Protein 4JZ6 (pdb70)

Nearest PDB structures (foldseek):
  4jz6-assembly1_A-2  TM=1.002E+00  e=0.000E+00  Pseudomonas putida
  5exf-assembly1_C  TM=9.783E-01  e=4.395E-54  Pyrobaculum ferrireducens
  2opx-assembly1_A  TM=9.625E-01  e=2.205E-48  Escherichia coli BL21(DE3)
  2hg2-assembly1_A  TM=9.593E-01  e=1.844E-48  Escherichia coli
  2w8o-assembly1_A  TM=9.678E-01  e=1.080E-43  Homo sapiens

Foldseek 3Di:
DAEEAWFAFLDGDAAPVNDWDFQAFQPPRHTLYIYRAHALVNLLSLLVLQQVVLVCLQVDALVVLLLLLLQLLVLLVVCLVVQQQSLLRQFLAASVLSNVLSVLLSQLSNQLSVCLVVLAKAFDDDPAPPKTWIKGWGFFAEEEEEAEPQSPRNSQSLSQSNLSSRSGAYEYEHYPSRRVNNSVSVVSSVVSPDGTSSYTYHYHDPVRVVVSLLSLLPDPRHAAYEDEEALVVQVVSVVSNVVVVHYYHFQYADQAEEEAEPFFPLVLSLVLLLCLQQASFQQDRLRHAEYEYAPNCVVVSVVVNQVVQQPAADDRNSVDHRHSFTFGNHQCLLVVVVVLVVQQVVVPKDWPDWDGAGGRDTGQTEIECGDPVRPSLADDRRGSYHYYHYDHDLVVSLVSQQVHQWAFFYEYGHPPVVSSVVSQVSHFHPYYHYSHHRDDDDQQGWGFGDGSSGDATTHHPRNSVVGIDIDIDMDHDPDDDDPD

Solvent-accessible surface area: 19567 Å² total; per-residue (Å²): 120,49,170,16,92,0,5,14,81,65,42,76,62,74,3,60,50,140,96,72,18,80,11,110,10,15,79,56,75,114,46,21,0,41,0,4,8,0,24,53,77,9,0,50,118,0,0,79,8,0,70,100,12,31,125,102,3,82,105,35,33,59,92,70,29,72,121,5,0,65,91,0,0,82,19,0,69,82,46,35,100,96,0,46,84,5,0,9,45,1,1,6,0,12,64,113,9,0,13,90,0,0,119,17,0,0,72,5,0,68,41,0,0,59,16,6,60,100,31,110,29,92,116,75,127,62,160,93,74,146,17,104,9,29,15,61,62,61,35,4,1,1,0,0,0,21,4,20,33,6,4,0,0,15,24,0,0,7,1,0,0,2,0,0,1,6,1,0,0,0,0,0,11,3,5,40,47,0,0,8,0,0,11,16,0,0,59,0,2,59,76,1,46,7,58,46,1,0,7,0,0,0,0,0,15,78,110,36,28,80,91,1,10,47,20,0,0,60,10,189,34,0,116,32,3,1,13,10,14,36,28,138,47,0,55,91,13,21,111,72,1,64,120,77,163,37,98,11,5,7,7,9,0,0,1,0,0,0,0,1,6,53,39,4,47,15,85,28,0,5,131,12,0,24,91,0,1,0,19,2,1,1,1,9,21,18,2,2,3,0,0,0,0,5,64,150,30,0,102,76,0,9,61,98,0,20,76,85,1,116,160,36,55,87,23,19,21,40,138,76,56,132,5,62,1,6,10,2,12,19,85,89,18,0,125,155,4,33,33,12,8,127,28,0,58,99,92,57,11,109,55,32,9,42,21,86,9,146,21,2,79,5,58,10,0,0,0,2,62,0,114,86,89,7,108,0,19,28,71,42,7,51,1,1,3,2,1,0,5,26,5,151,26,44,73,44,0,32,147,14,0,38,75,4,66,25,0,2,0,0,0,0,6,1,154,63,88,111,43,0,66,115,0,6,142,60,11,78,20,30,15,49,38,53,57,16,12,0,13,58,51,99,8,108,44,72,15,2,3,50,80,58,0,8,114,22,55,0,2,4,208,48,1,15,52,13,4,2,49,95,93,182,59,50,97,70,31,216,144,44,163,155,130,231

Organism: Pseudomonas putida (NCBI:txid303)

CATH classification: 3.40.605.10 (+1 more: 3.40.309.10)

InterPro domains:
  IPR015590 Aldehyde dehydrogenase domain [PF00171] (11-471)
  IPR016161 Aldehyde/histidinol dehydrogenase [SSF53720] (3-478)
  IPR016162 Aldehyde dehydrogenase, N-terminal [G3DSA:3.40.605.10] (1-252)
  IPR016163 Aldehyde dehydrogenase, C-terminal [G3DSA:3.40.309.10] (253-482)
  IPR029510 Aldehyde dehydrogenase, glutamic acid active site [PS00687] (249-256)

Structure (mmCIF, N/CA/C/O backbone):
data_4JZ6
#
_entry.id   4JZ6
#
_cell.length_a   169.470
_cell.length_b   169.470
_cell.length_c   157.940
_cell.angle_alpha   90.00
_cell.angle_beta   90.00
_cell.angle_gamma   120.00
#
_symmetry.space_group_name_H-M   'P 64 2 2'
#
loop_
_entity.id
_entity.type
_entity.pdbx_description
1 polymer 'Salicylaldehyde dehydrogenase NahF'
2 non-polymer SALICYLALDEHYDE
3 non-polymer 'SULFATE ION'
4 non-polymer 1,2-ETHANEDIOL
5 water water
#
loop_
_atom_site.group_PDB
_atom_site.id
_atom_site.type_symbol
_atom_site.label_atom_id
_atom_site.label_alt_id
_atom_site.label_comp_id
_atom_site.label_asym_id
_atom_site.label_entity_id
_atom_site.label_seq_id
_atom_site.pdbx_PDB_ins_code
_atom_site.Cartn_x
_atom_site.Cartn_y
_atom_site.Cartn_z
_atom_site.occupancy
_atom_site.B_iso_or_equiv
_atom_site.auth_seq_id
_atom_site.auth_comp_id
_atom_site.auth_asym_id
_atom_site.auth_atom_id
_atom_site.pdbx_PDB_model_num
ATOM 1 N N . HIS A 1 17 ? 53.984 -8.983 40.868 1.00 40.20 0 HIS A N 1
ATOM 2 C CA . HIS A 1 17 ? 54.376 -8.919 39.455 1.00 52.08 0 HIS A CA 1
ATOM 3 C C . HIS A 1 17 ? 55.082 -7.612 39.067 1.00 45.26 0 HIS A C 1
ATOM 4 O O . HIS A 1 17 ? 54.961 -6.596 39.753 1.00 41.43 0 HIS A O 1
ATOM 11 N N . MET A 1 18 ? 55.807 -7.647 37.953 1.00 42.83 1 MET A N 1
ATOM 12 C CA . MET A 1 18 ? 56.561 -6.488 37.480 1.00 35.45 1 MET A CA 1
ATOM 13 C C . MET A 1 18 ? 55.666 -5.361 36.955 1.00 39.63 1 MET A C 1
ATOM 14 O O . MET A 1 18 ? 54.658 -5.612 36.295 1.00 38.44 1 MET A O 1
ATOM 19 N N . LYS A 1 19 ? 56.045 -4.120 37.246 1.00 38.99 2 LYS A N 1
ATOM 20 C CA . LYS A 1 19 ? 55.297 -2.954 36.783 1.00 35.73 2 LYS A CA 1
ATOM 21 C C . LYS A 1 19 ? 56.147 -2.074 35.855 1.00 40.53 2 LYS A C 1
ATOM 22 O O . LYS A 1 19 ? 57.259 -1.667 36.208 1.00 36.19 2 LYS A O 1
ATOM 28 N N . THR A 1 20 ? 55.599 -1.778 34.675 1.00 38.59 3 THR A N 1
ATOM 29 C CA . THR A 1 20 ? 56.340 -1.158 33.576 1.00 32.62 3 THR A CA 1
ATOM 30 C C . THR A 1 20 ? 55.631 0.076 32.999 1.00 36.42 3 THR A C 1
ATOM 31 O O . THR A 1 20 ? 54.417 0.062 32.789 1.00 35.81 3 THR A O 1
ATOM 35 N N . LYS A 1 21 ? 56.388 1.144 32.744 1.00 38.65 4 LYS A N 1
ATOM 36 C CA . LYS A 1 21 ? 55.810 2.382 32.218 1.00 32.35 4 LYS A CA 1
ATOM 37 C C . LYS A 1 21 ? 56.236 2.675 30.778 1.00 43.73 4 LYS A C 1
ATOM 38 O O . LYS A 1 21 ? 56.951 1.888 30.153 1.00 42.16 4 LYS A O 1
ATOM 44 N N . LEU A 1 22 ? 55.774 3.808 30.253 1.00 44.42 5 LEU A N 1
ATOM 45 C CA . LEU A 1 22 ? 56.246 4.331 28.969 1.00 39.06 5 LEU A CA 1
ATOM 46 C C . LEU A 1 22 ? 57.510 5.157 29.201 1.00 41.10 5 LEU A C 1
ATOM 47 O O . LEU A 1 22 ? 57.786 5.571 30.330 1.00 50.75 5 LEU A O 1
ATOM 52 N N . PHE A 1 23 ? 58.275 5.409 28.143 1.00 29.57 6 PHE A N 1
ATOM 53 C CA . PHE A 1 23 ? 59.484 6.219 28.273 1.00 28.16 6 PHE A CA 1
ATOM 54 C C . PHE A 1 23 ? 59.592 7.302 27.199 1.00 31.03 6 PHE A C 1
ATOM 55 O O . PHE A 1 23 ? 59.782 7.003 26.019 1.00 40.73 6 PHE A O 1
ATOM 63 N N . ILE A 1 24 ? 59.461 8.560 27.617 1.00 28.27 7 ILE A N 1
ATOM 64 C CA . ILE A 1 24 ? 59.586 9.704 26.716 1.00 31.63 7 ILE A CA 1
ATOM 65 C C . ILE A 1 24 ? 60.398 10.826 27.367 1.00 35.24 7 ILE A C 1
ATOM 66 O O . ILE A 1 24 ? 60.117 11.220 28.499 1.00 36.67 7 ILE A O 1
ATOM 71 N N . ASN A 1 25 ? 61.401 11.330 26.648 1.00 33.40 8 ASN A N 1
ATOM 72 C CA . ASN A 1 25 ? 62.248 12.426 27.131 1.00 42.61 8 ASN A CA 1
ATOM 73 C C . ASN A 1 25 ? 62.932 12.170 28.474 1.00 42.68 8 ASN A C 1
ATOM 74 O O . ASN A 1 25 ? 62.848 12.998 29.381 1.00 42.33 8 ASN A O 1
ATOM 79 N N . ASN A 1 26 ? 63.612 11.033 28.590 1.00 40.44 9 ASN A N 1
ATOM 80 C CA . ASN A 1 26 ? 64.296 10.661 29.825 1.00 41.55 9 ASN A CA 1
ATOM 81 C C . ASN A 1 26 ? 63.352 10.612 31.021 1.00 47.87 9 ASN A C 1
ATOM 82 O O . ASN A 1 26 ? 63.768 10.817 32.165 1.00 55.58 9 ASN A O 1
ATOM 87 N N . ALA A 1 27 ? 62.078 10.341 30.749 1.00 43.06 10 ALA A N 1
ATOM 88 C CA . ALA A 1 27 ? 61.076 10.261 31.807 1.00 41.80 10 ALA A CA 1
ATOM 89 C C . ALA A 1 27 ? 60.210 9.016 31.668 1.00 40.27 10 ALA A C 1
ATOM 90 O O . ALA A 1 27 ? 59.653 8.750 30.602 1.00 30.15 10 ALA A O 1
ATOM 92 N N . TRP A 1 28 ? 60.102 8.250 32.750 1.00 39.57 11 TRP A N 1
ATOM 93 C CA . TRP A 1 28 ? 59.189 7.118 32.782 1.00 31.59 11 TRP A CA 1
ATOM 94 C C . TRP A 1 28 ? 57.814 7.588 33.243 1.00 32.85 11 TRP A C 1
ATOM 95 O O . TRP A 1 28 ? 57.680 8.188 34.310 1.00 43.40 11 TRP A O 1
ATOM 106 N N . ILE A 1 29 ? 56.798 7.325 32.425 1.00 33.33 12 ILE A N 1
ATOM 107 C CA . ILE A 1 29 ? 55.474 7.912 32.620 1.00 36.45 12 ILE A CA 1
ATOM 108 C C . ILE A 1 29 ? 54.341 6.937 32.321 1.00 34.28 12 ILE A C 1
ATOM 109 O O . ILE A 1 29 ? 54.529 5.943 31.619 1.00 34.40 12 ILE A O 1
ATOM 114 N N . ASP A 1 30 ? 53.159 7.239 32.849 1.00 40.50 13 ASP A N 1
ATOM 115 C CA . ASP A 1 30 ? 51.954 6.486 32.525 1.00 36.11 13 ASP A CA 1
ATOM 116 C C . ASP A 1 30 ? 51.449 6.936 31.159 1.00 44.07 13 ASP A C 1
ATOM 117 O O . ASP A 1 30 ? 51.913 7.944 30.626 1.00 42.07 13 ASP A O 1
ATOM 122 N N . SER A 1 31 ? 50.503 6.193 30.592 1.00 42.47 14 SER A N 1
ATOM 123 C CA . SER A 1 31 ? 49.915 6.580 29.314 1.00 38.89 14 SER A CA 1
ATOM 124 C C . SER A 1 31 ? 48.933 7.721 29.530 1.00 37.68 14 SER A C 1
ATOM 125 O O . SER A 1 31 ? 48.501 7.969 30.654 1.00 41.75 14 SER A O 1
ATOM 128 N N . SER A 1 32 ? 48.568 8.404 28.450 1.00 36.64 15 SER A N 1
ATOM 129 C CA . SER A 1 32 ? 47.722 9.592 28.541 1.00 41.50 15 SER A CA 1
ATOM 130 C C . SER A 1 32 ? 46.340 9.321 29.144 1.00 51.81 15 SER A C 1
ATOM 131 O O . SER A 1 32 ? 45.598 10.258 29.456 1.00 54.47 15 SER A O 1
ATOM 134 N N . ASP A 1 33 ? 46.000 8.047 29.312 1.00 46.82 16 ASP A N 1
ATOM 135 C CA . ASP A 1 33 ? 44.709 7.678 29.874 1.00 46.61 16 ASP A CA 1
ATOM 136 C C . ASP A 1 33 ? 44.861 6.824 31.129 1.00 46.90 16 ASP A C 1
ATOM 137 O O . ASP A 1 33 ? 43.901 6.190 31.574 1.00 49.16 16 ASP A O 1
ATOM 142 N N . GLN A 1 34 ? 46.071 6.814 31.688 1.00 45.44 17 GLN A N 1
ATOM 143 C CA . GLN A 1 34 ? 46.404 6.027 32.883 1.00 50.86 17 GLN A CA 1
ATOM 144 C C . GLN A 1 34 ? 45.936 4.572 32.808 1.00 46.74 17 GLN A C 1
ATOM 145 O O . GLN A 1 34 ? 45.673 3.942 33.835 1.00 45.07 17 GLN A O 1
ATOM 151 N N . GLN A 1 35 ? 45.829 4.048 31.593 1.00 46.70 18 GLN A N 1
ATOM 152 C CA . GLN A 1 35 ? 45.364 2.684 31.386 1.00 45.44 18 GLN A CA 1
ATOM 153 C C . GLN A 1 35 ? 46.545 1.724 31.279 1.00 44.39 18 GLN A C 1
ATOM 154 O O . GLN A 1 35 ? 47.628 2.101 30.822 1.00 37.69 18 GLN A O 1
ATOM 160 N N . THR A 1 36 ? 46.331 0.483 31.702 1.00 46.97 19 THR A N 1
ATOM 161 C CA . THR A 1 36 ? 47.374 -0.528 31.619 1.00 47.20 19 THR A CA 1
ATOM 162 C C . THR A 1 36 ? 46.933 -1.740 30.809 1.00 43.82 19 THR A C 1
ATOM 163 O O . THR A 1 36 ? 45.776 -1.841 30.393 1.00 39.53 19 THR A O 1
ATOM 167 N N . PHE A 1 37 ? 47.878 -2.644 30.574 1.00 40.82 20 PHE A N 1
ATOM 168 C CA . PHE A 1 37 ? 47.594 -3.941 29.975 1.00 36.57 20 PHE A CA 1
ATOM 169 C C . PHE A 1 37 ? 48.559 -4.944 30.582 1.00 36.11 20 PHE A C 1
ATOM 170 O O . PHE A 1 37 ? 49.627 -4.564 31.065 1.00 37.35 20 PHE A O 1
ATOM 178 N N . GLU A 1 38 ? 48.195 -6.221 30.555 1.00 36.28 21 GLU A N 1
ATOM 179 C CA . GLU A 1 38 ? 49.003 -7.235 31.222 1.00 36.04 21 GLU A CA 1
ATOM 180 C C . GLU A 1 38 ? 49.606 -8.258 30.271 1.00 35.40 21 GLU A C 1
ATOM 181 O O . GLU A 1 38 ? 49.081 -8.510 29.188 1.00 34.71 21 GLU A O 1
ATOM 187 N N . ARG A 1 39 ? 50.733 -8.824 30.688 1.00 34.33 22 ARG A N 1
ATOM 188 C CA . ARG A 1 39 ? 51.309 -9.985 30.035 1.00 33.53 22 ARG A CA 1
ATOM 189 C C . ARG A 1 39 ? 51.143 -11.145 31.005 1.00 40.04 22 ARG A C 1
ATOM 190 O O . ARG A 1 39 ? 51.905 -11.275 31.965 1.00 43.35 22 ARG A O 1
ATOM 198 N N . LYS A 1 40 ? 50.119 -11.964 30.782 1.00 37.75 23 LYS A N 1
ATOM 199 C CA . LYS A 1 40 ? 49.909 -13.137 31.616 1.00 35.94 23 LYS A CA 1
ATOM 200 C C . LYS A 1 40 ? 50.713 -14.297 31.043 1.00 37.59 23 LYS A C 1
ATOM 201 O O . LYS A 1 40 ? 50.937 -14.368 29.834 1.00 35.61 23 LYS A O 1
ATOM 207 N N . HIS A 1 41 ? 51.155 -15.195 31.916 1.00 36.62 24 HIS A N 1
ATOM 208 C CA . HIS A 1 41 ? 51.832 -16.410 31.490 1.00 36.11 24 HIS A CA 1
ATOM 209 C C . HIS A 1 41 ? 50.875 -17.232 30.633 1.00 35.57 24 HIS A C 1
ATOM 210 O O . HIS A 1 41 ? 49.715 -17.428 31.004 1.00 36.34 24 HIS A O 1
ATOM 217 N N . PRO A 1 42 ? 51.355 -17.708 29.475 1.00 35.68 25 PRO A N 1
ATOM 218 C CA . PRO A 1 42 ? 50.493 -18.399 28.510 1.00 35.13 25 PRO A CA 1
ATOM 219 C C . PRO A 1 42 ? 49.908 -19.735 28.995 1.00 39.38 25 PRO A C 1
ATOM 220 O O . PRO A 1 42 ? 48.927 -20.190 28.410 1.00 40.68 25 PRO A O 1
ATOM 224 N N . VAL A 1 43 ? 50.464 -20.353 30.035 1.00 39.44 26 VAL A N 1
ATOM 225 C CA . VAL A 1 43 ? 49.857 -21.588 30.534 1.00 36.90 26 VAL A CA 1
ATOM 226 C C . VAL A 1 43 ? 49.234 -21.467 31.933 1.00 43.01 26 VAL A C 1
ATOM 227 O O . VAL A 1 43 ? 48.209 -22.096 32.205 1.00 47.43 26 VAL A O 1
ATOM 231 N N . SER A 1 44 ? 49.825 -20.646 32.802 1.00 38.62 27 SER A N 1
ATOM 232 C CA . SER A 1 44 ? 49.350 -20.530 34.188 1.00 44.49 27 SER A CA 1
ATOM 233 C C . SER A 1 44 ? 48.332 -19.405 34.362 1.00 48.96 27 SER A C 1
ATOM 234 O O . SER A 1 44 ? 47.579 -19.383 35.346 1.00 41.57 27 SER A O 1
ATOM 237 N N . SER A 1 45 ? 48.333 -18.480 33.401 1.00 45.32 28 SER A N 1
ATOM 238 C CA . SER A 1 45 ? 47.495 -17.276 33.410 1.00 43.71 28 SER A CA 1
ATOM 239 C C . SER A 1 45 ? 47.918 -16.255 34.467 1.00 45.25 28 SER A C 1
ATOM 240 O O . SER A 1 45 ? 47.284 -15.210 34.613 1.00 44.20 28 SER A O 1
ATOM 243 N N . GLU A 1 46 ? 48.990 -16.557 35.196 1.00 49.66 29 GLU A N 1
ATOM 244 C CA . GLU A 1 46 ? 49.492 -15.652 36.224 1.00 40.03 29 GLU A CA 1
ATOM 245 C C . GLU A 1 46 ? 50.074 -14.389 35.589 1.00 47.06 29 GLU A C 1
ATOM 246 O O . GLU A 1 46 ? 50.756 -14.453 34.564 1.00 40.02 29 GLU A O 1
ATOM 252 N N . VAL A 1 47 ? 49.802 -13.240 36.199 1.00 49.73 30 VAL A N 1
ATOM 253 C CA . VAL A 1 47 ? 50.296 -11.967 35.677 1.00 49.29 30 VAL A CA 1
ATOM 254 C C . VAL A 1 47 ? 51.813 -11.856 35.816 1.00 50.80 30 VAL A C 1
ATOM 255 O O . VAL A 1 47 ? 52.340 -11.865 36.925 1.00 53.80 30 VAL A O 1
ATOM 259 N N . MET A 1 48 ? 52.512 -11.748 34.692 1.00 36.08 31 MET A N 1
ATOM 260 C CA . MET A 1 48 ? 53.959 -11.590 34.725 1.00 35.10 31 MET A CA 1
ATOM 261 C C . MET A 1 48 ? 54.359 -10.112 34.760 1.00 42.85 31 MET A C 1
ATOM 262 O O . MET A 1 48 ? 55.230 -9.714 35.542 1.00 40.13 31 MET A O 1
ATOM 267 N N . THR A 1 49 ? 53.718 -9.305 33.914 1.00 40.42 32 THR A N 1
ATOM 268 C CA . THR A 1 49 ? 54.029 -7.878 33.823 1.00 35.93 32 THR A CA 1
ATOM 269 C C . THR A 1 49 ? 52.778 -7.031 33.581 1.00 39.59 32 THR A C 1
ATOM 270 O O . THR A 1 49 ? 51.913 -7.397 32.782 1.00 34.84 32 THR A O 1
ATOM 274 N N . GLU A 1 50 ? 52.683 -5.907 34.287 1.00 35.40 33 GLU A N 1
ATOM 275 C CA . GLU A 1 50 ? 51.645 -4.917 34.025 1.00 35.99 33 GLU A CA 1
ATOM 276 C C . GLU A 1 50 ? 52.317 -3.687 33.419 1.00 35.07 33 GLU A C 1
ATOM 277 O O . GLU A 1 50 ? 53.220 -3.109 34.022 1.00 39.60 33 GLU A O 1
ATOM 283 N N . SER A 1 51 ? 51.895 -3.303 32.219 1.00 34.53 34 SER A N 1
ATOM 284 C CA . SER A 1 51 ? 52.541 -2.206 31.503 1.00 33.61 34 SER A CA 1
ATOM 285 C C . SER A 1 51 ? 51.581 -1.051 31.219 1.00 34.24 34 SER A C 1
ATOM 286 O O . SER A 1 51 ? 50.375 -1.255 31.081 1.00 35.07 34 SER A O 1
ATOM 289 N N . ALA A 1 52 ? 52.123 0.162 31.153 1.00 33.90 35 ALA A N 1
ATOM 290 C CA . ALA A 1 52 ? 51.351 1.318 30.715 1.00 34.35 35 ALA A CA 1
ATOM 291 C C . ALA A 1 52 ? 50.866 1.066 29.292 1.00 34.64 35 ALA A C 1
ATOM 292 O O . ALA A 1 52 ? 51.615 0.567 28.455 1.00 32.58 35 ALA A O 1
ATOM 294 N N . ASN A 1 53 ? 49.604 1.388 29.027 1.00 38.60 36 ASN A N 1
ATOM 295 C CA . ASN A 1 53 ? 49.012 1.125 27.722 1.00 35.84 36 ASN A CA 1
ATOM 296 C C . ASN A 1 53 ? 48.946 2.393 26.890 1.00 36.67 36 ASN A C 1
ATOM 297 O O . ASN A 1 53 ? 47.984 3.146 26.984 1.00 41.14 36 ASN A O 1
ATOM 302 N N . ALA A 1 54 ? 49.974 2.617 26.076 1.00 37.75 37 ALA A N 1
ATOM 303 C CA . ALA A 1 54 ? 50.108 3.848 25.302 1.00 35.91 37 ALA A CA 1
ATOM 304 C C . ALA A 1 54 ? 48.890 4.147 24.444 1.00 33.12 37 ALA A C 1
ATOM 305 O O . ALA A 1 54 ? 48.215 3.240 23.965 1.00 33.32 37 ALA A O 1
ATOM 307 N N . THR A 1 55 ? 48.608 5.430 24.271 1.00 37.61 38 THR A N 1
ATOM 308 C CA . THR A 1 55 ? 47.569 5.863 23.352 1.00 38.79 38 THR A CA 1
ATOM 309 C C . THR A 1 55 ? 48.230 6.464 22.125 1.00 39.19 38 THR A C 1
ATOM 310 O O . THR A 1 55 ? 49.452 6.625 22.087 1.00 33.75 38 THR A O 1
ATOM 314 N N . VAL A 1 56 ? 47.416 6.793 21.127 1.00 40.97 39 VAL A N 1
ATOM 315 C CA . VAL A 1 56 ? 47.905 7.483 19.943 1.00 35.33 39 VAL A CA 1
ATOM 316 C C . VAL A 1 56 ? 48.533 8.806 20.360 1.00 36.55 39 VAL A C 1
ATOM 317 O O . VAL A 1 56 ? 49.586 9.195 19.844 1.00 34.54 39 VAL A O 1
ATOM 321 N N . THR A 1 57 ? 47.893 9.477 21.316 1.00 33.79 40 THR A N 1
ATOM 322 C CA . THR A 1 57 ? 48.415 10.722 21.859 1.00 34.94 40 THR A CA 1
ATOM 323 C C . THR A 1 57 ? 49.837 10.544 22.377 1.00 35.65 40 THR A C 1
ATOM 324 O O . THR A 1 57 ? 50.706 11.370 22.102 1.00 34.95 40 THR A O 1
ATOM 328 N N . ASP A 1 58 ? 50.070 9.462 23.120 1.00 39.98 41 ASP A N 1
ATOM 329 C CA . ASP A 1 58 ? 51.406 9.161 23.640 1.00 37.36 41 ASP A CA 1
ATOM 330 C C . ASP A 1 58 ? 52.394 8.960 22.499 1.00 37.40 41 ASP A C 1
ATOM 331 O O . ASP A 1 58 ? 53.545 9.392 22.573 1.00 38.10 41 ASP A O 1
ATOM 336 N N . ALA A 1 59 ? 51.933 8.311 21.437 1.00 30.08 42 ALA A N 1
ATOM 337 C CA . ALA A 1 59 ? 52.790 8.020 20.299 1.00 31.00 42 ALA A CA 1
ATOM 338 C C . ALA A 1 59 ? 53.238 9.298 19.592 1.00 29.63 42 ALA A C 1
ATOM 339 O O . ALA A 1 59 ? 54.388 9.414 19.169 1.00 27.60 42 ALA A O 1
ATOM 341 N N . ILE A 1 60 ? 52.330 10.256 19.463 1.00 29.48 43 ILE A N 1
ATOM 342 C CA . ILE A 1 60 ? 52.672 11.510 18.811 1.00 33.20 43 ILE A CA 1
ATOM 343 C C . ILE A 1 60 ? 53.647 12.304 19.682 1.00 37.21 43 ILE A C 1
ATOM 344 O O . ILE A 1 60 ? 54.576 12.940 19.170 1.00 34.07 43 ILE A O 1
ATOM 349 N N . LYS A 1 61 ? 53.436 12.248 20.996 1.00 38.79 44 LYS A N 1
ATOM 350 C CA . LYS A 1 61 ? 54.335 12.888 21.952 1.00 39.28 44 LYS A CA 1
ATOM 351 C C . LYS A 1 61 ? 55.732 12.299 21.820 1.00 39.86 44 LYS A C 1
ATOM 352 O O . LYS A 1 61 ? 56.733 13.011 21.934 1.00 40.33 44 LYS A O 1
ATOM 358 N N . ALA A 1 62 ? 55.785 10.993 21.572 1.00 34.38 45 ALA A N 1
ATOM 359 C CA . ALA A 1 62 ? 57.047 10.284 21.402 1.00 30.61 45 ALA A CA 1
ATOM 360 C C . ALA A 1 62 ? 57.770 10.742 20.137 1.00 28.22 45 ALA A C 1
ATOM 361 O O . ALA A 1 62 ? 58.989 10.935 20.137 1.00 27.11 45 ALA A O 1
ATOM 363 N N . ALA A 1 63 ? 57.017 10.915 19.059 1.00 26.18 46 ALA A N 1
ATOM 364 C CA . ALA A 1 63 ? 57.604 11.339 17.798 1.00 28.06 46 ALA A CA 1
ATOM 365 C C . ALA A 1 63 ? 58.125 12.766 17.902 1.00 27.28 46 ALA A C 1
ATOM 366 O O . ALA A 1 63 ? 59.228 13.076 17.436 1.00 24.89 46 ALA A O 1
ATOM 368 N N . GLN A 1 64 ? 57.323 13.630 18.516 1.00 28.38 47 GLN A N 1
ATOM 369 C CA . GLN A 1 64 ? 57.700 15.026 18.695 1.00 33.09 47 GLN A CA 1
ATOM 370 C C . GLN A 1 64 ? 58.981 15.138 19.517 1.00 31.38 47 GLN A C 1
ATOM 371 O O . GLN A 1 64 ? 59.897 15.884 19.158 1.00 30.56 47 GLN A O 1
ATOM 377 N N . ALA A 1 65 ? 59.048 14.373 20.603 1.00 27.07 48 ALA A N 1
ATOM 378 C CA . ALA A 1 65 ? 60.265 14.289 21.403 1.00 26.20 48 ALA A CA 1
ATOM 379 C C . ALA A 1 65 ? 61.458 13.861 20.542 1.00 27.81 48 ALA A C 1
ATOM 380 O O . ALA A 1 65 ? 62.516 14.486 20.585 1.00 24.76 48 ALA A O 1
ATOM 382 N N . ALA A 1 66 ? 61.276 12.804 19.756 1.00 24.52 49 ALA A N 1
ATOM 383 C CA . ALA A 1 66 ? 62.344 12.307 18.895 1.00 23.53 49 ALA A CA 1
ATOM 384 C C . ALA A 1 66 ? 62.785 13.362 17.884 1.00 23.28 49 ALA A C 1
ATOM 385 O O . ALA A 1 66 ? 63.983 13.557 17.661 1.00 22.73 49 ALA A O 1
ATOM 387 N N . GLU A 1 67 ? 61.812 14.039 17.278 1.00 26.96 50 GLU A N 1
ATOM 388 C CA . GLU A 1 67 ? 62.098 15.095 16.309 1.00 32.14 50 GLU A CA 1
ATOM 389 C C . GLU A 1 67 ? 62.903 16.214 16.959 1.00 34.34 50 GLU A C 1
ATOM 390 O O . GLU A 1 67 ? 63.928 16.647 16.429 1.00 36.16 50 GLU A O 1
ATOM 396 N N . GLU A 1 68 ? 62.436 16.661 18.121 1.00 31.50 51 GLU A N 1
ATOM 397 C CA . GLU A 1 68 ? 63.072 17.752 18.847 1.00 31.29 51 GLU A CA 1
ATOM 398 C C . GLU A 1 68 ? 64.511 17.423 19.232 1.00 24.33 51 GLU A C 1
ATOM 399 O O . GLU A 1 68 ? 65.408 18.246 19.074 1.00 40.90 51 GLU A O 1
ATOM 405 N N . ALA A 1 69 ? 64.725 16.213 19.734 1.00 24.01 52 ALA A N 1
ATOM 406 C CA . ALA A 1 69 ? 66.053 15.794 20.155 1.00 26.37 52 ALA A CA 1
ATOM 407 C C . ALA A 1 69 ? 66.989 15.672 18.963 1.00 29.54 52 ALA A C 1
ATOM 408 O O . ALA A 1 69 ? 68.189 15.932 19.078 1.00 31.58 52 ALA A O 1
ATOM 410 N N . PHE A 1 70 ? 66.434 15.274 17.821 1.00 32.40 53 PHE A N 1
ATOM 411 C CA . PHE A 1 70 ? 67.214 15.121 16.603 1.00 21.64 53 PHE A CA 1
ATOM 412 C C . PHE A 1 70 ? 67.985 16.394 16.264 1.00 25.73 53 PHE A C 1
ATOM 413 O O . PHE A 1 70 ? 69.074 16.323 15.695 1.00 21.19 53 PHE A O 1
ATOM 421 N N . LYS A 1 71 ? 67.425 17.546 16.639 1.00 29.65 54 LYS A N 1
ATOM 422 C CA . LYS A 1 71 ? 68.012 18.857 16.332 1.00 30.16 54 LYS A CA 1
ATOM 423 C C . LYS A 1 71 ? 69.454 19.016 16.820 1.00 35.36 54 LYS A C 1
ATOM 424 O O . LYS A 1 71 ? 70.266 19.693 16.179 1.00 36.37 54 LYS A O 1
ATOM 430 N N . THR A 1 72 ? 69.761 18.406 17.960 1.00 22.43 55 THR A N 1
ATOM 431 C CA . THR A 1 72 ? 71.112 18.445 18.505 1.00 32.68 55 THR A CA 1
ATOM 432 C C . THR A 1 72 ? 71.816 17.108 18.310 1.00 21.64 55 THR A C 1
ATOM 433 O O . THR A 1 72 ? 73.032 17.062 18.098 1.00 24.49 55 THR A O 1
ATOM 437 N N . TRP A 1 73 ? 71.052 16.021 18.380 1.00 26.49 56 TRP A N 1
ATOM 438 C CA . TRP A 1 73 ? 71.634 14.686 18.310 1.00 21.74 56 TRP A CA 1
ATOM 439 C C . TRP A 1 73 ? 72.311 14.418 16.959 1.00 20.82 56 TRP A C 1
ATOM 440 O O . TRP A 1 73 ? 73.300 13.682 16.887 1.00 19.91 56 TRP A O 1
ATOM 451 N N . LYS A 1 74 ? 71.794 15.026 15.894 1.00 20.23 57 LYS A N 1
ATOM 452 C CA . LYS A 1 74 ? 72.339 14.785 14.558 1.00 19.71 57 LYS A CA 1
ATOM 453 C C . LYS A 1 74 ? 73.755 15.334 14.431 1.00 23.82 57 LYS A C 1
ATOM 454 O O . LYS A 1 74 ? 74.531 14.889 13.582 1.00 23.78 57 LYS A O 1
ATOM 460 N N . ASP A 1 75 ? 74.093 16.291 15.290 1.00 22.77 58 ASP A N 1
ATOM 461 C CA . ASP A 1 75 ? 75.394 16.949 15.223 1.00 20.87 58 ASP A CA 1
ATOM 462 C C . ASP A 1 75 ? 76.417 16.426 16.233 1.00 20.21 58 ASP A C 1
ATOM 463 O O . ASP A 1 75 ? 77.560 16.875 16.241 1.00 24.12 58 ASP A O 1
ATOM 468 N N . VAL A 1 76 ? 76.015 15.476 17.073 1.00 21.57 59 VAL A N 1
ATOM 469 C CA . VAL A 1 76 ? 76.949 14.829 17.998 1.00 20.77 59 VAL A CA 1
ATOM 470 C C . VAL A 1 76 ? 78.030 14.078 17.220 1.00 23.06 59 VAL A C 1
ATOM 471 O O . VAL A 1 76 ? 77.728 13.359 16.266 1.00 27.35 59 VAL A O 1
ATOM 475 N N . GLY A 1 77 ? 79.286 14.251 17.626 1.00 20.52 60 GLY A N 1
ATOM 476 C CA . GLY A 1 77 ? 80.416 13.684 16.907 1.00 22.61 60 GLY A CA 1
ATOM 477 C C . GLY A 1 77 ? 80.547 12.180 17.050 1.00 24.80 60 GLY A C 1
ATOM 478 O O . GLY A 1 77 ? 79.867 11.571 17.879 1.00 30.83 60 GLY A O 1
ATOM 479 N N . PRO A 1 78 ? 81.415 11.564 16.230 1.00 20.86 61 PRO A N 1
ATOM 480 C CA . PRO A 1 78 ? 81.623 10.111 16.253 1.00 20.70 61 PRO A CA 1
ATOM 481 C C . PRO A 1 78 ? 82.218 9.603 17.559 1.00 19.82 61 PRO A C 1
ATOM 482 O O . PRO A 1 78 ? 81.879 8.496 17.986 1.00 19.29 61 PRO A O 1
ATOM 486 N N . SER A 1 79 ? 83.099 10.383 18.176 1.00 19.86 62 SER A N 1
ATOM 487 C CA . SER A 1 79 ? 83.749 9.944 19.405 1.00 34.19 62 SER A CA 1
ATOM 488 C C . SER A 1 79 ? 82.733 9.745 20.524 1.00 25.20 62 SER A C 1
ATOM 489 O O . SER A 1 79 ? 82.740 8.727 21.213 1.00 26.85 62 SER A O 1
ATOM 492 N N . GLU A 1 80 ? 81.849 10.720 20.685 1.00 21.03 63 GLU A N 1
ATOM 493 C CA . GLU A 1 80 ? 80.835 10.667 21.726 1.00 22.88 63 GLU A CA 1
ATOM 494 C C . GLU A 1 80 ? 79.802 9.571 21.467 1.00 23.85 63 GLU A C 1
ATOM 495 O O . GLU A 1 80 ? 79.378 8.883 22.395 1.00 25.59 63 GLU A O 1
ATOM 501 N N . ARG A 1 81 ? 79.404 9.405 20.208 1.00 22.49 64 ARG A N 1
ATOM 502 C CA . ARG A 1 81 ? 78.468 8.344 19.844 1.00 19.58 64 ARG A CA 1
ATOM 503 C C . ARG A 1 81 ? 79.040 6.967 20.178 1.00 35.63 64 ARG A C 1
ATOM 504 O O . ARG A 1 81 ? 78.363 6.127 20.774 1.00 19.64 64 ARG A O 1
ATOM 512 N N . ARG A 1 82 ? 80.296 6.749 19.808 1.00 19.49 65 ARG A N 1
ATOM 513 C CA . ARG A 1 82 ? 80.961 5.489 20.098 1.00 19.55 65 ARG A CA 1
ATOM 514 C C . ARG A 1 82 ? 81.043 5.235 21.608 1.00 27.73 65 ARG A C 1
ATOM 515 O O . ARG A 1 82 ? 80.761 4.127 22.075 1.00 24.49 65 ARG A O 1
ATOM 523 N N . ARG A 1 83 ? 81.421 6.263 22.363 1.00 26.56 66 ARG A N 1
ATOM 524 C CA . ARG A 1 83 ? 81.573 6.134 23.810 1.00 31.96 66 ARG A CA 1
ATOM 525 C C . ARG A 1 83 ? 80.247 5.727 24.445 1.00 34.29 66 ARG A C 1
ATOM 526 O O . ARG A 1 83 ? 80.183 4.803 25.258 1.00 21.74 66 ARG A O 1
ATOM 534 N N . LEU A 1 84 ? 79.190 6.429 24.050 1.00 29.17 67 LEU A N 1
ATOM 535 C CA . LEU A 1 84 ? 77.851 6.196 24.569 1.00 22.89 67 LEU A CA 1
ATOM 536 C C . LEU A 1 84 ? 77.349 4.789 24.270 1.00 25.83 67 LEU A C 1
ATOM 537 O O . LEU A 1 84 ? 76.848 4.102 25.160 1.00 31.69 67 LEU A O 1
ATOM 542 N N . LEU A 1 85 ? 77.488 4.359 23.021 1.00 20.39 68 LEU A N 1
ATOM 543 C CA . LEU A 1 85 ? 77.021 3.037 22.623 1.00 21.96 68 LEU A CA 1
ATOM 544 C C . LEU A 1 85 ? 77.806 1.931 23.320 1.00 21.77 68 LEU A C 1
ATOM 545 O O . LEU A 1 85 ? 77.234 0.938 23.767 1.00 23.09 68 LEU A O 1
ATOM 550 N N . LEU A 1 86 ? 79.118 2.109 23.399 1.00 20.51 69 LEU A N 1
ATOM 551 C CA . LEU A 1 86 ? 79.975 1.178 24.114 1.00 20.90 69 LEU A CA 1
ATOM 552 C C . LEU A 1 86 ? 79.466 1.001 25.546 1.00 30.05 69 LEU A C 1
ATOM 553 O O . LEU A 1 86 ? 79.396 -0.118 26.062 1.00 21.82 69 LEU A O 1
ATOM 558 N N . LYS A 1 87 ? 79.089 2.114 26.168 1.00 21.92 70 LYS A N 1
ATOM 559 C CA . LYS A 1 87 ? 78.561 2.093 27.522 1.00 22.65 70 LYS A CA 1
ATOM 560 C C . LYS A 1 87 ? 77.255 1.302 27.636 1.00 27.17 70 LYS A C 1
ATOM 561 O O . LYS A 1 87 ? 77.058 0.573 28.618 1.00 23.17 70 LYS A O 1
ATOM 567 N N . VAL A 1 88 ? 76.371 1.449 26.647 1.00 22.40 71 VAL A N 1
ATOM 568 C CA . VAL A 1 88 ? 75.124 0.681 26.628 1.00 22.00 71 VAL A CA 1
ATOM 569 C C . VAL A 1 88 ? 75.433 -0.801 26.760 1.00 22.03 71 VAL A C 1
ATOM 570 O O . VAL A 1 88 ? 74.844 -1.494 27.590 1.00 24.92 71 VAL A O 1
ATOM 574 N N . ALA A 1 89 ? 76.376 -1.272 25.948 1.00 21.57 72 ALA A N 1
ATOM 575 C CA . ALA A 1 89 ? 76.794 -2.670 25.985 1.00 21.62 72 ALA A CA 1
ATOM 576 C C . ALA A 1 89 ? 77.272 -3.066 27.373 1.00 24.98 72 ALA A C 1
ATOM 577 O O . ALA A 1 89 ? 76.862 -4.100 27.897 1.00 32.65 72 ALA A O 1
ATOM 579 N N . ASP A 1 90 ? 78.130 -2.244 27.971 1.00 22.80 73 ASP A N 1
ATOM 580 C CA . ASP A 1 90 ? 78.615 -2.512 29.324 1.00 25.60 73 ASP A CA 1
ATOM 581 C C . ASP A 1 90 ? 77.454 -2.621 30.305 1.00 24.23 73 ASP A C 1
ATOM 582 O O . ASP A 1 90 ? 77.414 -3.527 31.145 1.00 24.82 73 ASP A O 1
ATOM 587 N N . VAL A 1 91 ? 76.508 -1.691 30.181 1.00 24.11 74 VAL A N 1
ATOM 588 C CA . VAL A 1 91 ? 75.358 -1.627 31.080 1.00 27.34 74 VAL A CA 1
ATOM 589 C C . VAL A 1 91 ? 74.424 -2.825 30.908 1.00 28.36 74 VAL A C 1
ATOM 590 O O . VAL A 1 91 ? 73.910 -3.366 31.890 1.00 28.67 74 VAL A O 1
ATOM 594 N N . MET A 1 92 ? 74.211 -3.245 29.665 1.00 23.83 75 MET A N 1
ATOM 595 C CA . MET A 1 92 ? 73.388 -4.422 29.415 1.00 23.75 75 MET A CA 1
ATOM 596 C C . MET A 1 92 ? 74.009 -5.681 30.028 1.00 24.37 75 MET A C 1
ATOM 597 O O . MET A 1 92 ? 73.308 -6.515 30.603 1.00 29.43 75 MET A O 1
ATOM 602 N N . GLU A 1 93 ? 75.325 -5.822 29.905 1.00 24.07 76 GLU A N 1
ATOM 603 C CA . GLU A 1 93 ? 76.001 -6.991 30.455 1.00 26.21 76 GLU A CA 1
ATOM 604 C C . GLU A 1 93 ? 75.951 -6.972 31.981 1.00 28.38 76 GLU A C 1
ATOM 605 O O . GLU A 1 93 ? 75.929 -8.020 32.626 1.00 26.68 76 GLU A O 1
ATOM 611 N N . SER A 1 94 ? 75.909 -5.774 32.555 1.00 31.23 77 SER A N 1
ATOM 612 C CA . SER A 1 94 ? 75.853 -5.643 34.007 1.00 30.16 77 SER A CA 1
ATOM 613 C C . SER A 1 94 ? 74.487 -6.054 34.544 1.00 31.12 77 SER A C 1
ATOM 614 O O . SER A 1 94 ? 74.329 -6.279 35.740 1.00 39.50 77 SER A O 1
ATOM 617 N N . LYS A 1 95 ? 73.505 -6.158 33.657 1.00 29.41 78 LYS A N 1
ATOM 618 C CA . LYS A 1 95 ? 72.150 -6.508 34.060 1.00 27.21 78 LYS A CA 1
ATOM 619 C C . LYS A 1 95 ? 71.745 -7.904 33.579 1.00 36.81 78 LYS A C 1
ATOM 620 O O . LYS A 1 95 ? 70.558 -8.236 33.543 1.00 33.52 78 LYS A O 1
ATOM 626 N N . THR A 1 96 ? 72.739 -8.718 33.230 1.00 38.10 79 THR A N 1
ATOM 627 C CA . THR A 1 96 ? 72.504 -10.050 32.661 1.00 26.49 79 THR A CA 1
ATOM 628 C C . THR A 1 96 ? 71.535 -10.959 33.451 1.00 31.63 79 THR A C 1
ATOM 629 O O . THR A 1 96 ? 70.608 -11.520 32.865 1.00 30.06 79 THR A O 1
ATOM 633 N N . PRO A 1 97 ? 71.730 -11.101 34.774 1.00 29.93 80 PRO A N 1
ATOM 634 C CA . PRO A 1 97 ? 70.807 -11.959 35.527 1.00 31.91 80 PRO A CA 1
ATOM 635 C C . PRO A 1 97 ? 69.345 -11.519 35.450 1.00 33.23 80 PRO A C 1
ATOM 636 O O . PRO A 1 97 ? 68.464 -12.379 35.443 1.00 39.25 80 PRO A O 1
ATOM 640 N N . LYS A 1 98 ? 69.095 -10.213 35.401 1.00 29.04 81 LYS A N 1
ATOM 641 C CA . LYS A 1 98 ? 67.725 -9.702 35.315 1.00 31.86 81 LYS A CA 1
ATOM 642 C C . LYS A 1 98 ? 67.091 -10.043 33.965 1.00 33.19 81 LYS A C 1
ATOM 643 O O . LYS A 1 98 ? 65.921 -10.428 33.894 1.00 38.22 81 LYS A O 1
ATOM 649 N N . PHE A 1 99 ? 67.870 -9.907 32.899 1.00 27.36 82 PHE A N 1
ATOM 650 C CA . PHE A 1 99 ? 67.393 -10.263 31.571 1.00 29.48 82 PHE A CA 1
ATOM 651 C C . PHE A 1 99 ? 66.996 -11.728 31.517 1.00 33.20 82 PHE A C 1
ATOM 652 O O . PHE A 1 99 ? 65.925 -12.068 31.002 1.00 31.39 82 PHE A O 1
ATOM 660 N N . ILE A 1 100 ? 67.861 -12.587 32.054 1.00 38.44 83 ILE A N 1
ATOM 661 C CA . ILE A 1 100 ? 67.594 -14.019 32.097 1.00 27.48 83 ILE A CA 1
ATOM 662 C C . ILE A 1 100 ? 66.265 -14.261 32.800 1.00 39.57 83 ILE A C 1
ATOM 663 O O . ILE A 1 100 ? 65.400 -14.982 32.290 1.00 33.84 83 ILE A O 1
ATOM 668 N N . GLU A 1 101 ? 66.105 -13.625 33.958 1.00 38.33 84 GLU A N 1
ATOM 669 C CA . GLU A 1 101 ? 64.929 -13.808 34.798 1.00 36.30 84 GLU A CA 1
ATOM 670 C C . GLU A 1 101 ? 63.653 -13.306 34.129 1.00 33.71 84 GLU A C 1
ATOM 671 O O . GLU A 1 101 ? 62.623 -13.987 34.142 1.00 31.54 84 GLU A O 1
ATOM 677 N N . VAL A 1 102 ? 63.724 -12.116 33.545 1.00 29.32 85 VAL A N 1
ATOM 678 C CA . VAL A 1 102 ? 62.547 -11.499 32.958 1.00 29.25 85 VAL A CA 1
ATOM 679 C C . VAL A 1 102 ? 62.116 -12.216 31.684 1.00 33.56 85 VAL A C 1
ATOM 680 O O . VAL A 1 102 ? 60.929 -12.488 31.486 1.00 29.02 85 VAL A O 1
ATOM 684 N N . MET A 1 103 ? 63.087 -12.532 30.832 1.00 32.48 86 MET A N 1
ATOM 685 C CA . MET A 1 103 ? 62.811 -13.243 29.587 1.00 33.18 86 MET A CA 1
ATOM 686 C C . MET A 1 103 ? 62.226 -14.631 29.853 1.00 35.77 86 MET A C 1
ATOM 687 O O . MET A 1 103 ? 61.389 -15.119 29.086 1.00 27.72 86 MET A O 1
ATOM 692 N N . ALA A 1 104 ? 62.655 -15.258 30.945 1.00 28.42 87 ALA A N 1
ATOM 693 C CA . ALA A 1 104 ? 62.102 -16.548 31.327 1.00 29.15 87 ALA A CA 1
ATOM 694 C C . ALA A 1 104 ? 60.630 -16.400 31.703 1.00 33.95 87 ALA A C 1
ATOM 695 O O . ALA A 1 104 ? 59.805 -17.252 31.372 1.00 40.65 87 ALA A O 1
ATOM 697 N N . MET A 1 105 ? 60.299 -15.307 32.383 1.00 30.38 88 MET A N 1
ATOM 698 C CA . MET A 1 105 ? 58.931 -15.091 32.841 1.00 33.83 88 MET A CA 1
ATOM 699 C C . MET A 1 105 ? 58.012 -14.685 31.695 1.00 35.70 88 MET A C 1
ATOM 700 O O . MET A 1 105 ? 56.893 -15.188 31.573 1.00 31.69 88 MET A O 1
ATOM 705 N N . GLU A 1 106 ? 58.491 -13.777 30.852 1.00 29.95 89 GLU A N 1
ATOM 706 C CA . GLU A 1 106 ? 57.638 -13.179 29.832 1.00 29.65 89 GLU A CA 1
ATOM 707 C C . GLU A 1 106 ? 57.457 -14.029 28.585 1.00 29.12 89 GLU A C 1
ATOM 708 O O . GLU A 1 106 ? 56.345 -14.150 28.077 1.00 35.63 89 GLU A O 1
ATOM 714 N N . VAL A 1 107 ? 58.547 -14.598 28.079 1.00 33.96 90 VAL A N 1
ATOM 715 C CA . VAL A 1 107 ? 58.507 -15.257 26.779 1.00 32.51 90 VAL A CA 1
ATOM 716 C C . VAL A 1 107 ? 59.021 -16.693 26.814 1.00 32.22 90 VAL A C 1
ATOM 717 O O . VAL A 1 107 ? 59.376 -17.257 25.777 1.00 37.70 90 VAL A O 1
ATOM 721 N N . GLY A 1 108 ? 59.045 -17.280 28.008 1.00 28.60 91 GLY A N 1
ATOM 722 C CA . GLY A 1 108 ? 59.434 -18.671 28.185 1.00 29.33 91 GLY A CA 1
ATOM 723 C C . GLY A 1 108 ? 60.805 -19.019 27.628 1.00 29.87 91 GLY A C 1
ATOM 724 O O . GLY A 1 108 ? 61.014 -20.116 27.105 1.00 29.09 91 GLY A O 1
ATOM 725 N N . ALA A 1 109 ? 61.739 -18.081 27.734 1.00 27.45 92 ALA A N 1
ATOM 726 C CA . ALA A 1 109 ? 63.087 -18.291 27.236 1.00 26.73 92 ALA A CA 1
ATOM 727 C C . ALA A 1 109 ? 63.935 -19.014 28.265 1.00 27.21 92 ALA A C 1
ATOM 728 O O . ALA A 1 109 ? 63.957 -18.633 29.430 1.00 27.79 92 ALA A O 1
ATOM 730 N N . SER A 1 110 ? 64.632 -20.056 27.827 1.00 27.04 93 SER A N 1
ATOM 731 C CA . SER A 1 110 ? 65.605 -20.736 28.671 1.00 27.45 93 SER A CA 1
ATOM 732 C C . SER A 1 110 ? 66.797 -19.824 28.912 1.00 30.42 93 SER A C 1
ATOM 733 O O . SER A 1 110 ? 66.998 -18.847 28.189 1.00 29.79 93 SER A O 1
ATOM 736 N N . ALA A 1 111 ? 67.590 -20.144 29.929 1.00 31.94 94 ALA A N 1
ATOM 737 C CA . ALA A 1 111 ? 68.783 -19.359 30.230 1.00 27.73 94 ALA A CA 1
ATOM 738 C C . ALA A 1 111 ? 69.730 -19.310 29.026 1.00 26.52 94 ALA A C 1
ATOM 739 O O . ALA A 1 111 ? 70.429 -18.322 28.811 1.00 25.89 94 ALA A O 1
ATOM 741 N N . LEU A 1 112 ? 69.751 -20.387 28.249 1.00 30.15 95 LEU A N 1
ATOM 742 C CA . LEU A 1 112 ? 70.567 -20.437 27.047 1.00 28.13 95 LEU A CA 1
ATOM 743 C C . LEU A 1 112 ? 70.203 -19.288 26.105 1.00 29.25 95 LEU A C 1
ATOM 744 O O . LEU A 1 112 ? 71.061 -18.487 25.737 1.00 27.15 95 LEU A O 1
ATOM 749 N N . TRP A 1 113 ? 68.924 -19.205 25.743 1.00 29.76 96 TRP A N 1
ATOM 750 C CA . TRP A 1 113 ? 68.432 -18.224 24.774 1.00 26.65 96 TRP A CA 1
ATOM 751 C C . TRP A 1 113 ? 68.467 -16.808 25.336 1.00 28.58 96 TRP A C 1
ATOM 752 O O . TRP A 1 113 ? 68.766 -15.848 24.618 1.00 26.39 96 TRP A O 1
ATOM 763 N N . ALA A 1 114 ? 68.161 -16.682 26.622 1.00 24.59 97 ALA A N 1
ATOM 764 C CA . ALA A 1 114 ? 68.197 -15.382 27.279 1.00 24.64 97 ALA A CA 1
ATOM 765 C C . ALA A 1 114 ? 69.625 -14.865 27.319 1.00 24.29 97 ALA A C 1
ATOM 766 O O . ALA A 1 114 ? 69.903 -13.738 26.907 1.00 23.78 97 ALA A O 1
ATOM 768 N N . GLY A 1 115 ? 70.526 -15.705 27.817 1.00 24.63 98 GLY A N 1
ATOM 769 C CA . GLY A 1 115 ? 71.928 -15.357 27.921 1.00 30.49 98 GLY A CA 1
ATOM 770 C C . GLY A 1 115 ? 72.506 -14.975 26.576 1.00 25.62 98 GLY A C 1
ATOM 771 O O . GLY A 1 115 ? 73.258 -14.006 26.472 1.00 28.39 98 GLY A O 1
ATOM 772 N N . PHE A 1 116 ? 72.148 -15.730 25.543 1.00 25.12 99 PHE A N 1
ATOM 773 C CA . PHE A 1 116 ? 72.584 -15.401 24.193 1.00 33.60 99 PHE A CA 1
ATOM 774 C C . PHE A 1 116 ? 72.054 -14.039 23.749 1.00 34.61 99 PHE A C 1
ATOM 775 O O . PHE A 1 116 ? 72.781 -13.256 23.130 1.00 27.74 99 PHE A O 1
ATOM 783 N N . ASN A 1 117 ? 70.785 -13.772 24.055 1.00 33.20 100 ASN A N 1
ATOM 784 C CA . ASN A 1 117 ? 70.154 -12.511 23.677 1.00 29.96 100 ASN A CA 1
ATOM 785 C C . ASN A 1 117 ? 70.911 -11.325 24.236 1.00 21.85 100 ASN A C 1
ATOM 786 O O . ASN A 1 117 ? 71.079 -10.307 23.569 1.00 26.16 100 ASN A O 1
ATOM 791 N N . VAL A 1 118 ? 71.380 -11.468 25.467 1.00 24.74 101 VAL A N 1
ATOM 792 C CA . VAL A 1 118 ? 72.142 -10.403 26.094 1.00 25.08 101 VAL A CA 1
ATOM 793 C C . VAL A 1 118 ? 73.482 -10.199 25.391 1.00 23.27 101 VAL A C 1
ATOM 794 O O . VAL A 1 118 ? 73.790 -9.086 24.953 1.00 21.61 101 VAL A O 1
ATOM 798 N N . HIS A 1 119 ? 74.263 -11.272 25.282 1.00 23.17 102 HIS A N 1
ATOM 799 C CA . HIS A 1 119 ? 75.544 -11.226 24.575 1.00 27.75 102 HIS A CA 1
ATOM 800 C C . HIS A 1 119 ? 75.387 -10.577 23.205 1.00 24.39 102 HIS A C 1
ATOM 801 O O . HIS A 1 119 ? 76.129 -9.656 22.856 1.00 25.75 102 HIS A O 1
ATOM 808 N N . ALA A 1 120 ? 74.400 -11.056 22.450 1.00 22.48 103 ALA A N 1
ATOM 809 C CA . ALA A 1 120 ? 74.115 -10.556 21.106 1.00 21.53 103 ALA A CA 1
ATOM 810 C C . ALA A 1 120 ? 73.734 -9.085 21.107 1.00 21.20 103 ALA A C 1
ATOM 811 O O . ALA A 1 120 ? 74.161 -8.331 20.233 1.00 20.97 103 ALA A O 1
ATOM 813 N N . SER A 1 121 ? 72.927 -8.684 22.086 1.00 20.43 104 SER A N 1
ATOM 814 C CA . SER A 1 121 ? 72.535 -7.285 22.228 1.00 20.24 104 SER A CA 1
ATOM 815 C C . SER A 1 121 ? 73.735 -6.389 22.513 1.00 30.44 104 SER A C 1
ATOM 816 O O . SER A 1 121 ? 73.906 -5.343 21.878 1.00 36.44 104 SER A O 1
ATOM 819 N N . ALA A 1 122 ? 74.558 -6.804 23.473 1.00 20.62 105 ALA A N 1
ATOM 820 C CA . ALA A 1 122 ? 75.743 -6.045 23.843 1.00 20.71 105 ALA A CA 1
ATOM 821 C C . ALA A 1 122 ? 76.675 -5.947 22.646 1.00 20.18 105 ALA A C 1
ATOM 822 O O . ALA A 1 122 ? 77.262 -4.893 22.383 1.00 20.00 105 ALA A O 1
ATOM 824 N N . ASN A 1 123 ? 76.799 -7.043 21.908 1.00 19.98 106 ASN A N 1
ATOM 825 C CA . ASN A 1 123 ? 77.683 -7.045 20.756 1.00 20.33 106 ASN A CA 1
ATOM 826 C C . ASN A 1 123 ? 77.179 -6.147 19.624 1.00 21.14 106 ASN A C 1
ATOM 827 O O . ASN A 1 123 ? 77.971 -5.489 18.956 1.00 24.77 106 ASN A O 1
ATOM 832 N N . VAL A 1 124 ? 75.865 -6.113 19.418 1.00 24.78 107 VAL A N 1
ATOM 833 C CA . VAL A 1 124 ? 75.282 -5.202 18.439 1.00 24.24 107 VAL A CA 1
ATOM 834 C C . VAL A 1 124 ? 75.675 -3.769 18.771 1.00 24.71 107 VAL A C 1
ATOM 835 O O . VAL A 1 124 ? 76.158 -3.036 17.905 1.00 24.84 107 VAL A O 1
ATOM 839 N N . PHE A 1 125 ? 75.483 -3.378 20.029 1.00 24.77 108 PHE A N 1
ATOM 840 C CA . PHE A 1 125 ? 75.849 -2.038 20.472 1.00 19.06 108 PHE A CA 1
ATOM 841 C C . PHE A 1 125 ? 77.337 -1.761 20.308 1.00 21.17 108 PHE A C 1
ATOM 842 O O . PHE A 1 125 ? 77.722 -0.639 19.998 1.00 21.33 108 PHE A O 1
ATOM 850 N N . ARG A 1 126 ? 78.178 -2.769 20.508 1.00 19.18 109 ARG A N 1
ATOM 851 C CA . ARG A 1 126 ? 79.609 -2.561 20.314 1.00 22.26 109 ARG A CA 1
ATOM 852 C C . ARG A 1 126 ? 79.966 -2.444 18.838 1.00 23.82 109 ARG A C 1
ATOM 853 O O . ARG A 1 126 ? 80.778 -1.603 18.454 1.00 28.03 109 ARG A O 1
ATOM 861 N N . GLU A 1 127 ? 79.350 -3.285 18.014 1.00 19.53 110 GLU A N 1
ATOM 862 C CA . GLU A 1 127 ? 79.564 -3.235 16.576 1.00 18.06 110 GLU A CA 1
ATOM 863 C C . GLU A 1 127 ? 79.098 -1.890 16.055 1.00 17.81 110 GLU A C 1
ATOM 864 O O . GLU A 1 127 ? 79.797 -1.239 15.272 1.00 19.35 110 GLU A O 1
ATOM 870 N N . ALA A 1 128 ? 77.914 -1.472 16.494 1.00 17.82 111 ALA A N 1
ATOM 871 C CA . ALA A 1 128 ? 77.387 -0.171 16.101 1.00 17.67 111 ALA A CA 1
ATOM 872 C C . ALA A 1 128 ? 78.354 0.922 16.549 1.00 18.23 111 ALA A C 1
ATOM 873 O O . ALA A 1 128 ? 78.725 1.798 15.765 1.00 19.51 111 ALA A O 1
ATOM 875 N N . ALA A 1 129 ? 78.780 0.840 17.808 1.00 21.53 112 ALA A N 1
ATOM 876 C CA . ALA A 1 129 ? 79.758 1.772 18.365 1.00 22.97 112 ALA A CA 1
ATOM 877 C C . ALA A 1 129 ? 81.023 1.867 17.505 1.00 22.47 112 ALA A C 1
ATOM 878 O O . ALA A 1 129 ? 81.533 2.966 17.258 1.00 18.48 112 ALA A O 1
ATOM 880 N N . SER A 1 130 ? 81.517 0.713 17.054 1.00 18.37 113 SER A N 1
ATOM 881 C CA . SER A 1 130 ? 82.720 0.648 16.229 1.00 18.36 113 SER A CA 1
ATOM 882 C C . SER A 1 130 ? 82.522 1.373 14.914 1.00 26.82 113 SER A C 1
ATOM 883 O O . SER A 1 130 ? 83.466 1.928 14.360 1.00 27.41 113 SER A O 1
ATOM 886 N N . LEU A 1 131 ? 81.286 1.356 14.420 1.00 26.33 114 LEU A N 1
ATOM 887 C CA . LEU A 1 131 ? 80.970 1.894 13.101 1.00 25.57 114 LEU A CA 1
ATOM 888 C C . LEU A 1 131 ? 80.962 3.415 13.054 1.00 27.63 114 LEU A C 1
ATOM 889 O O . LEU A 1 131 ? 80.898 3.998 11.972 1.00 26.80 114 LEU A O 1
ATOM 894 N N . ALA A 1 132 ? 81.031 4.041 14.228 1.00 27.98 115 ALA A N 1
ATOM 895 C CA . ALA A 1 132 ? 80.900 5.492 14.371 1.00 22.49 115 ALA A CA 1
ATOM 896 C C . ALA A 1 132 ? 81.753 6.287 13.388 1.00 21.93 115 ALA A C 1
ATOM 897 O O . ALA A 1 132 ? 81.280 7.251 12.777 1.00 22.12 115 ALA A O 1
ATOM 899 N N . THR A 1 133 ? 83.004 5.873 13.235 1.00 17.96 116 THR A N 1
ATOM 900 C CA . THR A 1 133 ? 83.917 6.543 12.321 1.00 18.05 116 THR A CA 1
ATOM 901 C C . THR A 1 133 ? 83.894 5.920 10.923 1.00 19.57 116 THR A C 1
ATOM 902 O O . THR A 1 133 ? 84.605 6.372 10.022 1.00 23.74 116 THR A O 1
ATOM 906 N N . GLN A 1 134 ? 83.069 4.892 10.747 1.00 17.55 117 GLN A N 1
ATOM 907 C CA . GLN A 1 134 ? 83.065 4.110 9.515 1.00 17.36 117 GLN A CA 1
ATOM 908 C C . GLN A 1 134 ? 81.874 4.424 8.618 1.00 19.29 117 GLN A C 1
ATOM 909 O O . GLN A 1 134 ? 81.728 3.847 7.545 1.00 27.29 117 GLN A O 1
ATOM 915 N N . ILE A 1 135 ? 81.016 5.334 9.060 1.00 20.40 118 ILE A N 1
ATOM 916 C CA . ILE A 1 135 ? 79.913 5.786 8.225 1.00 16.91 118 ILE A CA 1
ATOM 917 C C . ILE A 1 135 ? 80.460 6.802 7.231 1.00 17.03 118 ILE A C 1
ATOM 918 O O . ILE A 1 135 ? 80.451 8.008 7.479 1.00 17.16 118 ILE A O 1
ATOM 923 N N . GLN A 1 136 ? 80.945 6.308 6.100 1.00 20.95 119 GLN A N 1
ATOM 924 C CA . GLN A 1 136 ? 81.674 7.162 5.176 1.00 22.81 119 GLN A CA 1
ATOM 925 C C . GLN A 1 136 ? 81.043 7.277 3.793 1.00 24.87 119 GLN A C 1
ATOM 926 O O . GLN A 1 136 ? 80.276 6.416 3.362 1.00 27.99 119 GLN A O 1
ATOM 932 N N . GLY A 1 137 ? 81.380 8.363 3.107 1.00 29.55 120 GLY A N 1
ATOM 933 C CA . GLY A 1 137 ? 80.977 8.557 1.731 1.00 25.41 120 GLY A CA 1
ATOM 934 C C . GLY A 1 137 ? 82.209 8.487 0.858 1.00 19.46 120 GLY A C 1
ATOM 935 O O . GLY A 1 137 ? 83.239 7.947 1.272 1.00 17.97 120 GLY A O 1
ATOM 936 N N . GLU A 1 138 ? 82.113 9.034 -0.349 1.00 23.30 121 GLU A N 1
ATOM 937 C CA . GLU A 1 138 ? 83.195 8.904 -1.314 1.00 18.55 121 GLU A CA 1
ATOM 938 C C . GLU A 1 138 ? 83.556 10.240 -1.946 1.00 19.68 121 GLU A C 1
ATOM 939 O O . GLU A 1 138 ? 82.718 11.128 -2.057 1.00 20.60 121 GLU A O 1
ATOM 945 N N . THR A 1 139 ? 84.814 10.388 -2.342 1.00 19.32 122 THR A N 1
ATOM 946 C CA . THR A 1 139 ? 85.187 11.492 -3.205 1.00 19.79 122 THR A CA 1
ATOM 947 C C . THR A 1 139 ? 85.344 10.912 -4.612 1.00 26.09 122 THR A C 1
ATOM 948 O O . THR A 1 139 ? 86.106 9.963 -4.824 1.00 20.81 122 THR A O 1
ATOM 952 N N . ILE A 1 140 ? 84.607 11.475 -5.565 1.00 20.37 123 ILE A N 1
ATOM 953 C CA . ILE A 1 140 ? 84.423 10.838 -6.863 1.00 25.14 123 ILE A CA 1
ATOM 954 C C . ILE A 1 140 ? 84.984 11.675 -8.012 1.00 27.09 123 ILE A C 1
ATOM 955 O O . ILE A 1 140 ? 84.777 12.890 -8.062 1.00 29.77 123 ILE A O 1
ATOM 960 N N . PRO A 1 141 ? 85.712 11.025 -8.935 1.00 23.33 124 PRO A N 1
ATOM 961 C CA . PRO A 1 141 ? 86.202 11.670 -10.158 1.00 26.83 124 PRO A CA 1
ATOM 962 C C . PRO A 1 141 ? 85.083 12.376 -10.927 1.00 29.97 124 PRO A C 1
ATOM 963 O O . PRO A 1 141 ? 83.954 11.882 -10.958 1.00 22.53 124 PRO A O 1
ATOM 967 N N . THR A 1 142 ? 85.402 13.516 -11.534 1.00 23.41 125 THR A N 1
ATOM 968 C CA . THR A 1 142 ? 84.453 14.249 -12.368 1.00 23.75 125 THR A CA 1
ATOM 969 C C . THR A 1 142 ? 85.176 14.878 -13.561 1.00 24.68 125 THR A C 1
ATOM 970 O O . THR A 1 142 ? 86.346 15.260 -13.458 1.00 25.00 125 THR A O 1
ATOM 974 N N . ASP A 1 143 ? 84.491 14.977 -14.696 1.00 25.20 126 ASP A N 1
ATOM 975 C CA . ASP A 1 143 ? 85.095 15.597 -15.870 1.00 29.32 126 ASP A CA 1
ATOM 976 C C . ASP A 1 143 ? 85.182 17.109 -15.682 1.00 31.50 126 ASP A C 1
ATOM 977 O O . ASP A 1 143 ? 86.048 17.772 -16.255 1.00 30.11 126 ASP A O 1
ATOM 982 N N . LYS A 1 144 ? 84.278 17.642 -14.866 1.00 25.84 127 LYS A N 1
ATOM 983 C CA . LYS A 1 144 ? 84.192 19.073 -14.617 1.00 26.04 127 LYS A CA 1
ATOM 984 C C . LYS A 1 144 ? 85.462 19.586 -13.948 1.00 27.68 127 LYS A C 1
ATOM 985 O O . LYS A 1 144 ? 85.968 18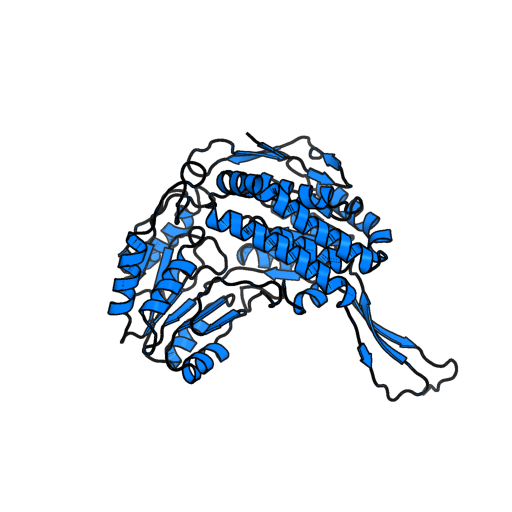.977 -13.003 1.00 28.18 127 LYS A O 1
ATOM 991 N N . ALA A 1 145 ? 85.980 20.706 -14.441 1.00 26.78 128 ALA A N 1
ATOM 992 C CA . ALA A 1 145 ? 87.220 21.254 -13.902 1.00 29.72 128 ALA A CA 1
ATOM 993 C C . ALA A 1 145 ? 86.980 22.025 -12.608 1.00 31.46 128 ALA A C 1
ATOM 994 O O . ALA A 1 145 ? 85.894 22.572 -12.399 1.00 30.94 128 ALA A O 1
ATOM 996 N N . GLU A 1 146 ? 88.003 22.059 -11.754 1.00 30.15 129 GLU A N 1
ATOM 997 C CA . GLU A 1 146 ? 87.979 22.821 -10.506 1.00 25.95 129 GLU A CA 1
ATOM 998 C C . GLU A 1 146 ? 86.757 22.488 -9.658 1.00 27.22 129 GLU A C 1
ATOM 999 O O . GLU A 1 146 ? 86.174 23.368 -9.023 1.00 24.99 129 GLU A O 1
ATOM 1005 N N . THR A 1 147 ? 86.377 21.214 -9.651 1.00 24.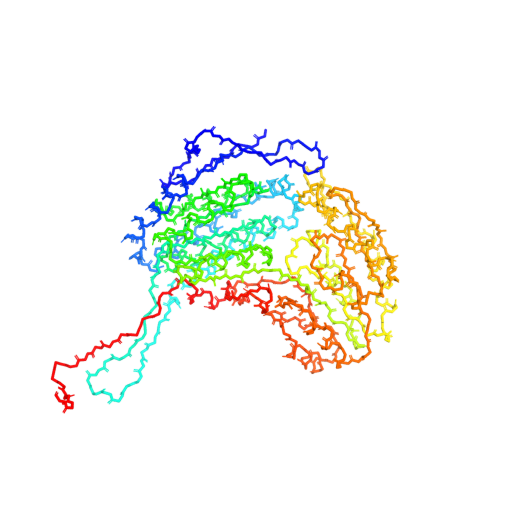61 130 THR A N 1
ATOM 1006 C CA . THR A 1 147 ? 85.167 20.786 -8.964 1.00 24.05 130 THR A CA 1
ATOM 1007 C C . THR A 1 147 ? 85.418 19.577 -8.078 1.00 24.31 130 THR A C 1
ATOM 1008 O O . THR A 1 147 ? 86.054 18.612 -8.493 1.00 32.27 130 THR A O 1
ATOM 1012 N N . LEU A 1 148 ? 84.912 19.625 -6.855 1.00 22.67 131 LEU A N 1
ATOM 1013 C CA . LEU A 1 148 ? 84.901 18.439 -6.016 1.00 26.29 131 LEU A CA 1
ATOM 1014 C C . LEU A 1 148 ? 83.549 17.774 -6.113 1.00 21.63 131 LEU A C 1
ATOM 1015 O O . LEU A 1 148 ? 82.524 18.417 -5.898 1.00 24.58 131 LEU A O 1
ATOM 1020 N N . SER A 1 149 ? 83.543 16.493 -6.458 1.00 21.43 132 SER A N 1
ATOM 1021 C CA . SER A 1 149 ? 82.317 15.711 -6.392 1.00 21.02 132 SER A CA 1
ATOM 1022 C C . SER A 1 149 ? 82.472 14.654 -5.311 1.00 22.00 132 SER A C 1
ATOM 1023 O O . SER A 1 149 ? 83.496 13.974 -5.242 1.00 20.46 132 SER A O 1
ATOM 1026 N N . MET A 1 150 ? 81.458 14.519 -4.465 1.00 20.01 133 MET A N 1
ATOM 1027 C CA . MET A 1 150 ? 81.551 13.616 -3.334 1.00 19.51 133 MET A CA 1
ATOM 1028 C C . MET A 1 150 ? 80.178 13.161 -2.872 1.00 20.22 133 MET A C 1
ATOM 1029 O O . MET A 1 150 ? 79.164 13.763 -3.227 1.00 19.30 133 MET A O 1
ATOM 1034 N N . THR A 1 151 ? 80.155 12.091 -2.083 1.00 18.75 134 THR A N 1
ATOM 1035 C CA . THR A 1 151 ? 78.939 11.662 -1.412 1.00 18.44 134 THR A CA 1
ATOM 1036 C C . THR A 1 151 ? 79.102 11.808 0.086 1.00 21.93 134 THR A C 1
ATOM 1037 O O . THR A 1 151 ? 80.190 11.606 0.623 1.00 24.80 134 THR A O 1
ATOM 1041 N N . LEU A 1 152 ? 78.015 12.168 0.757 1.00 26.67 135 LEU A N 1
ATOM 1042 C CA . LEU A 1 152 ? 78.016 12.268 2.208 1.00 23.81 135 LEU A CA 1
ATOM 1043 C C . LEU A 1 152 ? 76.980 11.309 2.771 1.00 22.84 135 LEU A C 1
ATOM 1044 O O . LEU A 1 152 ? 75.917 11.111 2.172 1.00 19.10 135 LEU A O 1
ATOM 1049 N N . ARG A 1 153 ? 77.295 10.699 3.910 1.00 28.85 136 ARG A N 1
ATOM 1050 C CA . ARG A 1 153 ? 76.296 9.935 4.647 1.00 23.70 136 ARG A CA 1
ATOM 1051 C C . ARG A 1 153 ? 75.934 10.655 5.936 1.00 17.39 136 ARG A C 1
ATOM 1052 O O . ARG A 1 153 ? 76.749 10.769 6.850 1.00 26.06 136 ARG A O 1
ATOM 1060 N N . GLN A 1 154 ? 74.702 11.155 5.984 1.00 20.39 137 GLN A N 1
ATOM 1061 C CA . GLN A 1 154 ? 74.235 12.006 7.077 1.00 17.78 137 GLN A CA 1
ATOM 1062 C C . GLN A 1 154 ? 73.079 11.341 7.810 1.00 17.80 137 GLN A C 1
ATOM 1063 O O . GLN A 1 154 ? 72.537 10.345 7.330 1.00 27.85 137 GLN A O 1
ATOM 1069 N N . PRO A 1 155 ? 72.701 11.877 8.983 1.00 19.18 138 PRO A N 1
ATOM 1070 C CA . PRO A 1 155 ? 71.562 11.280 9.695 1.00 18.16 138 PRO A CA 1
ATOM 1071 C C . PRO A 1 155 ? 70.253 11.500 8.943 1.00 23.12 138 PRO A C 1
ATOM 1072 O O . PRO A 1 155 ? 70.161 12.427 8.136 1.00 24.49 138 PRO A O 1
ATOM 1076 N N . VAL A 1 156 ? 69.254 10.670 9.225 1.00 18.48 139 VAL A N 1
ATOM 1077 C CA . VAL A 1 156 ? 67.966 10.748 8.549 1.00 18.91 139 VAL A CA 1
ATOM 1078 C C . VAL A 1 156 ? 66.958 11.580 9.337 1.00 28.49 139 VAL A C 1
ATOM 1079 O O . VAL A 1 156 ? 66.339 12.499 8.801 1.00 37.25 139 VAL A O 1
ATOM 1083 N N . GLY A 1 157 ? 66.804 11.257 10.616 1.00 19.46 140 GLY A N 1
ATOM 1084 C CA . GLY A 1 157 ? 65.780 11.863 11.443 1.00 20.40 140 GLY A CA 1
ATOM 1085 C C . GLY A 1 157 ? 65.179 10.800 12.337 1.00 21.72 140 GLY A C 1
ATOM 1086 O O . GLY A 1 157 ? 65.778 9.742 12.521 1.00 23.17 140 GLY A O 1
ATOM 1087 N N . PRO A 1 158 ? 63.999 11.075 12.912 1.00 20.83 141 PRO A N 1
ATOM 1088 C CA . PRO A 1 158 ? 63.339 10.078 13.761 1.00 26.93 141 PRO A CA 1
ATOM 1089 C C . PRO A 1 158 ? 63.017 8.787 13.008 1.00 28.72 141 PRO A C 1
ATOM 1090 O O . PRO A 1 158 ? 62.377 8.827 11.954 1.00 25.13 141 PRO A O 1
ATOM 1094 N N . ILE A 1 159 ? 63.474 7.658 13.548 1.00 29.15 142 ILE A N 1
ATOM 1095 C CA . ILE A 1 159 ? 63.184 6.352 12.969 1.00 23.29 142 ILE A CA 1
ATOM 1096 C C . ILE A 1 159 ? 62.124 5.627 13.799 1.00 24.13 142 ILE A C 1
ATOM 1097 O O . ILE A 1 159 ? 62.196 5.607 15.032 1.00 21.80 142 ILE A O 1
ATOM 1102 N N . LEU A 1 160 ? 61.129 5.051 13.131 1.00 21.67 143 LEU A N 1
ATOM 1103 C CA . LEU A 1 160 ? 60.166 4.195 13.814 1.00 26.54 143 LEU A CA 1
ATOM 1104 C C . LEU A 1 160 ? 60.647 2.744 13.824 1.00 29.62 143 LEU A C 1
ATOM 1105 O O . LEU A 1 160 ? 60.726 2.108 12.769 1.00 26.84 143 LEU A O 1
ATOM 1110 N N . SER A 1 161 ? 60.966 2.230 15.013 1.00 28.16 144 SER A N 1
ATOM 1111 C CA . SER A 1 161 ? 61.451 0.857 15.162 1.00 25.48 144 SER A CA 1
ATOM 1112 C C . SER A 1 161 ? 60.420 -0.023 15.856 1.00 25.76 144 SER A C 1
ATOM 1113 O O . SER A 1 161 ? 60.156 0.142 17.050 1.00 23.57 144 SER A O 1
ATOM 1116 N N . ILE A 1 162 ? 59.845 -0.964 15.112 1.00 23.17 145 ILE A N 1
ATOM 1117 C CA . ILE A 1 162 ? 58.872 -1.884 15.684 1.00 22.15 145 ILE A CA 1
ATOM 1118 C C . ILE A 1 162 ? 59.502 -3.259 15.909 1.00 25.51 145 ILE A C 1
ATOM 1119 O O . ILE A 1 162 ? 60.041 -3.866 14.982 1.00 22.79 145 ILE A O 1
ATOM 1124 N N . VAL A 1 163 ? 59.441 -3.733 17.151 1.00 22.21 146 VAL A N 1
ATOM 1125 C CA . VAL A 1 163 ? 60.210 -4.900 17.577 1.00 25.07 146 VAL A CA 1
ATOM 1126 C C . VAL A 1 163 ? 59.330 -5.960 18.225 1.00 27.70 146 VAL A C 1
ATOM 1127 O O . VAL A 1 163 ? 58.536 -5.640 19.109 1.00 31.53 146 VAL A O 1
ATOM 1131 N N . PRO A 1 164 ? 59.471 -7.229 17.788 1.00 29.61 147 PRO A N 1
ATOM 1132 C CA . PRO A 1 164 ? 58.670 -8.339 18.314 1.00 26.26 147 PRO A CA 1
ATOM 1133 C C . PRO A 1 164 ? 59.243 -8.889 19.620 1.00 24.43 147 PRO A C 1
ATOM 1134 O O . PRO A 1 164 ? 60.074 -8.230 20.248 1.00 23.09 147 PRO A O 1
ATOM 1138 N N . TRP A 1 165 ? 58.823 -10.095 19.998 1.00 24.54 148 TRP A N 1
ATOM 1139 C CA . TRP A 1 165 ? 59.066 -10.632 21.336 1.00 24.24 148 TRP A CA 1
ATOM 1140 C C . TRP A 1 165 ? 60.056 -11.806 21.384 1.00 29.42 148 TRP A C 1
ATOM 1141 O O . TRP A 1 165 ? 60.503 -12.190 22.464 1.00 25.71 148 TRP A O 1
ATOM 1152 N N . ASN A 1 166 ? 60.388 -12.386 20.232 1.00 23.44 149 ASN A N 1
ATOM 1153 C CA . ASN A 1 166 ? 61.151 -13.639 20.212 1.00 28.42 149 ASN A CA 1
ATOM 1154 C C . ASN A 1 166 ? 62.658 -13.491 20.428 1.00 27.85 149 ASN A C 1
ATOM 1155 O O . ASN A 1 166 ? 63.216 -14.061 21.368 1.00 34.92 149 ASN A O 1
ATOM 1160 N N . GLY A 1 167 ? 63.318 -12.738 19.557 1.00 31.82 150 GLY A N 1
ATOM 1161 C CA . GLY A 1 167 ? 64.685 -12.319 19.811 1.00 26.27 150 GLY A CA 1
ATOM 1162 C C . GLY A 1 167 ? 64.587 -11.116 20.727 1.00 21.78 150 GLY A C 1
ATOM 1163 O O . GLY A 1 167 ? 65.018 -10.013 20.389 1.00 21.36 150 GLY A O 1
ATOM 1164 N N . THR A 1 168 ? 64.016 -11.362 21.902 1.00 22.65 151 THR A N 1
ATOM 1165 C CA . THR A 1 168 ? 63.478 -10.334 22.785 1.00 22.88 151 THR A CA 1
ATOM 1166 C C . THR A 1 168 ? 64.390 -9.136 23.004 1.00 27.20 151 THR A C 1
ATOM 1167 O O . THR A 1 168 ? 63.938 -7.991 22.983 1.00 30.53 151 THR A O 1
ATOM 1171 N N . ALA A 1 169 ? 65.674 -9.406 23.199 1.00 23.22 152 ALA A N 1
ATOM 1172 C CA . ALA A 1 169 ? 66.634 -8.352 23.477 1.00 21.96 152 ALA A CA 1
ATOM 1173 C C . ALA A 1 169 ? 67.361 -7.893 22.222 1.00 22.46 152 ALA A C 1
ATOM 1174 O O . ALA A 1 169 ? 67.427 -6.697 21.943 1.00 21.33 152 ALA A O 1
ATOM 1176 N N . VAL A 1 170 ? 67.912 -8.840 21.467 1.00 20.83 153 VAL A N 1
ATOM 1177 C CA . VAL A 1 170 ? 68.768 -8.487 20.339 1.00 20.18 153 VAL A CA 1
ATOM 1178 C C . VAL A 1 170 ? 68.010 -7.767 19.212 1.00 25.05 153 VAL A C 1
ATOM 1179 O O . VAL A 1 170 ? 68.568 -6.894 18.542 1.00 19.44 153 VAL A O 1
ATOM 1183 N N . LEU A 1 171 ? 66.736 -8.108 19.029 1.00 21.31 154 LEU A N 1
ATOM 1184 C CA . LEU A 1 171 ? 65.920 -7.473 17.996 1.00 20.51 154 LEU A CA 1
ATOM 1185 C C . LEU A 1 171 ? 65.608 -6.016 18.337 1.00 24.03 154 LEU A C 1
ATOM 1186 O O . LEU A 1 171 ? 65.475 -5.167 17.456 1.00 26.07 154 LEU A O 1
ATOM 1191 N N . ALA A 1 172 ? 65.487 -5.731 19.624 1.00 24.17 155 ALA A N 1
ATOM 1192 C CA . ALA A 1 172 ? 65.362 -4.356 20.070 1.00 24.43 155 ALA A CA 1
ATOM 1193 C C . ALA A 1 172 ? 66.695 -3.646 19.882 1.00 25.19 155 ALA A C 1
ATOM 1194 O O . ALA A 1 172 ? 66.752 -2.556 19.310 1.00 28.37 155 ALA A O 1
ATOM 1196 N N . ALA A 1 173 ? 67.763 -4.279 20.365 1.00 25.10 156 ALA A N 1
ATOM 1197 C CA . ALA A 1 173 ? 69.104 -3.699 20.332 1.00 20.48 156 ALA A CA 1
ATOM 1198 C C . ALA A 1 173 ? 69.493 -3.239 18.936 1.00 19.18 156 ALA A C 1
ATOM 1199 O O . ALA A 1 173 ? 69.924 -2.102 18.747 1.00 25.38 156 ALA A O 1
ATOM 1201 N N . ARG A 1 174 ? 69.323 -4.130 17.966 1.00 18.98 157 ARG A N 1
ATOM 1202 C CA . ARG A 1 174 ? 69.616 -3.835 16.572 1.00 18.46 157 ARG A CA 1
ATOM 1203 C C . ARG A 1 174 ? 68.810 -2.618 16.089 1.00 24.45 157 ARG A C 1
ATOM 1204 O O . ARG A 1 174 ? 69.331 -1.773 15.359 1.00 25.09 157 ARG A O 1
ATOM 1212 N N . ALA A 1 175 ? 67.557 -2.510 16.534 1.00 22.71 158 ALA A N 1
ATOM 1213 C CA . ALA A 1 175 ? 66.660 -1.457 16.065 1.00 19.01 158 ALA A CA 1
ATOM 1214 C C . ALA A 1 175 ? 66.878 -0.138 16.808 1.00 23.40 158 ALA A C 1
ATOM 1215 O O . ALA A 1 175 ? 66.177 0.849 16.569 1.00 20.71 158 ALA A O 1
ATOM 1217 N N . ILE A 1 176 ? 67.853 -0.124 17.710 1.00 22.66 159 ILE A N 1
ATOM 1218 C CA . ILE A 1 176 ? 68.194 1.084 18.448 1.00 19.38 159 ILE A CA 1
ATOM 1219 C C . ILE A 1 176 ? 69.639 1.469 18.171 1.00 18.97 159 ILE A C 1
ATOM 1220 O O . ILE A 1 176 ? 69.917 2.578 17.713 1.00 18.85 159 ILE A O 1
ATOM 1225 N N . ALA A 1 177 ? 70.547 0.535 18.441 1.00 18.98 160 ALA A N 1
ATOM 1226 C CA . ALA A 1 177 ? 71.982 0.776 18.311 1.00 23.79 160 ALA A CA 1
ATOM 1227 C C . ALA A 1 177 ? 72.340 1.384 16.971 1.00 22.08 160 ALA A C 1
ATOM 1228 O O . ALA A 1 177 ? 73.033 2.401 16.905 1.00 18.40 160 ALA A O 1
ATOM 1230 N N . TYR A 1 178 ? 71.861 0.757 15.904 1.00 20.81 161 TYR A N 1
ATOM 1231 C CA . TYR A 1 178 ? 72.220 1.195 14.561 1.00 21.15 161 TYR A CA 1
ATOM 1232 C C . TYR A 1 178 ? 71.656 2.576 14.202 1.00 19.54 161 TYR A C 1
ATOM 1233 O O . TYR A 1 178 ? 72.414 3.450 13.777 1.00 17.49 161 TYR A O 1
ATOM 1242 N N . PRO A 1 179 ? 70.338 2.794 14.393 1.00 19.10 162 PRO A N 1
ATOM 1243 C CA . PRO A 1 179 ? 69.860 4.153 14.107 1.00 18.06 162 PRO A CA 1
ATOM 1244 C C . PRO A 1 179 ? 70.539 5.216 14.978 1.00 18.23 162 PRO A C 1
ATOM 1245 O O . PRO A 1 179 ? 70.738 6.343 14.523 1.00 18.23 162 PRO A O 1
ATOM 1249 N N . LEU A 1 180 ? 70.905 4.863 16.205 1.00 18.44 163 LEU A N 1
ATOM 1250 C CA . LEU A 1 180 ? 71.621 5.805 17.067 1.00 20.07 163 LEU A CA 1
ATOM 1251 C C . LEU A 1 180 ? 72.993 6.205 16.510 1.00 21.26 163 LEU A C 1
ATOM 1252 O O . LEU A 1 180 ? 73.276 7.394 16.348 1.00 25.52 163 LEU A O 1
ATOM 1257 N N . VAL A 1 181 ? 73.837 5.223 16.210 1.00 18.08 164 VAL A N 1
ATOM 1258 C CA . VAL A 1 181 ? 75.175 5.523 15.711 1.00 21.45 164 VAL A CA 1
ATOM 1259 C C . VAL A 1 181 ? 75.140 6.281 14.376 1.00 17.66 164 VAL A C 1
ATOM 1260 O O . VAL A 1 181 ? 76.095 6.970 14.017 1.00 18.25 164 VAL A O 1
ATOM 1264 N N . CYS A 1 182 ? 74.030 6.172 13.653 1.00 20.03 165 CYS A N 1
ATOM 1265 C CA . CYS A 1 182 ? 73.870 6.906 12.401 1.00 25.90 165 CYS A CA 1
ATOM 1266 C C . CYS A 1 182 ? 73.331 8.319 12.639 1.00 20.46 165 CYS A C 1
ATOM 1267 O O . CYS A 1 182 ? 73.063 9.072 11.699 1.00 17.75 165 CYS A O 1
ATOM 1270 N N . GLY A 1 183 ? 73.189 8.672 13.911 1.00 18.07 166 GLY A N 1
ATOM 1271 C CA . GLY A 1 183 ? 72.835 10.025 14.298 1.00 18.44 166 GLY A CA 1
ATOM 1272 C C . GLY A 1 183 ? 71.342 10.258 14.337 1.00 18.74 166 GLY A C 1
ATOM 1273 O O . GLY A 1 183 ? 70.885 11.399 14.403 1.00 19.08 166 GLY A O 1
ATOM 1274 N N . ASN A 1 184 ? 70.572 9.176 14.292 1.00 18.66 167 ASN A N 1
ATOM 1275 C CA . ASN A 1 184 ? 69.119 9.295 14.332 1.00 19.03 167 ASN A CA 1
ATOM 1276 C C . ASN A 1 184 ? 68.574 9.128 15.739 1.00 23.12 167 ASN A C 1
ATOM 1277 O O . ASN A 1 184 ? 69.270 8.629 16.628 1.00 19.46 167 ASN A O 1
ATOM 1282 N N . THR A 1 185 ? 67.335 9.568 15.935 1.00 20.83 168 THR A N 1
ATOM 1283 C CA . THR A 1 185 ? 66.610 9.312 17.172 1.00 20.52 168 THR A CA 1
ATOM 1284 C C . THR A 1 185 ? 65.499 8.335 16.827 1.00 23.74 168 THR A C 1
ATOM 1285 O O . THR A 1 185 ? 65.127 8.208 15.657 1.00 24.24 168 THR A O 1
ATOM 1289 N N . VAL A 1 186 ? 64.977 7.626 17.821 1.00 20.97 169 VAL A N 1
ATOM 1290 C CA . VAL A 1 186 ? 64.030 6.561 17.516 1.00 24.52 169 VAL A CA 1
ATOM 1291 C C . VAL A 1 186 ? 62.816 6.466 18.444 1.00 26.05 169 VAL A C 1
ATOM 1292 O O . VAL A 1 186 ? 62.922 6.620 19.659 1.00 23.63 169 VAL A O 1
ATOM 1296 N N . VAL A 1 187 ? 61.655 6.247 17.835 1.00 32.01 170 VAL A N 1
ATOM 1297 C CA . VAL A 1 187 ? 60.470 5.827 18.560 1.00 29.37 170 VAL A CA 1
ATOM 1298 C C . VAL A 1 187 ? 60.431 4.299 18.529 1.00 31.08 170 VAL A C 1
ATOM 1299 O O . VAL A 1 187 ? 60.210 3.689 17.478 1.00 26.13 170 VAL A O 1
ATOM 1303 N N . PHE A 1 188 ? 60.678 3.700 19.691 1.00 34.92 171 PHE A N 1
ATOM 1304 C CA . PHE A 1 188 ? 60.774 2.255 19.856 1.00 22.73 171 PHE A CA 1
ATOM 1305 C C . PHE A 1 188 ? 59.426 1.696 20.296 1.00 23.53 171 PHE A C 1
ATOM 1306 O O . PHE A 1 188 ? 58.974 1.950 21.411 1.00 24.24 171 PHE A O 1
ATOM 1314 N N . LYS A 1 189 ? 58.785 0.934 19.415 1.00 23.48 172 LYS A N 1
ATOM 1315 C CA . LYS A 1 189 ? 57.534 0.266 19.746 1.00 24.25 172 LYS A CA 1
ATOM 1316 C C . LYS A 1 189 ? 57.810 -1.178 20.129 1.00 35.56 172 LYS A C 1
ATOM 1317 O O . LYS A 1 189 ? 58.221 -1.982 19.289 1.00 36.72 172 LYS A O 1
ATOM 1323 N N . GLY A 1 190 ? 57.580 -1.497 21.401 1.00 29.43 173 GLY A N 1
ATOM 1324 C CA . GLY A 1 190 ? 57.878 -2.813 21.935 1.00 28.44 173 GLY A CA 1
ATOM 1325 C C . GLY A 1 190 ? 56.753 -3.812 21.749 1.00 31.13 173 GLY A C 1
ATOM 1326 O O . GLY A 1 190 ? 55.732 -3.505 21.126 1.00 34.96 173 GLY A O 1
ATOM 1327 N N . SER A 1 191 ? 56.939 -5.011 22.297 1.00 27.97 174 SER A N 1
ATOM 1328 C CA . SER A 1 191 ? 55.977 -6.091 22.113 1.00 25.95 174 SER A CA 1
ATOM 1329 C C . SER A 1 191 ? 55.053 -6.270 23.305 1.00 32.57 174 SER A C 1
ATOM 1330 O O . SER A 1 191 ? 55.463 -6.113 24.460 1.00 27.34 174 SER A O 1
ATOM 1333 N N . GLU A 1 192 ? 53.808 -6.630 23.016 1.00 27.77 175 GLU A N 1
ATOM 1334 C CA . GLU A 1 192 ? 52.822 -6.834 24.063 1.00 28.96 175 GLU A CA 1
ATOM 1335 C C . GLU A 1 192 ? 53.176 -8.032 24.944 1.00 32.91 175 GLU A C 1
ATOM 1336 O O . GLU A 1 192 ? 52.737 -8.115 26.095 1.00 37.42 175 GLU A O 1
ATOM 1342 N N . PHE A 1 193 ? 53.969 -8.954 24.403 1.00 28.41 176 PHE A N 1
ATOM 1343 C CA . PHE A 1 193 ? 54.351 -10.163 25.127 1.00 36.09 176 PHE A CA 1
ATOM 1344 C C . PHE A 1 193 ? 55.652 -9.975 25.911 1.00 37.30 176 PHE A C 1
ATOM 1345 O O . PHE A 1 193 ? 56.015 -10.806 26.754 1.00 35.63 176 PHE A O 1
ATOM 1353 N N . SER A 1 194 ? 56.351 -8.882 25.626 1.00 37.87 177 SER A N 1
ATOM 1354 C CA . SER A 1 194 ? 57.656 -8.639 26.226 1.00 35.76 177 SER A CA 1
ATOM 1355 C C . SER A 1 194 ? 57.840 -7.213 26.780 1.00 38.20 177 SER A C 1
ATOM 1356 O O . SER A 1 194 ? 58.854 -6.570 26.504 1.00 50.77 177 SER A O 1
ATOM 1359 N N . PRO A 1 195 ? 56.878 -6.713 27.582 1.00 30.86 178 PRO A N 1
ATOM 1360 C CA . PRO A 1 195 ? 57.029 -5.304 27.957 1.00 30.01 178 PRO A CA 1
ATOM 1361 C C . PRO A 1 195 ? 58.085 -5.041 29.032 1.00 29.98 178 PRO A C 1
ATOM 1362 O O . PRO A 1 195 ? 58.677 -3.960 29.035 1.00 31.79 178 PRO A O 1
ATOM 1366 N N . ALA A 1 196 ? 58.318 -5.994 29.927 1.00 28.76 179 ALA A N 1
ATOM 1367 C CA . ALA A 1 196 ? 59.331 -5.803 30.960 1.00 28.90 179 ALA A CA 1
ATOM 1368 C C . ALA A 1 196 ? 60.733 -5.835 30.365 1.00 28.63 179 ALA A C 1
ATOM 1369 O O . ALA A 1 196 ? 61.606 -5.062 30.764 1.00 28.81 179 ALA A O 1
ATOM 1371 N N . THR A 1 197 ? 60.942 -6.729 29.406 1.00 27.14 180 THR A N 1
ATOM 1372 C CA . THR A 1 197 ? 62.243 -6.868 28.768 1.00 27.03 180 THR A CA 1
ATOM 1373 C C . THR A 1 197 ? 62.592 -5.646 27.930 1.00 25.79 180 THR A C 1
ATOM 1374 O O . THR A 1 197 ? 63.722 -5.159 27.959 1.00 25.22 180 THR A O 1
ATOM 1378 N N . HIS A 1 198 ? 61.613 -5.159 27.177 1.00 29.46 181 HIS A N 1
ATOM 1379 C CA . HIS A 1 198 ? 61.814 -3.992 26.328 1.00 31.33 181 HIS A CA 1
ATOM 1380 C C . HIS A 1 198 ? 61.954 -2.703 27.142 1.00 32.63 181 HIS A C 1
ATOM 1381 O O . HIS A 1 198 ? 62.674 -1.783 26.754 1.00 28.82 181 HIS A O 1
ATOM 1388 N N . ALA A 1 199 ? 61.266 -2.635 28.274 1.00 27.96 182 ALA A N 1
ATOM 1389 C CA . ALA A 1 199 ? 61.459 -1.508 29.169 1.00 28.76 182 ALA A CA 1
ATOM 1390 C C . ALA A 1 199 ? 62.878 -1.580 29.729 1.00 32.84 182 ALA A C 1
ATOM 1391 O O . ALA A 1 199 ? 63.570 -0.564 29.828 1.00 29.31 182 ALA A O 1
ATOM 1393 N N . LEU A 1 200 ? 63.311 -2.793 30.073 1.00 31.03 183 LEU A N 1
ATOM 1394 C CA . LEU A 1 200 ? 64.642 -3.000 30.629 1.00 26.39 183 LEU A CA 1
ATOM 1395 C C . LEU A 1 200 ? 65.749 -2.571 29.670 1.00 25.39 183 LEU A C 1
ATOM 1396 O O . LEU A 1 200 ? 66.677 -1.858 30.062 1.00 25.38 183 LEU A O 1
ATOM 1401 N N . ILE A 1 201 ? 65.658 -3.005 28.417 1.00 24.63 184 ILE A N 1
ATOM 1402 C CA . ILE A 1 201 ? 66.674 -2.642 27.440 1.00 23.75 184 ILE A CA 1
ATOM 1403 C C . ILE A 1 201 ? 66.697 -1.127 27.292 1.00 23.69 184 ILE A C 1
ATOM 1404 O O . ILE A 1 201 ? 67.761 -0.521 27.191 1.00 35.34 184 ILE A O 1
ATOM 1409 N N . THR A 1 202 ? 65.516 -0.519 27.328 1.00 24.11 185 THR A N 1
ATOM 1410 C CA . THR A 1 202 ? 65.410 0.930 27.295 1.00 25.48 185 THR A CA 1
ATOM 1411 C C . THR A 1 202 ? 66.152 1.530 28.482 1.00 26.68 185 THR A C 1
ATOM 1412 O O . THR A 1 202 ? 66.948 2.457 28.323 1.00 25.31 185 THR A O 1
ATOM 1416 N N . GLN A 1 203 ? 65.892 0.989 29.668 1.00 27.42 186 GLN A N 1
ATOM 1417 C CA . GLN A 1 203 ? 66.533 1.474 30.882 1.00 28.77 186 GLN A CA 1
ATOM 1418 C C . GLN A 1 203 ? 68.054 1.440 30.749 1.00 27.78 186 GLN A C 1
ATOM 1419 O O . GLN A 1 203 ? 68.747 2.370 31.165 1.00 25.85 186 GLN A O 1
ATOM 1425 N N . CYS A 1 204 ? 68.567 0.370 30.155 1.00 25.04 187 CYS A N 1
ATOM 1426 C CA . CYS A 1 204 ? 69.997 0.253 29.933 1.00 31.11 187 CYS A CA 1
ATOM 1427 C C . CYS A 1 204 ? 70.520 1.429 29.120 1.00 27.42 187 CYS A C 1
ATOM 1428 O O . CYS A 1 204 ? 71.521 2.051 29.480 1.00 24.58 187 CYS A O 1
ATOM 1431 N N . VAL A 1 205 ? 69.824 1.739 28.032 1.00 26.48 188 VAL A N 1
ATOM 1432 C CA . VAL A 1 205 ? 70.191 2.874 27.199 1.00 24.62 188 VAL A CA 1
ATOM 1433 C C . VAL A 1 205 ? 70.155 4.178 27.999 1.00 23.68 188 VAL A C 1
ATOM 1434 O O . VAL A 1 205 ? 71.033 5.035 27.841 1.00 23.53 188 VAL A O 1
ATOM 1438 N N . GLN A 1 206 ? 69.154 4.316 28.868 1.00 24.45 189 GLN A N 1
ATOM 1439 C CA . GLN A 1 206 ? 69.049 5.497 29.719 1.00 32.79 189 GLN A CA 1
ATOM 1440 C C . GLN A 1 206 ? 70.266 5.636 30.629 1.00 25.56 189 GLN A C 1
ATOM 1441 O O . GLN A 1 206 ? 70.834 6.721 30.753 1.00 29.73 189 GLN A O 1
ATOM 1447 N N . GLU A 1 207 ? 70.670 4.530 31.245 1.00 25.75 190 GLU A N 1
ATOM 1448 C CA . GLU A 1 207 ? 71.775 4.542 32.202 1.00 26.25 190 GLU A CA 1
ATOM 1449 C C . GLU A 1 207 ? 73.153 4.677 31.553 1.00 28.17 190 GLU A C 1
ATOM 1450 O O . GLU A 1 207 ? 74.140 4.951 32.240 1.00 26.06 190 GLU A O 1
ATOM 1456 N N . ALA A 1 208 ? 73.226 4.476 30.240 1.00 24.68 191 ALA A N 1
ATOM 1457 C CA . ALA A 1 208 ? 74.470 4.713 29.515 1.00 24.12 191 ALA A CA 1
ATOM 1458 C C . ALA A 1 208 ? 74.658 6.207 29.292 1.00 24.16 191 ALA A C 1
ATOM 1459 O O . ALA A 1 208 ? 75.764 6.671 28.998 1.00 23.99 191 ALA A O 1
ATOM 1461 N N . GLY A 1 209 ? 73.568 6.957 29.425 1.00 24.46 192 GLY A N 1
ATOM 1462 C CA . GLY A 1 209 ? 73.641 8.403 29.393 1.00 24.69 192 GLY A CA 1
ATOM 1463 C C . GLY A 1 209 ? 73.227 9.055 28.089 1.00 29.88 192 GLY A C 1
ATOM 1464 O O . GLY A 1 209 ? 73.640 10.181 27.801 1.00 24.04 192 GLY A O 1
ATOM 1465 N N . LEU A 1 210 ? 72.410 8.360 27.303 1.00 25.49 193 LEU A N 1
ATOM 1466 C CA . LEU A 1 210 ? 71.899 8.918 26.054 1.00 24.87 193 LEU A CA 1
ATOM 1467 C C . LEU A 1 210 ? 71.079 10.168 26.326 1.00 27.97 193 LEU A C 1
ATOM 1468 O O . LEU A 1 210 ? 70.286 10.203 27.268 1.00 33.49 193 LEU A O 1
ATOM 1473 N N . PRO A 1 211 ? 71.280 11.210 25.508 1.00 28.73 194 PRO A N 1
ATOM 1474 C CA . PRO A 1 211 ? 70.540 12.469 25.652 1.00 25.70 194 PRO A CA 1
ATOM 1475 C C . PRO A 1 211 ? 69.028 12.255 25.625 1.00 24.14 194 PRO A C 1
ATOM 1476 O O . PRO A 1 211 ? 68.544 11.305 25.006 1.00 25.80 194 PRO A O 1
ATOM 1480 N N . ALA A 1 212 ? 68.292 13.125 26.303 1.00 24.97 195 ALA A N 1
ATOM 1481 C CA . ALA A 1 212 ? 66.846 12.984 26.391 1.00 25.43 195 ALA A CA 1
ATOM 1482 C C . ALA A 1 212 ? 66.197 13.059 25.015 1.00 30.93 195 ALA A C 1
ATOM 1483 O O . ALA A 1 212 ? 66.515 13.942 24.217 1.00 34.78 195 ALA A O 1
ATOM 1485 N N . GLY A 1 213 ? 65.292 12.123 24.742 1.00 31.88 196 GLY A N 1
ATOM 1486 C CA . GLY A 1 213 ? 64.503 12.154 23.524 1.00 26.73 196 GLY A CA 1
ATOM 1487 C C . GLY A 1 213 ? 65.162 11.429 22.373 1.00 24.52 196 GLY A C 1
ATOM 1488 O O . GLY A 1 213 ? 64.594 11.326 21.286 1.00 27.24 196 GLY A O 1
ATOM 1489 N N . VAL A 1 214 ? 66.367 10.928 22.601 1.00 23.06 197 VAL A N 1
ATOM 1490 C CA . VAL A 1 214 ? 67.055 10.186 21.557 1.00 25.59 197 VAL A CA 1
ATOM 1491 C C . VAL A 1 214 ? 66.434 8.795 21.405 1.00 27.89 197 VAL A C 1
ATOM 1492 O O . VAL A 1 214 ? 66.302 8.285 20.294 1.00 34.33 197 VAL A O 1
ATOM 1496 N N . LEU A 1 215 ? 66.041 8.195 22.527 1.00 25.97 198 LEU A N 1
ATOM 1497 C CA . LEU A 1 215 ? 65.284 6.946 22.510 1.00 22.81 198 LEU A CA 1
ATOM 1498 C C . LEU A 1 215 ? 63.980 7.088 23.284 1.00 28.27 198 LEU A C 1
ATOM 1499 O O . LEU A 1 215 ? 63.976 7.468 24.452 1.00 33.25 198 LEU A O 1
ATOM 1504 N N . ASN A 1 216 ? 62.872 6.776 22.624 1.00 30.10 199 ASN A N 1
ATOM 1505 C CA . ASN A 1 216 ? 61.559 6.874 23.242 1.00 30.76 199 ASN A CA 1
ATOM 1506 C C . ASN A 1 216 ? 60.810 5.551 23.091 1.00 32.82 199 ASN A C 1
ATOM 1507 O O . ASN A 1 216 ? 60.768 4.976 22.004 1.00 34.82 199 ASN A O 1
ATOM 1512 N N . TYR A 1 217 ? 60.223 5.072 24.184 1.00 25.27 200 TYR A N 1
ATOM 1513 C CA . TYR A 1 217 ? 59.699 3.711 24.240 1.00 25.36 200 TYR A CA 1
ATOM 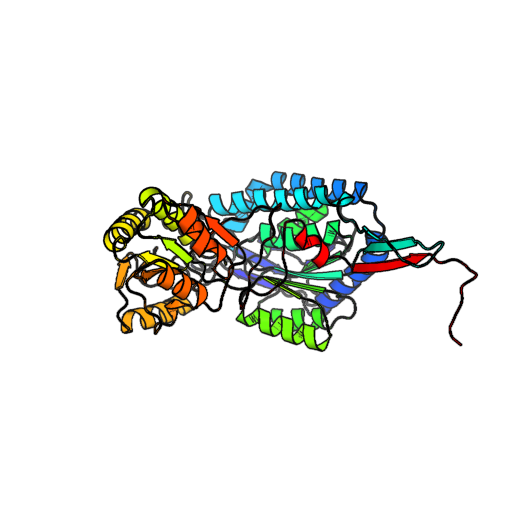1514 C C . TYR A 1 217 ? 58.186 3.662 24.396 1.00 26.27 200 TYR A C 1
ATOM 1515 O O . TYR A 1 217 ? 57.613 4.318 25.265 1.00 33.32 200 TYR A O 1
ATOM 1524 N N . LEU A 1 218 ? 57.546 2.869 23.546 1.00 33.03 201 LEU A N 1
ATOM 1525 C CA . LEU A 1 218 ? 56.102 2.709 23.584 1.00 30.83 201 LEU A CA 1
ATOM 1526 C C . LEU A 1 218 ? 55.729 1.236 23.574 1.00 36.17 201 LEU A C 1
ATOM 1527 O O . LEU A 1 218 ? 56.354 0.427 22.881 1.00 36.42 201 LEU A O 1
ATOM 1532 N N . ASN A 1 219 ? 54.710 0.892 24.352 1.00 28.08 202 ASN A N 1
ATOM 1533 C CA . ASN A 1 219 ? 54.131 -0.438 24.304 1.00 28.33 202 ASN A CA 1
ATOM 1534 C C . ASN A 1 219 ? 52.628 -0.331 24.494 1.00 30.19 202 ASN A C 1
ATOM 1535 O O . ASN A 1 219 ? 52.136 0.661 25.038 1.00 30.26 202 ASN A O 1
ATOM 1540 N N . SER A 1 220 ? 51.894 -1.337 24.032 1.00 29.75 203 SER A N 1
ATOM 1541 C CA . SER A 1 220 ? 50.442 -1.301 24.129 1.00 31.02 203 SER A CA 1
ATOM 1542 C C . SER A 1 220 ? 49.824 -2.687 24.035 1.00 32.07 203 SER A C 1
ATOM 1543 O O . SER A 1 220 ? 50.479 -3.653 23.645 1.00 33.47 203 SER A O 1
ATOM 1546 N N . SER A 1 221 ? 48.553 -2.778 24.398 1.00 32.54 204 SER A N 1
ATOM 1547 C CA . SER A 1 221 ? 47.784 -3.981 24.140 1.00 36.70 204 SER A CA 1
ATOM 1548 C C . SER A 1 221 ? 47.672 -4.135 22.629 1.00 44.17 204 SER A C 1
ATOM 1549 O O . SER A 1 221 ? 47.659 -3.137 21.901 1.00 47.50 204 SER A O 1
ATOM 1552 N N . PRO A 1 222 ? 47.597 -5.384 22.148 1.00 41.26 205 PRO A N 1
ATOM 1553 C CA . PRO A 1 222 ? 47.598 -5.636 20.702 1.00 34.87 205 PRO A CA 1
ATOM 1554 C C . PRO A 1 222 ? 46.410 -5.008 19.972 1.00 35.82 205 PRO A C 1
ATOM 1555 O O . PRO A 1 222 ? 46.495 -4.802 18.765 1.00 41.52 205 PRO A O 1
ATOM 1559 N N . ASP A 1 223 ? 45.332 -4.703 20.690 1.00 33.75 206 ASP A N 1
ATOM 1560 C CA . ASP A 1 223 ? 44.160 -4.086 20.076 1.00 37.28 206 ASP A CA 1
ATOM 1561 C C . ASP A 1 223 ? 44.457 -2.648 19.650 1.00 38.98 206 ASP A C 1
ATOM 1562 O O . ASP A 1 223 ? 43.712 -2.060 18.858 1.00 38.94 206 ASP A O 1
ATOM 1567 N N . ARG A 1 224 ? 45.553 -2.096 20.174 1.00 33.48 207 ARG A N 1
ATOM 1568 C CA . ARG A 1 224 ? 45.930 -0.710 19.909 1.00 33.15 207 ARG A CA 1
ATOM 1569 C C . ARG A 1 224 ? 47.085 -0.604 18.924 1.00 35.12 207 ARG A C 1
ATOM 1570 O O . ARG A 1 224 ? 47.254 0.434 18.288 1.00 36.40 207 ARG A O 1
ATOM 1578 N N . SER A 1 225 ? 47.876 -1.675 18.813 1.00 42.45 208 SER A N 1
ATOM 1579 C CA . SER A 1 225 ? 49.074 -1.691 17.960 1.00 42.03 208 SER A CA 1
ATOM 1580 C C . SER A 1 225 ? 48.872 -1.128 16.550 1.00 44.06 208 SER A C 1
ATOM 1581 O O . SER A 1 225 ? 49.618 -0.233 16.145 1.00 42.04 208 SER A O 1
ATOM 1584 N N . PRO A 1 226 ? 47.869 -1.639 15.802 1.00 43.94 209 PRO A N 1
ATOM 1585 C CA . PRO A 1 226 ? 47.691 -1.119 14.442 1.00 43.36 209 PRO A CA 1
ATOM 1586 C C . PRO A 1 226 ? 47.542 0.397 14.376 1.00 42.82 209 PRO A C 1
ATOM 1587 O O . PRO A 1 226 ? 48.257 1.033 13.604 1.00 45.12 209 PRO A O 1
ATOM 1591 N N . GLU A 1 227 ? 46.652 0.970 15.179 1.00 41.45 210 GLU A N 1
ATOM 1592 C CA . GLU A 1 227 ? 46.401 2.407 15.095 1.00 41.64 210 GLU A CA 1
ATOM 1593 C C . GLU A 1 227 ? 47.565 3.249 15.614 1.00 36.68 210 GLU A C 1
ATOM 1594 O O . GLU A 1 227 ? 47.790 4.363 15.142 1.00 38.79 210 GLU A O 1
ATOM 1600 N N . ILE A 1 228 ? 48.298 2.719 16.586 1.00 31.40 211 ILE A N 1
ATOM 1601 C CA . ILE A 1 228 ? 49.495 3.388 17.075 1.00 29.52 211 ILE A CA 1
ATOM 1602 C C . ILE A 1 228 ? 50.542 3.397 15.969 1.00 29.97 211 ILE A C 1
ATOM 1603 O O . ILE A 1 228 ? 51.214 4.404 15.743 1.00 33.39 211 ILE A O 1
ATOM 1608 N N . ALA A 1 229 ? 50.655 2.276 15.263 1.00 27.91 212 ALA A N 1
ATOM 1609 C CA . ALA A 1 229 ? 51.562 2.184 14.128 1.00 26.92 212 ALA A CA 1
ATOM 1610 C C . ALA A 1 229 ? 51.147 3.149 13.013 1.00 29.38 212 ALA A C 1
ATOM 1611 O O . ALA A 1 229 ? 51.980 3.894 12.488 1.00 26.52 212 ALA A O 1
ATOM 1613 N N . ASP A 1 230 ? 49.859 3.141 12.669 1.00 30.75 213 ASP A N 1
ATOM 1614 C CA . ASP A 1 230 ? 49.331 4.020 11.624 1.00 33.54 213 ASP A CA 1
ATOM 1615 C C . ASP A 1 230 ? 49.622 5.484 11.917 1.00 33.82 213 ASP A C 1
ATOM 1616 O O . ASP A 1 230 ? 50.003 6.237 11.022 1.00 39.97 213 ASP A O 1
ATOM 1621 N N . ALA A 1 231 ? 49.442 5.881 13.174 1.00 29.06 214 ALA A N 1
ATOM 1622 C CA . ALA A 1 231 ? 49.668 7.266 13.583 1.00 29.23 214 ALA A CA 1
ATOM 1623 C C . ALA A 1 231 ? 51.132 7.667 13.432 1.00 30.80 214 ALA A C 1
ATOM 1624 O O . ALA A 1 231 ? 51.448 8.784 13.009 1.00 27.98 214 ALA A O 1
ATOM 1626 N N . LEU A 1 232 ? 52.023 6.747 13.787 1.00 31.27 215 LEU A N 1
ATOM 1627 C CA . LEU A 1 232 ? 53.452 7.001 13.692 1.00 33.37 215 LEU A CA 1
ATOM 1628 C C . LEU A 1 232 ? 53.935 7.036 12.237 1.00 35.35 215 LEU A C 1
ATOM 1629 O O . LEU A 1 232 ? 54.760 7.871 11.863 1.00 37.64 215 LEU A O 1
ATOM 1634 N N . ILE A 1 233 ? 53.410 6.136 11.417 1.00 35.29 216 ILE A N 1
ATOM 1635 C CA . ILE A 1 233 ? 53.777 6.093 10.007 1.00 32.18 216 ILE A CA 1
ATOM 1636 C C . ILE A 1 233 ? 53.262 7.336 9.292 1.00 31.05 216 ILE A C 1
ATOM 1637 O O . ILE A 1 233 ? 53.948 7.894 8.432 1.00 28.66 216 ILE A O 1
ATOM 1642 N N . SER A 1 234 ? 52.062 7.776 9.666 1.00 36.62 217 SER A N 1
ATOM 1643 C CA . SER A 1 234 ? 51.448 8.961 9.070 1.00 38.65 217 SER A CA 1
ATOM 1644 C C . SER A 1 234 ? 52.018 10.244 9.655 1.00 37.32 217 SER A C 1
ATOM 1645 O O . SER A 1 234 ? 51.705 11.336 9.187 1.00 41.54 217 SER A O 1
ATOM 1648 N N . ALA A 1 235 ? 52.848 10.105 10.686 1.00 36.68 218 ALA A N 1
ATOM 1649 C CA . ALA A 1 235 ? 53.431 11.254 11.375 1.00 36.28 218 ALA A CA 1
ATOM 1650 C C . ALA A 1 235 ? 54.576 11.882 10.583 1.00 37.56 218 ALA A C 1
ATOM 1651 O O . ALA A 1 235 ? 55.509 11.189 10.177 1.00 43.95 218 ALA A O 1
ATOM 1653 N N . LYS A 1 236 ? 54.502 13.196 10.387 1.00 31.80 219 LYS A N 1
ATOM 1654 C CA . LYS A 1 236 ? 55.513 13.929 9.632 1.00 37.29 219 LYS A CA 1
ATOM 1655 C C . LYS A 1 236 ? 56.910 13.795 10.230 1.00 35.23 219 LYS A C 1
ATOM 1656 O O . LYS A 1 236 ? 57.908 13.889 9.510 1.00 32.13 219 LYS A O 1
ATOM 1662 N N . GLU A 1 237 ? 56.976 13.574 11.543 1.00 26.71 220 GLU A N 1
ATOM 1663 C CA . GLU A 1 237 ? 58.255 13.479 12.240 1.00 24.96 220 GLU A CA 1
ATOM 1664 C C . GLU A 1 237 ? 59.013 12.207 11.882 1.00 23.43 220 GLU A C 1
ATOM 1665 O O . GLU A 1 237 ? 60.241 12.216 11.772 1.00 22.72 220 GLU A O 1
ATOM 1671 N N . ILE A 1 238 ? 58.275 11.114 11.710 1.00 23.54 221 ILE A N 1
ATOM 1672 C CA . ILE A 1 238 ? 58.872 9.812 11.406 1.00 24.59 221 ILE A CA 1
ATOM 1673 C C . ILE A 1 238 ? 59.353 9.718 9.951 1.00 24.27 221 ILE A C 1
ATOM 1674 O O . ILE A 1 238 ? 58.562 9.865 9.015 1.00 24.11 221 ILE A O 1
ATOM 1679 N N . ARG A 1 239 ? 60.645 9.474 9.762 1.00 21.59 222 ARG A N 1
ATOM 1680 C CA . ARG A 1 239 ? 61.228 9.526 8.422 1.00 22.47 222 ARG A CA 1
ATOM 1681 C C . ARG A 1 239 ? 61.345 8.159 7.755 1.00 22.54 222 ARG A C 1
ATOM 1682 O O . ARG A 1 239 ? 61.054 8.019 6.569 1.00 21.39 222 ARG A O 1
ATOM 1690 N N . ARG A 1 240 ? 61.789 7.158 8.512 1.00 27.24 223 ARG A N 1
ATOM 1691 C CA . ARG A 1 240 ? 61.884 5.793 8.002 1.00 20.75 223 ARG A CA 1
ATOM 1692 C C . ARG A 1 240 ? 61.370 4.807 9.040 1.00 21.05 223 ARG A C 1
ATOM 1693 O O . ARG A 1 240 ? 61.228 5.144 10.218 1.00 22.76 223 ARG A O 1
ATOM 1701 N N . ILE A 1 241 ? 61.074 3.592 8.593 1.00 25.85 224 ILE A N 1
ATOM 1702 C CA . ILE A 1 241 ? 60.485 2.582 9.459 1.00 27.75 224 ILE A CA 1
ATOM 1703 C C . ILE A 1 241 ? 61.193 1.246 9.281 1.00 31.86 224 ILE A C 1
ATOM 1704 O O . ILE A 1 241 ? 61.410 0.798 8.152 1.00 29.37 224 ILE A O 1
ATOM 1709 N N . ASN A 1 242 ? 61.570 0.622 10.394 1.00 30.66 225 ASN A N 1
ATOM 1710 C CA . ASN A 1 242 ? 61.986 -0.774 10.367 1.00 26.97 225 ASN A CA 1
ATOM 1711 C C . ASN A 1 242 ? 60.965 -1.620 11.120 1.00 22.62 225 ASN A C 1
ATOM 1712 O O . ASN A 1 242 ? 60.537 -1.266 12.226 1.00 20.63 225 ASN A O 1
ATOM 1717 N N . PHE A 1 243 ? 60.548 -2.716 10.496 1.00 22.87 226 PHE A N 1
ATOM 1718 C CA . PHE A 1 243 ? 59.580 -3.614 11.104 1.00 23.69 226 PHE A CA 1
ATOM 1719 C C . PHE A 1 243 ? 60.076 -5.046 11.115 1.00 23.80 226 PHE A C 1
ATOM 1720 O O . PHE A 1 243 ? 60.515 -5.570 10.091 1.00 26.53 226 PHE A O 1
ATOM 1728 N N . THR A 1 244 ? 59.989 -5.680 12.275 1.00 20.96 227 THR A N 1
ATOM 1729 C CA . THR A 1 244 ? 60.324 -7.084 12.392 1.00 20.90 227 THR A CA 1
ATOM 1730 C C . THR A 1 244 ? 59.102 -7.800 12.942 1.00 30.21 227 THR A C 1
ATOM 1731 O O . THR A 1 244 ? 58.548 -7.406 13.971 1.00 28.33 227 THR A O 1
ATOM 1735 N N . GLY A 1 245 ? 58.666 -8.835 12.233 1.00 21.86 228 GLY A N 1
ATOM 1736 C CA . GLY A 1 245 ? 57.432 -9.523 12.563 1.00 22.65 228 GLY A CA 1
ATOM 1737 C C . GLY A 1 245 ? 56.877 -10.298 11.382 1.00 22.91 228 GLY A C 1
ATOM 1738 O O . GLY A 1 245 ? 57.583 -10.539 10.408 1.00 28.58 228 GLY A O 1
ATOM 1739 N N . SER A 1 246 ? 55.609 -10.684 11.463 1.00 26.80 229 SER A N 1
ATOM 1740 C CA . SER A 1 246 ? 54.999 -11.542 10.447 1.00 28.07 229 SER A CA 1
ATOM 1741 C C . SER A 1 246 ? 54.829 -10.858 9.096 1.00 26.72 229 SER A C 1
ATOM 1742 O O . SER A 1 246 ? 54.551 -9.658 9.021 1.00 24.08 229 SER A O 1
ATOM 1745 N N . THR A 1 247 ? 54.996 -11.644 8.036 1.00 28.78 230 THR A N 1
ATOM 1746 C CA . THR A 1 247 ? 54.785 -11.188 6.671 1.00 26.55 230 THR A CA 1
ATOM 1747 C C . THR A 1 247 ? 53.411 -10.550 6.529 1.00 28.42 230 THR A C 1
ATOM 1748 O O . THR A 1 247 ? 53.275 -9.466 5.955 1.00 35.81 230 THR A O 1
ATOM 1752 N N . ARG A 1 248 ? 52.407 -11.245 7.061 1.00 28.90 231 ARG A N 1
ATOM 1753 C CA . ARG A 1 248 ? 51.030 -10.759 7.168 1.00 34.85 231 ARG A CA 1
ATOM 1754 C C . ARG A 1 248 ? 50.975 -9.279 7.572 1.00 36.56 231 ARG A C 1
ATOM 1755 O O . ARG A 1 248 ? 50.427 -8.442 6.848 1.00 40.46 231 ARG A O 1
ATOM 1763 N N . VAL A 1 249 ? 51.578 -8.954 8.710 1.00 29.43 232 VAL A N 1
ATOM 1764 C CA . VAL A 1 249 ? 51.561 -7.585 9.216 1.00 29.35 232 VAL A CA 1
ATOM 1765 C C . VAL A 1 249 ? 52.518 -6.669 8.442 1.00 32.04 232 VAL A C 1
ATOM 1766 O O . VAL A 1 249 ? 52.229 -5.484 8.228 1.00 26.23 232 VAL A O 1
ATOM 1770 N N . GLY A 1 250 ? 53.652 -7.230 8.026 1.00 34.61 233 GLY A N 1
ATOM 1771 C CA . GLY A 1 250 ? 54.670 -6.488 7.305 1.00 29.55 233 GLY A CA 1
ATOM 1772 C C . GLY A 1 250 ? 54.144 -5.821 6.047 1.00 34.95 233 GLY A C 1
ATOM 1773 O O . GLY A 1 250 ? 54.455 -4.652 5.775 1.00 30.45 233 GLY A O 1
ATOM 1774 N N . SER A 1 251 ? 53.348 -6.562 5.278 1.00 35.84 234 SER A N 1
ATOM 1775 C CA . SER A 1 251 ? 52.724 -6.013 4.078 1.00 28.60 234 SER A CA 1
ATOM 1776 C C . SER A 1 251 ? 51.849 -4.807 4.419 1.00 27.41 234 SER A C 1
ATOM 1777 O O . SER A 1 251 ? 51.932 -3.758 3.776 1.00 25.73 234 SER A O 1
ATOM 1780 N N . ILE A 1 252 ? 51.021 -4.966 5.445 1.00 31.86 235 ILE A N 1
ATOM 1781 C CA . ILE A 1 252 ? 50.152 -3.896 5.909 1.00 26.97 235 ILE A CA 1
ATOM 1782 C C . ILE A 1 252 ? 50.939 -2.650 6.322 1.00 26.34 235 ILE A C 1
ATOM 1783 O O . ILE A 1 252 ? 50.571 -1.535 5.950 1.00 26.68 235 ILE A O 1
ATOM 1788 N N . ILE A 1 253 ? 52.023 -2.841 7.074 1.00 25.50 236 ILE A N 1
ATOM 1789 C CA . ILE A 1 253 ? 52.913 -1.735 7.434 1.00 26.13 236 ILE A CA 1
ATOM 1790 C C . ILE A 1 253 ? 53.454 -1.034 6.186 1.00 27.00 236 ILE A C 1
ATOM 1791 O O . ILE A 1 253 ? 53.417 0.197 6.087 1.00 24.62 236 ILE A O 1
ATOM 1796 N N . ALA A 1 254 ? 53.927 -1.823 5.225 1.00 29.57 237 ALA A N 1
ATOM 1797 C CA . ALA A 1 254 ? 54.539 -1.272 4.022 1.00 23.88 237 ALA A CA 1
ATOM 1798 C C . ALA A 1 254 ? 53.508 -0.536 3.179 1.00 24.71 237 ALA A C 1
ATOM 1799 O O . ALA A 1 254 ? 53.804 0.503 2.596 1.00 32.92 237 ALA A O 1
ATOM 1801 N N . GLN A 1 255 ? 52.296 -1.077 3.126 1.00 25.57 238 GLN A N 1
ATOM 1802 C CA . GLN A 1 255 ? 51.200 -0.422 2.421 1.00 27.04 238 GLN A CA 1
ATOM 1803 C C . GLN A 1 255 ? 50.911 0.961 2.999 1.00 30.62 238 GLN A C 1
ATOM 1804 O O . GLN A 1 255 ? 50.613 1.905 2.263 1.00 37.10 238 GLN A O 1
ATOM 1810 N N . LYS A 1 256 ? 51.020 1.083 4.317 1.00 29.37 239 LYS A N 1
ATOM 1811 C CA . LYS A 1 256 ? 50.794 2.362 4.972 1.00 27.90 239 LYS A CA 1
ATOM 1812 C C . LYS A 1 256 ? 51.931 3.317 4.651 1.00 27.23 239 LYS A C 1
ATOM 1813 O O . LYS A 1 256 ? 51.702 4.487 4.340 1.00 26.63 239 LYS A O 1
ATOM 1819 N N . ALA A 1 257 ? 53.158 2.815 4.713 1.00 25.09 240 ALA A N 1
ATOM 1820 C CA . ALA A 1 257 ? 54.317 3.649 4.436 1.00 24.38 240 ALA A CA 1
ATOM 1821 C C . ALA A 1 257 ? 54.349 4.098 2.970 1.00 39.53 240 ALA A C 1
ATOM 1822 O O . ALA A 1 257 ? 54.895 5.159 2.640 1.00 30.67 240 ALA A O 1
ATOM 1824 N N . ALA A 1 258 ? 53.759 3.290 2.095 1.00 35.69 241 ALA A N 1
ATOM 1825 C CA . ALA A 1 258 ? 53.686 3.637 0.683 1.00 31.67 241 ALA A CA 1
ATOM 1826 C C . ALA A 1 258 ? 52.778 4.843 0.453 1.00 38.54 241 ALA A C 1
ATOM 1827 O O . ALA A 1 258 ? 53.019 5.646 -0.450 1.00 41.97 241 ALA A O 1
ATOM 1829 N N . GLN A 1 259 ? 51.741 4.977 1.275 1.00 38.01 242 GLN A N 1
ATOM 1830 C CA . GLN A 1 259 ? 50.827 6.112 1.165 1.00 33.09 242 GLN A CA 1
ATOM 1831 C C . GLN A 1 259 ? 51.548 7.421 1.479 1.00 34.38 242 GLN A C 1
ATOM 1832 O O . GLN A 1 259 ? 51.108 8.500 1.063 1.00 33.60 242 GLN A O 1
ATOM 1838 N N . HIS A 1 260 ? 52.662 7.318 2.205 1.00 33.69 243 HIS A N 1
ATOM 1839 C CA . HIS A 1 260 ? 53.475 8.486 2.541 1.00 32.21 243 HIS A CA 1
ATOM 1840 C C . HIS A 1 260 ? 54.899 8.387 1.991 1.00 30.81 243 HIS A C 1
ATOM 1841 O O . HIS A 1 260 ? 55.788 9.126 2.425 1.00 26.59 243 HIS A O 1
ATOM 1848 N N . LEU A 1 261 ? 55.100 7.472 1.040 1.00 28.44 244 LEU A N 1
ATOM 1849 C CA . LEU A 1 261 ? 56.385 7.298 0.354 1.00 26.73 244 LEU A CA 1
ATOM 1850 C C . LEU A 1 261 ? 57.567 7.102 1.306 1.00 24.76 244 LEU A C 1
ATOM 1851 O O . LEU A 1 261 ? 58.663 7.603 1.047 1.00 25.24 244 LEU A O 1
ATOM 1856 N N . LYS A 1 262 ? 57.356 6.381 2.402 1.00 22.96 245 LYS A N 1
ATOM 1857 C CA . LYS A 1 262 ? 58.429 6.194 3.373 1.00 22.19 245 LYS A CA 1
ATOM 1858 C C . LYS A 1 262 ? 59.124 4.857 3.189 1.00 21.62 245 LYS A C 1
ATOM 1859 O O . LYS A 1 262 ? 58.484 3.837 2.962 1.00 23.56 245 LYS A O 1
ATOM 1865 N N . ARG A 1 263 ? 60.448 4.877 3.275 1.00 27.04 246 ARG A N 1
ATOM 1866 C CA . ARG A 1 263 ? 61.247 3.672 3.124 1.00 21.26 246 ARG A CA 1
ATOM 1867 C C . ARG A 1 263 ? 61.094 2.752 4.328 1.00 22.66 246 ARG A C 1
ATOM 1868 O O . ARG A 1 263 ? 61.054 3.206 5.477 1.00 20.29 246 ARG A O 1
ATOM 1876 N N . CYS A 1 264 ? 61.011 1.454 4.054 1.00 26.63 247 CYS A N 1
ATOM 1877 C CA . CYS A 1 264 ? 60.898 0.448 5.098 1.00 21.91 247 CYS A CA 1
ATOM 1878 C C . CYS A 1 264 ? 62.049 -0.543 5.091 1.00 19.62 247 CYS A C 1
ATOM 1879 O O . CYS A 1 264 ? 62.518 -0.968 4.035 1.00 27.09 247 CYS A O 1
ATOM 1882 N N . LEU A 1 265 ? 62.513 -0.890 6.284 1.00 21.54 248 LEU A N 1
ATOM 1883 C CA . LEU A 1 265 ? 63.365 -2.053 6.457 1.00 22.13 248 LEU A CA 1
ATOM 1884 C C . LEU A 1 265 ? 62.457 -3.155 6.993 1.00 25.25 248 LEU A C 1
ATOM 1885 O O . LEU A 1 265 ? 61.975 -3.077 8.125 1.00 21.61 248 LEU A O 1
ATOM 1890 N N . LEU A 1 266 ? 62.215 -4.167 6.164 1.00 28.93 249 LEU A N 1
ATOM 1891 C CA . LEU A 1 266 ? 61.272 -5.234 6.492 1.00 24.15 249 LEU A CA 1
ATOM 1892 C C . LEU A 1 266 ? 61.979 -6.549 6.788 1.00 23.54 249 LEU A C 1
ATOM 1893 O O . LEU A 1 266 ? 62.661 -7.113 5.927 1.00 21.54 249 LEU A O 1
ATOM 1898 N N . GLU A 1 267 ? 61.800 -7.031 8.013 1.00 20.71 250 GLU A N 1
ATOM 1899 C CA . GLU A 1 267 ? 62.464 -8.236 8.477 1.00 20.29 250 GLU A CA 1
ATOM 1900 C C . GLU A 1 267 ? 61.381 -9.233 8.871 1.00 25.30 250 GLU A C 1
ATOM 1901 O O . GLU A 1 267 ? 60.935 -9.261 10.018 1.00 28.55 250 GLU A O 1
ATOM 1907 N N . LEU A 1 268 ? 60.954 -10.044 7.910 1.00 29.05 251 LEU A N 1
ATOM 1908 C CA . LEU A 1 268 ? 59.713 -10.797 8.049 1.00 28.68 251 LEU A CA 1
ATOM 1909 C C . LEU A 1 268 ? 59.916 -12.299 8.181 1.00 27.14 251 LEU A C 1
ATOM 1910 O O . LEU A 1 268 ? 60.980 -12.756 8.589 1.00 29.49 251 LEU A O 1
ATOM 1915 N N . GLY A 1 269 ? 58.880 -13.056 7.832 1.00 24.76 252 GLY A N 1
ATOM 1916 C CA . GLY A 1 269 ? 58.845 -14.482 8.097 1.00 28.69 252 GLY A CA 1
ATOM 1917 C C . GLY A 1 269 ? 59.871 -15.310 7.346 1.00 30.03 252 GLY A C 1
ATOM 1918 O O . GLY A 1 269 ? 60.512 -14.835 6.397 1.00 22.95 252 GLY A O 1
ATOM 1919 N N . GLY A 1 270 ? 60.019 -16.561 7.780 1.00 27.38 253 GLY A N 1
ATOM 1920 C CA . GLY A 1 270 ? 60.916 -17.499 7.135 1.00 24.01 253 GLY A CA 1
ATOM 1921 C C . GLY A 1 270 ? 60.371 -18.913 7.141 1.00 22.80 253 GLY A C 1
ATOM 1922 O O . GLY A 1 270 ? 59.455 -19.237 7.896 1.00 24.03 253 GLY A O 1
ATOM 1923 N N . LYS A 1 271 ? 60.928 -19.749 6.273 1.00 25.23 254 LYS A N 1
ATOM 1924 C CA . LYS A 1 271 ? 60.656 -21.179 6.263 1.00 23.45 254 LYS A CA 1
ATOM 1925 C C . LYS A 1 271 ? 62.017 -21.817 6.017 1.00 29.84 254 LYS A C 1
ATOM 1926 O O . LYS A 1 271 ? 62.206 -22.596 5.083 1.00 27.19 254 LYS A O 1
ATOM 1932 N N . SER A 1 272 ? 62.969 -21.449 6.867 1.00 26.50 255 SER A N 1
ATOM 1933 C CA . SER A 1 272 ? 64.378 -21.758 6.660 1.00 24.39 255 SER A CA 1
ATOM 1934 C C . SER A 1 272 ? 64.693 -23.252 6.612 1.00 31.67 255 SER A C 1
ATOM 1935 O O . SER A 1 272 ? 64.431 -23.983 7.570 1.00 34.74 255 SER A O 1
ATOM 1938 N N . PRO A 1 273 ? 65.265 -23.706 5.484 1.00 31.41 256 PRO A N 1
ATOM 1939 C CA . PRO A 1 273 ? 65.508 -25.131 5.247 1.00 30.24 256 PRO A CA 1
ATOM 1940 C C . PRO A 1 273 ? 66.933 -25.562 5.579 1.00 28.02 256 PRO A C 1
ATOM 1941 O O . PRO A 1 273 ? 67.875 -24.777 5.444 1.00 22.73 256 PRO A O 1
ATOM 1945 N N . LEU A 1 274 ? 67.082 -26.808 6.015 1.00 26.85 257 LEU A N 1
ATOM 1946 C CA . LEU A 1 274 ? 68.393 -27.432 6.065 1.00 23.80 257 LEU A CA 1
ATOM 1947 C C . LEU A 1 274 ? 68.463 -28.454 4.936 1.00 29.73 257 LEU A C 1
ATOM 1948 O O . LEU A 1 274 ? 67.725 -29.447 4.932 1.00 30.53 257 LEU A O 1
ATOM 1953 N N . ILE A 1 275 ? 69.330 -28.197 3.961 1.00 26.14 258 ILE A N 1
ATOM 1954 C CA . ILE A 1 275 ? 69.501 -29.121 2.845 1.00 24.90 258 ILE A CA 1
ATOM 1955 C C . ILE A 1 275 ? 70.546 -30.188 3.172 1.00 28.44 258 ILE A C 1
ATOM 1956 O O . ILE A 1 275 ? 71.731 -29.887 3.366 1.00 25.35 258 ILE A O 1
ATOM 1961 N N . VAL A 1 276 ? 70.093 -31.436 3.237 1.00 28.05 259 VAL A N 1
ATOM 1962 C CA . VAL A 1 276 ? 70.966 -32.561 3.533 1.00 26.56 259 VAL A CA 1
ATOM 1963 C C . VAL A 1 276 ? 71.140 -33.397 2.275 1.00 27.27 259 VAL A C 1
ATOM 1964 O O . VAL A 1 276 ? 70.266 -34.184 1.930 1.00 27.87 259 VAL A O 1
ATOM 1968 N N . LEU A 1 277 ? 72.263 -33.210 1.585 1.00 27.26 260 LEU A N 1
ATOM 1969 C CA . LEU A 1 277 ? 72.521 -33.902 0.320 1.00 27.98 260 LEU A CA 1
ATOM 1970 C C . LEU A 1 277 ? 72.884 -35.351 0.593 1.00 28.83 260 LEU A C 1
ATOM 1971 O O . LEU A 1 277 ? 73.053 -35.735 1.747 1.00 51.87 260 LEU A O 1
ATOM 1976 N N . ASP A 1 278 ? 73.008 -36.161 -0.458 1.00 29.64 261 ASP A N 1
ATOM 1977 C CA . ASP A 1 278 ? 73.297 -37.588 -0.272 1.00 30.56 261 ASP A CA 1
ATOM 1978 C C . ASP A 1 278 ? 74.716 -37.780 0.263 1.00 30.62 261 ASP A C 1
ATOM 1979 O O . ASP A 1 278 ? 75.118 -38.870 0.673 1.00 31.32 261 ASP A O 1
ATOM 1984 N N . ASP A 1 279 ? 75.437 -36.669 0.283 1.00 29.92 262 ASP A N 1
ATOM 1985 C CA . ASP A 1 279 ? 76.857 -36.603 0.547 1.00 31.21 262 ASP A CA 1
ATOM 1986 C C . ASP A 1 279 ? 77.154 -36.256 2.002 1.00 29.45 262 ASP A C 1
ATOM 1987 O O . ASP A 1 279 ? 78.297 -36.313 2.441 1.00 29.99 262 ASP A O 1
ATOM 1992 N N . ALA A 1 280 ? 76.116 -35.886 2.741 1.00 29.19 263 ALA A N 1
ATOM 1993 C CA . ALA A 1 280 ? 76.274 -35.201 4.018 1.00 28.27 263 ALA A CA 1
ATOM 1994 C C . ALA A 1 280 ? 76.921 -36.022 5.135 1.00 28.74 263 ALA A C 1
ATOM 1995 O O . ALA A 1 280 ? 76.772 -37.238 5.204 1.00 29.53 263 ALA A O 1
ATOM 1997 N N . ASP A 1 281 ? 77.664 -35.326 5.991 1.00 28.31 264 ASP A N 1
ATOM 1998 C CA . ASP A 1 281 ? 78.087 -35.850 7.275 1.00 28.62 264 ASP A CA 1
ATOM 1999 C C . ASP A 1 281 ? 76.815 -35.894 8.118 1.00 35.21 264 ASP A C 1
ATOM 2000 O O . ASP A 1 281 ? 76.400 -34.877 8.669 1.00 36.55 264 ASP A O 1
ATOM 2005 N N . ILE A 1 282 ? 76.187 -37.064 8.198 1.00 29.11 265 ILE A N 1
ATOM 2006 C CA . ILE A 1 282 ? 74.887 -37.194 8.855 1.00 29.04 265 ILE A CA 1
ATOM 2007 C C . ILE A 1 282 ? 74.937 -36.822 10.337 1.00 40.86 265 ILE A C 1
ATOM 2008 O O . ILE A 1 282 ? 74.020 -36.178 10.857 1.00 37.64 265 ILE A O 1
ATOM 2013 N N . ASN A 1 283 ? 76.010 -37.219 11.013 1.00 40.32 266 ASN A N 1
ATOM 2014 C CA . ASN A 1 283 ? 76.227 -36.795 12.390 1.00 43.76 266 ASN A CA 1
ATOM 2015 C C . ASN A 1 283 ? 76.144 -35.274 12.511 1.00 36.96 266 ASN A C 1
ATOM 2016 O O . ASN A 1 283 ? 75.346 -34.743 13.284 1.00 30.74 266 ASN A O 1
ATOM 2021 N N . ALA A 1 284 ? 76.958 -34.586 11.717 1.00 35.73 267 ALA A N 1
ATOM 2022 C CA . ALA A 1 284 ? 77.030 -33.134 11.750 1.00 26.79 267 ALA A CA 1
ATOM 2023 C C . ALA A 1 284 ? 75.703 -32.476 11.375 1.00 31.22 267 ALA A C 1
ATOM 2024 O O . ALA A 1 284 ? 75.330 -31.444 11.941 1.00 26.83 267 ALA A O 1
ATOM 2026 N N . ALA A 1 285 ? 74.996 -33.068 10.418 1.00 26.46 268 ALA A N 1
ATOM 2027 C CA . ALA A 1 285 ? 73.744 -32.492 9.942 1.00 26.05 268 ALA A CA 1
ATOM 2028 C C . ALA A 1 285 ? 72.643 -32.644 10.982 1.00 27.52 268 ALA A C 1
ATOM 2029 O O . ALA A 1 285 ? 71.855 -31.721 11.198 1.00 25.66 268 ALA A O 1
ATOM 2031 N N . VAL A 1 286 ? 72.593 -33.807 11.627 1.00 26.88 269 VAL A N 1
ATOM 2032 C CA . VAL A 1 286 ? 71.623 -34.035 12.692 1.00 34.94 269 VAL A CA 1
ATOM 2033 C C . VAL A 1 286 ? 71.803 -33.007 13.807 1.00 34.98 269 VAL A C 1
ATOM 2034 O O . VAL A 1 286 ? 70.829 -32.416 14.276 1.00 26.42 269 VAL A O 1
ATOM 2038 N N . LYS A 1 287 ? 73.051 -32.773 14.203 1.00 26.56 270 LYS A N 1
ATOM 2039 C CA . LYS A 1 287 ? 73.350 -31.781 15.233 1.00 28.69 270 LYS A CA 1
ATOM 2040 C C . LYS A 1 287 ? 72.866 -30.386 14.845 1.00 25.34 270 LYS A C 1
ATOM 2041 O O . LYS A 1 287 ? 72.256 -29.681 15.648 1.00 25.12 270 LYS A O 1
ATOM 2047 N N . ALA A 1 288 ? 73.127 -29.991 13.608 1.00 24.94 271 ALA A N 1
ATOM 2048 C CA . ALA A 1 288 ? 72.667 -28.691 13.141 1.00 26.49 271 ALA A CA 1
ATOM 2049 C C . ALA A 1 288 ? 71.149 -28.671 13.095 1.00 24.26 271 ALA A C 1
ATOM 2050 O O . ALA A 1 288 ? 70.520 -27.666 13.423 1.00 23.86 271 ALA A O 1
ATOM 2052 N N . ALA A 1 289 ? 70.566 -29.793 12.685 1.00 24.82 272 ALA A N 1
ATOM 2053 C CA . ALA A 1 289 ? 69.119 -29.895 12.579 1.00 25.01 272 ALA A CA 1
ATOM 2054 C C . ALA A 1 289 ? 68.465 -29.761 13.953 1.00 25.20 272 ALA A C 1
ATOM 2055 O O . ALA A 1 289 ? 67.568 -28.939 14.140 1.00 24.97 272 ALA A O 1
ATOM 2057 N N . VAL A 1 290 ? 68.928 -30.564 14.910 1.00 28.29 273 VAL A N 1
ATOM 2058 C CA . VAL A 1 290 ? 68.402 -30.528 16.274 1.00 26.02 273 VAL A CA 1
ATOM 2059 C C . VAL A 1 290 ? 68.475 -29.123 16.867 1.00 26.23 273 VAL A C 1
ATOM 2060 O O . VAL A 1 290 ? 67.511 -28.637 17.463 1.00 32.21 273 VAL A O 1
ATOM 2064 N N . PHE A 1 291 ? 69.613 -28.467 16.673 1.00 24.92 274 PHE A N 1
ATOM 2065 C CA . PHE A 1 291 ? 69.829 -27.132 17.210 1.00 25.48 274 PHE A CA 1
ATOM 2066 C C . PHE A 1 291 ? 68.931 -26.084 16.559 1.00 27.08 274 PHE A C 1
ATOM 2067 O O . PHE A 1 291 ? 68.220 -25.348 17.251 1.00 23.84 274 PHE A O 1
ATOM 2075 N N . GLY A 1 292 ? 68.978 -26.015 15.231 1.00 23.57 275 GLY A N 1
ATOM 2076 C CA . GLY A 1 292 ? 68.246 -25.004 14.488 1.00 23.12 275 GLY A CA 1
ATOM 2077 C C . GLY A 1 292 ? 66.743 -25.176 14.582 1.00 26.62 275 GLY A C 1
ATOM 2078 O O . GLY A 1 292 ? 65.993 -24.208 14.506 1.00 23.26 275 GLY A O 1
ATOM 2079 N N . SER A 1 293 ? 66.299 -26.416 14.758 1.00 24.15 276 SER A N 1
ATOM 2080 C CA . SER A 1 293 ? 64.873 -26.700 14.812 1.00 28.41 276 SER A CA 1
ATOM 2081 C C . SER A 1 293 ? 64.243 -26.322 16.147 1.00 32.94 276 SER A C 1
ATOM 2082 O O . SER A 1 293 ? 63.124 -25.805 16.187 1.00 27.63 276 SER A O 1
ATOM 2085 N N . PHE A 1 294 ? 64.961 -26.566 17.238 1.00 25.06 277 PHE A N 1
ATOM 2086 C CA . PHE A 1 294 ? 64.325 -26.518 18.544 1.00 28.63 277 PHE A CA 1
ATOM 2087 C C . PHE A 1 294 ? 64.880 -25.508 19.534 1.00 31.28 277 PHE A C 1
ATOM 2088 O O . PHE A 1 294 ? 64.454 -25.473 20.690 1.00 36.09 277 PHE A O 1
ATOM 2096 N N . LEU A 1 295 ? 65.821 -24.684 19.095 1.00 24.57 278 LEU A N 1
ATOM 2097 C CA . LEU A 1 295 ? 66.269 -23.597 19.941 1.00 24.30 278 LEU A CA 1
ATOM 2098 C C . LEU A 1 295 ? 65.085 -22.652 20.152 1.00 26.42 278 LEU A C 1
ATOM 2099 O O . LEU A 1 295 ? 64.398 -22.295 19.190 1.00 24.09 278 LEU A O 1
ATOM 2104 N N . PHE A 1 296 ? 64.837 -22.280 21.412 1.00 24.71 279 PHE A N 1
ATOM 2105 C CA . PHE A 1 296 ? 63.721 -21.398 21.783 1.00 24.89 279 PHE A CA 1
ATOM 2106 C C . PHE A 1 296 ? 62.384 -21.890 21.216 1.00 31.30 279 PHE A C 1
ATOM 2107 O O . PHE A 1 296 ? 61.548 -21.096 20.777 1.00 25.20 279 PHE A O 1
ATOM 2115 N N . GLN A 1 297 ? 62.202 -23.208 21.219 1.00 25.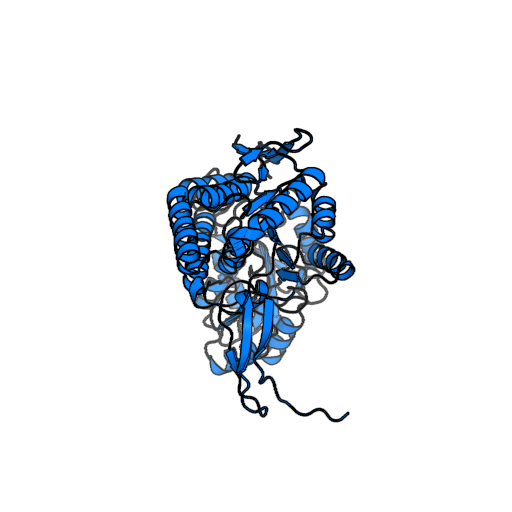82 280 GLN A N 1
ATOM 2116 C CA . GLN A 1 297 ? 60.951 -23.819 20.784 1.00 26.36 280 GLN A CA 1
ATOM 2117 C C . GLN A 1 297 ? 60.589 -23.489 19.343 1.00 34.88 280 GLN A C 1
ATOM 2118 O O . GLN A 1 297 ? 59.412 -23.335 19.032 1.00 35.88 280 GLN A O 1
ATOM 2124 N N . GLY A 1 298 ? 61.586 -23.358 18.473 1.00 26.94 281 GLY A N 1
ATOM 2125 C CA . GLY A 1 298 ? 61.328 -23.028 17.083 1.00 29.24 281 GLY A CA 1
ATOM 2126 C C . GLY A 1 298 ? 60.571 -21.720 16.899 1.00 32.60 281 GLY A C 1
ATOM 2127 O O . GLY A 1 298 ? 59.856 -21.526 15.912 1.00 35.52 281 GLY A O 1
ATOM 2128 N N . GLN A 1 299 ? 60.723 -20.818 17.861 1.00 30.13 282 GLN A N 1
ATOM 2129 C CA . GLN A 1 299 ? 60.076 -19.520 17.783 1.00 27.26 282 GLN A CA 1
ATOM 2130 C C . GLN A 1 299 ? 61.039 -18.458 17.259 1.00 26.23 282 GLN A C 1
ATOM 2131 O O . GLN A 1 299 ? 60.945 -17.283 17.613 1.00 26.25 282 GLN A O 1
ATOM 2137 N N . ILE A 1 300 ? 61.971 -18.880 16.415 1.00 26.82 283 ILE A N 1
ATOM 2138 C CA . ILE A 1 300 ? 62.893 -17.952 15.779 1.00 26.50 283 ILE A CA 1
ATOM 2139 C C . ILE A 1 300 ? 62.480 -17.858 14.321 1.00 26.24 283 ILE A C 1
ATOM 2140 O O . ILE A 1 300 ? 62.111 -18.869 13.731 1.00 29.28 283 ILE A O 1
ATOM 2145 N N . CYS A 1 301 ? 62.521 -16.660 13.737 1.00 31.66 284 CYS A N 1
ATOM 2146 C CA . CYS A 1 301 ? 62.080 -16.502 12.345 1.00 33.95 284 CYS A CA 1
ATOM 2147 C C . CYS A 1 301 ? 62.964 -17.323 11.410 1.00 27.75 284 CYS A C 1
ATOM 2148 O O . CYS A 1 301 ? 62.530 -17.718 10.328 1.00 23.56 284 CYS A O 1
ATOM 2151 N N . MET A 1 302 ? 64.195 -17.591 11.847 1.00 22.73 285 MET A N 1
ATOM 2152 C CA . MET A 1 302 ? 65.116 -18.422 11.076 1.00 21.04 285 MET A CA 1
ATOM 2153 C C . MET A 1 302 ? 65.233 -19.859 11.593 1.00 25.00 285 MET A C 1
ATOM 2154 O O . MET A 1 302 ? 66.141 -20.587 11.179 1.00 26.88 285 MET A O 1
ATOM 2159 N N . SER A 1 303 ? 64.332 -20.261 12.493 1.00 21.99 286 SER A N 1
ATOM 2160 C CA . SER A 1 303 ? 64.304 -21.641 12.979 1.00 22.53 286 SER A CA 1
ATOM 2161 C C . SER A 1 303 ? 64.204 -22.565 11.791 1.00 24.53 286 SER A C 1
ATOM 2162 O O . SER A 1 303 ? 63.534 -22.245 10.811 1.00 28.12 286 SER A O 1
ATOM 2165 N N . THR A 1 304 ? 64.880 -23.703 11.869 1.00 23.55 287 THR A N 1
ATOM 2166 C CA . THR A 1 304 ? 64.851 -24.677 10.793 1.00 23.31 287 THR A CA 1
ATOM 2167 C C . THR A 1 304 ? 63.442 -25.242 10.656 1.00 31.16 287 THR A C 1
ATOM 2168 O O . THR A 1 304 ? 63.009 -26.047 11.481 1.00 29.67 287 THR A O 1
ATOM 2172 N N . GLU A 1 305 ? 62.720 -24.810 9.624 1.00 31.87 288 GLU A N 1
ATOM 2173 C CA . GLU A 1 305 ? 61.337 -25.244 9.437 1.00 24.64 288 GLU A CA 1
ATOM 2174 C C . GLU A 1 305 ? 61.211 -26.365 8.410 1.00 36.61 288 GLU A C 1
ATOM 2175 O O . GLU A 1 305 ? 60.189 -27.040 8.341 1.00 25.86 288 GLU A O 1
ATOM 2181 N N . ARG A 1 306 ? 62.254 -26.555 7.610 1.00 24.87 289 ARG A N 1
ATOM 2182 C CA . ARG A 1 306 ? 62.289 -27.643 6.641 1.00 27.15 289 ARG A CA 1
ATOM 2183 C C . ARG A 1 306 ? 63.595 -28.410 6.754 1.00 31.24 289 ARG A C 1
ATOM 2184 O O . ARG A 1 306 ? 64.655 -27.825 6.994 1.00 33.49 289 ARG A O 1
ATOM 2192 N N . LEU A 1 307 ? 63.509 -29.721 6.568 1.00 28.36 290 LEU A N 1
ATOM 2193 C CA . LEU A 1 307 ? 64.684 -30.546 6.375 1.00 26.11 290 LEU A CA 1
ATOM 2194 C C . LEU A 1 307 ? 64.549 -31.197 5.003 1.00 31.47 290 LEU A C 1
ATOM 2195 O O . LEU A 1 307 ? 63.875 -32.226 4.871 1.00 28.83 290 LEU A O 1
ATOM 2200 N N . VAL A 1 308 ? 65.150 -30.601 3.972 1.00 26.53 291 VAL A N 1
ATOM 2201 C CA . VAL A 1 308 ? 65.118 -31.241 2.651 1.00 26.85 291 VAL A CA 1
ATOM 2202 C C . VAL A 1 308 ? 66.278 -32.236 2.507 1.00 27.16 291 VAL A C 1
ATOM 2203 O O . VAL A 1 308 ? 67.451 -31.863 2.458 1.00 26.74 291 VAL A O 1
ATOM 2207 N N . VAL A 1 309 ? 65.931 -33.520 2.499 1.00 27.98 292 VAL A N 1
ATOM 2208 C CA . VAL A 1 309 ? 66.933 -34.577 2.547 1.00 42.21 292 VAL A CA 1
ATOM 2209 C C . VAL A 1 309 ? 66.861 -35.492 1.328 1.00 44.25 292 VAL A C 1
ATOM 2210 O O . VAL A 1 309 ? 65.780 -35.783 0.815 1.00 29.75 292 VAL A O 1
ATOM 2214 N N . ASP A 1 310 ? 68.019 -35.938 0.858 1.00 29.45 293 ASP A N 1
ATOM 2215 C CA . ASP A 1 310 ? 68.053 -36.842 -0.277 1.00 33.65 293 ASP A CA 1
ATOM 2216 C C . ASP A 1 310 ? 67.502 -38.201 0.144 1.00 36.08 293 ASP A C 1
ATOM 2217 O O . ASP A 1 310 ? 67.818 -38.701 1.225 1.00 31.22 293 ASP A O 1
ATOM 2222 N N . GLU A 1 311 ? 66.669 -38.786 -0.711 1.00 37.13 294 GLU A N 1
ATOM 2223 C CA . GLU A 1 311 ? 66.027 -40.060 -0.415 1.00 32.89 294 GLU A CA 1
ATOM 2224 C C . GLU A 1 311 ? 67.023 -41.147 -0.037 1.00 37.95 294 GLU A C 1
ATOM 2225 O O . GLU A 1 311 ? 66.733 -41.973 0.825 1.00 40.11 294 GLU A O 1
ATOM 2231 N N . LYS A 1 312 ? 68.194 -41.141 -0.674 1.00 33.42 295 LYS A N 1
ATOM 2232 C CA . LYS A 1 312 ? 69.208 -42.170 -0.433 1.00 35.09 295 LYS A CA 1
ATOM 2233 C C . LYS A 1 312 ? 69.636 -42.199 1.030 1.00 33.61 295 LYS A C 1
ATOM 2234 O O . LYS A 1 312 ? 70.170 -43.191 1.521 1.00 34.22 295 LYS A O 1
ATOM 2240 N N . ILE A 1 313 ? 69.381 -41.100 1.723 1.00 32.65 296 ILE A N 1
ATOM 2241 C CA . ILE A 1 313 ? 69.960 -40.877 3.029 1.00 32.17 296 ILE A CA 1
ATOM 2242 C C . ILE A 1 313 ? 68.864 -40.612 4.072 1.00 34.84 296 ILE A C 1
ATOM 2243 O O . ILE A 1 313 ? 69.082 -40.781 5.273 1.00 31.82 296 ILE A O 1
ATOM 2248 N N . ALA A 1 314 ? 67.676 -40.251 3.585 1.00 31.85 297 ALA A N 1
ATOM 2249 C CA . ALA A 1 314 ? 66.548 -39.810 4.410 1.00 31.58 297 ALA A CA 1
ATOM 2250 C C . ALA A 1 314 ? 66.201 -40.703 5.604 1.00 36.92 297 ALA A C 1
ATOM 2251 O O . ALA A 1 314 ? 66.156 -40.229 6.740 1.00 32.73 297 ALA A O 1
ATOM 2253 N N . ASP A 1 315 ? 65.933 -41.979 5.339 1.00 33.12 298 ASP A N 1
ATOM 2254 C CA . ASP A 1 315 ? 65.546 -42.916 6.391 1.00 33.77 298 ASP A CA 1
ATOM 2255 C C . ASP A 1 315 ? 66.547 -42.947 7.541 1.00 46.38 298 ASP A C 1
ATOM 2256 O O . ASP A 1 315 ? 66.160 -42.955 8.712 1.00 47.01 298 ASP A O 1
ATOM 2261 N N . GLU A 1 316 ? 67.833 -42.962 7.206 1.00 41.95 299 GLU A N 1
ATOM 2262 C CA . GLU A 1 316 ? 68.874 -43.009 8.222 1.00 33.24 299 GLU A CA 1
ATOM 2263 C C . GLU A 1 316 ? 68.925 -41.694 8.983 1.00 33.94 299 GLU A C 1
ATOM 2264 O O . GLU A 1 316 ? 68.970 -41.682 10.213 1.00 32.21 299 GLU A O 1
ATOM 2270 N N . PHE A 1 317 ? 68.908 -40.588 8.243 1.00 31.45 300 PHE A N 1
ATOM 2271 C CA . PHE A 1 317 ? 68.951 -39.257 8.842 1.00 30.50 300 PHE A CA 1
ATOM 2272 C C . PHE A 1 317 ? 67.759 -39.003 9.755 1.00 31.38 300 PHE A C 1
ATOM 2273 O O . PHE A 1 317 ? 67.916 -38.477 10.860 1.00 30.11 300 PHE A O 1
ATOM 2281 N N . VAL A 1 318 ? 66.569 -39.354 9.278 1.00 30.89 301 VAL A N 1
ATOM 2282 C CA . VAL A 1 318 ? 65.349 -39.157 10.052 1.00 30.99 301 VAL A CA 1
ATOM 2283 C C . VAL A 1 318 ? 65.395 -39.958 11.351 1.00 33.41 301 VAL A C 1
ATOM 2284 O O . VAL A 1 318 ? 64.985 -39.472 12.404 1.00 31.40 301 VAL A O 1
ATOM 2288 N N . ALA A 1 319 ? 65.924 -41.174 11.280 1.00 32.31 302 ALA A N 1
ATOM 2289 C CA . ALA A 1 319 ? 66.031 -42.019 12.466 1.00 36.94 302 ALA A CA 1
ATOM 2290 C C . ALA A 1 319 ? 66.899 -41.377 13.552 1.00 32.46 302 ALA A C 1
ATOM 2291 O O . ALA A 1 319 ? 66.511 -41.333 14.719 1.00 35.38 302 ALA A O 1
ATOM 2293 N N . ARG A 1 320 ? 68.068 -40.874 13.164 1.00 31.90 303 ARG A N 1
ATOM 2294 C CA . ARG A 1 320 ? 68.969 -40.234 14.119 1.00 33.07 303 ARG A CA 1
ATOM 2295 C C . ARG A 1 320 ? 68.352 -38.955 14.678 1.00 30.73 303 ARG A C 1
ATOM 2296 O O . ARG A 1 320 ? 68.378 -38.719 15.887 1.00 32.23 303 ARG A O 1
ATOM 2304 N N . PHE A 1 321 ? 67.804 -38.139 13.782 1.00 30.14 304 PHE A N 1
ATOM 2305 C CA . PHE A 1 321 ? 67.133 -36.895 14.143 1.00 29.49 304 PHE A CA 1
ATOM 2306 C C . PHE A 1 321 ? 66.057 -37.162 15.198 1.00 30.02 304 PHE A C 1
ATOM 2307 O O . PHE A 1 321 ? 65.957 -36.446 16.197 1.00 29.77 304 PHE A O 1
ATOM 2315 N N . VAL A 1 322 ? 65.267 -38.207 14.978 1.00 30.81 305 VAL A N 1
ATOM 2316 C CA . VAL A 1 322 ? 64.179 -38.538 15.885 1.00 31.44 305 VAL A CA 1
ATOM 2317 C C . VAL A 1 322 ? 64.707 -38.983 17.245 1.00 31.87 305 VAL A C 1
ATOM 2318 O O . VAL A 1 322 ? 64.159 -38.615 18.287 1.00 32.01 305 VAL A O 1
ATOM 2322 N N . GLU A 1 323 ? 65.788 -39.755 17.226 1.00 34.65 306 GLU A N 1
ATOM 2323 C CA . GLU A 1 323 ? 66.404 -40.237 18.453 1.00 36.00 306 GLU A CA 1
ATOM 2324 C C . GLU A 1 323 ? 66.803 -39.058 19.338 1.00 35.97 306 GLU A C 1
ATOM 2325 O O . GLU A 1 323 ? 66.376 -38.969 20.490 1.00 45.40 306 GLU A O 1
ATOM 2331 N N . LYS A 1 324 ? 67.602 -38.148 18.788 1.00 33.50 307 LYS A N 1
ATOM 2332 C CA . LYS A 1 324 ? 68.048 -36.962 19.519 1.00 35.52 307 LYS A CA 1
ATOM 2333 C C . LYS A 1 324 ? 66.883 -36.091 19.997 1.00 33.46 307 LYS A C 1
ATOM 2334 O O . LYS A 1 324 ? 66.867 -35.616 21.136 1.00 32.04 307 LYS A O 1
ATOM 2340 N N . THR A 1 325 ? 65.918 -35.880 19.110 1.00 31.37 308 THR A N 1
ATOM 2341 C CA . THR A 1 325 ? 64.796 -34.984 19.372 1.00 30.75 308 THR A CA 1
ATOM 2342 C C . THR A 1 325 ? 63.926 -35.447 20.548 1.00 31.00 308 THR A C 1
ATOM 2343 O O . THR A 1 325 ? 63.565 -34.643 21.413 1.00 30.71 308 THR A O 1
ATOM 2347 N N . GLU A 1 326 ? 63.601 -36.739 20.578 1.00 32.40 309 GLU A N 1
ATOM 2348 C CA . GLU A 1 326 ? 62.821 -37.318 21.675 1.00 38.04 309 GLU A CA 1
ATOM 2349 C C . GLU A 1 326 ? 63.481 -37.089 23.036 1.00 38.76 309 GLU A C 1
ATOM 2350 O O . GLU A 1 326 ? 62.795 -36.844 24.033 1.00 35.18 309 GLU A O 1
ATOM 2356 N N . ARG A 1 327 ? 64.812 -37.160 23.062 1.00 39.09 310 ARG A N 1
ATOM 2357 C CA . ARG A 1 327 ? 65.585 -37.017 24.297 1.00 34.08 310 ARG A CA 1
ATOM 2358 C C . ARG A 1 327 ? 65.605 -35.583 24.854 1.00 36.39 310 ARG A C 1
ATOM 2359 O O . ARG A 1 327 ? 65.986 -35.375 26.005 1.00 37.20 310 ARG A O 1
ATOM 2367 N N . LEU A 1 328 ? 65.196 -34.605 24.045 1.00 40.78 311 LEU A N 1
ATOM 2368 C CA . LEU A 1 328 ? 65.235 -33.196 24.448 1.00 30.67 311 LEU A CA 1
ATOM 2369 C C . LEU A 1 328 ? 64.309 -32.883 25.625 1.00 37.69 311 LEU A C 1
ATOM 2370 O O . LEU A 1 328 ? 63.196 -33.404 25.703 1.00 39.50 311 LEU A O 1
ATOM 2375 N N . SER A 1 329 ? 64.771 -32.013 26.521 1.00 36.46 312 SER A N 1
ATOM 2376 C CA . SER A 1 329 ? 64.028 -31.658 27.732 1.00 31.78 312 SER A CA 1
ATOM 2377 C C . SER A 1 329 ? 62.894 -30.680 27.475 1.00 35.30 312 SER A C 1
ATOM 2378 O O . SER A 1 329 ? 63.081 -29.663 26.811 1.00 30.62 312 SER A O 1
ATOM 2381 N N . VAL A 1 330 ? 61.719 -30.990 28.016 1.00 32.60 313 VAL A N 1
ATOM 2382 C CA . VAL A 1 330 ? 60.576 -30.083 27.936 1.00 32.29 313 VAL A CA 1
ATOM 2383 C C . VAL A 1 330 ? 60.258 -29.545 29.326 1.00 32.96 313 VAL A C 1
ATOM 2384 O O . VAL A 1 330 ? 60.322 -30.282 30.312 1.00 33.86 313 VAL A O 1
ATOM 2388 N N . GLY A 1 331 ? 59.925 -28.262 29.410 1.00 32.59 314 GLY A N 1
ATOM 2389 C CA . GLY A 1 331 ? 59.570 -27.671 30.687 1.00 35.61 314 GLY A CA 1
ATOM 2390 C C . GLY A 1 331 ? 59.448 -26.162 30.658 1.00 35.25 314 GLY A C 1
ATOM 2391 O O . GLY A 1 331 ? 59.475 -25.553 29.590 1.00 37.07 314 GLY A O 1
ATOM 2392 N N . ASP A 1 332 ? 59.313 -25.555 31.834 1.00 33.30 315 ASP A N 1
ATOM 2393 C CA . ASP A 1 332 ? 59.165 -24.108 31.926 1.00 32.91 315 ASP A CA 1
ATOM 2394 C C . ASP A 1 332 ? 60.395 -23.475 32.570 1.00 33.24 315 ASP A C 1
ATOM 2395 O O . ASP A 1 332 ? 60.627 -23.652 33.767 1.00 33.40 315 ASP A O 1
ATOM 2400 N N . PRO A 1 333 ? 61.179 -22.721 31.776 1.00 32.30 316 PRO A N 1
ATOM 2401 C CA . PRO A 1 333 ? 62.416 -22.094 32.259 1.00 32.16 316 PRO A CA 1
ATOM 2402 C C . PRO A 1 333 ? 62.228 -21.172 33.465 1.00 37.01 316 PRO A C 1
ATOM 2403 O O . PRO A 1 333 ? 63.183 -20.990 34.222 1.00 45.48 316 PRO A O 1
ATOM 2407 N N . CYS A 1 334 ? 61.036 -20.612 33.658 1.00 33.18 317 CYS A N 1
ATOM 2408 C CA . CYS A 1 334 ? 60.800 -19.780 34.837 1.00 32.96 317 CYS A CA 1
ATOM 2409 C C . CYS A 1 334 ? 60.600 -20.633 36.095 1.00 36.84 317 CYS A C 1
ATOM 2410 O O . CYS A 1 334 ? 60.638 -20.121 37.216 1.00 35.00 317 CYS A O 1
ATOM 2413 N N . LEU A 1 335 ? 60.400 -21.937 35.900 1.00 35.32 318 LEU A N 1
ATOM 2414 C CA . LEU A 1 335 ? 60.217 -22.869 37.014 1.00 35.81 318 LEU A CA 1
ATOM 2415 C C . LEU A 1 335 ? 61.423 -23.786 37.217 1.00 41.86 318 LEU A C 1
ATOM 2416 O O . LEU A 1 335 ? 61.734 -24.170 38.343 1.00 40.70 318 LEU A O 1
ATOM 2421 N N . THR A 1 336 ? 62.096 -24.138 36.126 1.00 40.03 319 THR A N 1
ATOM 2422 C CA . THR A 1 336 ? 63.166 -25.129 36.176 1.00 41.70 319 THR A CA 1
ATOM 2423 C C . THR A 1 336 ? 64.161 -24.912 35.040 1.00 39.23 319 THR A C 1
ATOM 2424 O O . THR A 1 336 ? 63.808 -24.386 33.989 1.00 40.44 319 THR A O 1
ATOM 2428 N N . GLY A 1 337 ? 65.409 -25.315 35.256 1.00 33.49 320 GLY A N 1
ATOM 2429 C CA . GLY A 1 337 ? 66.452 -25.085 34.273 1.00 39.53 320 GLY A CA 1
ATOM 2430 C C . GLY A 1 337 ? 66.578 -26.190 33.243 1.00 40.95 320 GLY A C 1
ATOM 2431 O O . GLY A 1 337 ? 65.853 -27.187 33.294 1.00 37.24 320 GLY A O 1
ATOM 2432 N N . ASP A 1 338 ? 67.496 -25.995 32.299 1.00 47.25 321 ASP A N 1
ATOM 2433 C CA . ASP A 1 338 ? 67.832 -27.013 31.300 1.00 58.56 321 ASP A CA 1
ATOM 2434 C C . ASP A 1 338 ? 66.684 -27.375 30.358 1.00 50.68 321 ASP A C 1
ATOM 2435 O O . ASP A 1 338 ? 66.710 -28.413 29.702 1.00 49.32 321 ASP A O 1
ATOM 2440 N N . CYS A 1 339 ? 65.676 -26.518 30.296 1.00 45.96 322 CYS A N 1
ATOM 2441 C CA . CYS A 1 339 ? 64.595 -26.719 29.352 1.00 38.99 322 CYS A CA 1
ATOM 2442 C C . CYS A 1 339 ? 65.073 -26.343 27.958 1.00 33.43 322 CYS A C 1
ATOM 2443 O O . CYS A 1 339 ? 65.545 -25.230 27.735 1.00 28.51 322 CYS A O 1
ATOM 2446 N N . ILE A 1 340 ? 64.968 -27.279 27.023 1.00 29.12 323 ILE A N 1
ATOM 2447 C CA . ILE A 1 340 ? 65.250 -26.969 25.631 1.00 28.21 323 ILE A CA 1
ATOM 2448 C C . ILE A 1 340 ? 63.960 -26.469 24.997 1.00 28.06 323 ILE A C 1
ATOM 2449 O O . ILE A 1 340 ? 63.940 -25.445 24.311 1.00 27.34 323 ILE A O 1
ATOM 2454 N N . ILE A 1 341 ? 62.876 -27.189 25.256 1.00 28.82 324 ILE A N 1
ATOM 2455 C CA . ILE A 1 341 ? 61.568 -26.816 24.733 1.00 41.82 324 ILE A CA 1
ATOM 2456 C C . ILE A 1 341 ? 60.721 -26.139 25.812 1.00 39.79 324 ILE A C 1
ATOM 2457 O O . ILE A 1 341 ? 60.017 -26.805 26.574 1.00 43.46 324 ILE A O 1
ATOM 2462 N N . GLY A 1 342 ? 60.799 -24.816 25.881 1.00 35.24 325 GLY A N 1
ATOM 2463 C CA . GLY A 1 342 ? 59.968 -24.058 26.797 1.00 35.23 325 GLY A CA 1
ATOM 2464 C C . GLY A 1 342 ? 58.553 -23.914 26.274 1.00 35.22 325 GLY A C 1
ATOM 2465 O O . GLY A 1 342 ? 58.221 -24.447 25.218 1.00 29.64 325 GLY A O 1
ATOM 2466 N N . PRO A 1 343 ? 57.694 -23.209 27.022 1.00 40.10 326 PRO A N 1
ATOM 2467 C CA . PRO A 1 343 ? 56.342 -22.980 26.505 1.00 34.71 326 PRO A CA 1
ATOM 2468 C C . PRO A 1 343 ? 56.357 -21.966 25.370 1.00 29.85 326 PRO A C 1
ATOM 2469 O O . PRO A 1 343 ? 57.244 -21.118 25.318 1.00 32.39 326 PRO A O 1
ATOM 2473 N N . MET A 1 344 ? 55.391 -22.063 24.465 1.00 30.00 327 MET A N 1
ATOM 2474 C CA . MET A 1 344 ? 55.243 -21.073 23.407 1.00 29.32 327 MET A CA 1
ATOM 2475 C C . MET A 1 344 ? 54.686 -19.783 23.985 1.00 29.56 327 MET A C 1
ATOM 2476 O O . MET A 1 344 ? 54.373 -19.718 25.169 1.00 30.28 327 MET A O 1
ATOM 2481 N N . VAL A 1 345 ? 54.565 -18.755 23.152 1.00 29.00 328 VAL A N 1
ATOM 2482 C CA . VAL A 1 345 ? 54.305 -17.403 23.646 1.00 29.06 328 VAL A CA 1
ATOM 2483 C C . VAL A 1 345 ? 52.856 -17.154 24.058 1.00 30.14 328 VAL A C 1
ATOM 2484 O O . VAL A 1 345 ? 52.591 -16.371 24.971 1.00 32.62 328 VAL A O 1
ATOM 2488 N N . SER A 1 346 ? 51.923 -17.829 23.398 1.00 30.64 329 SER A N 1
ATOM 2489 C CA . SER A 1 346 ? 50.511 -17.508 23.553 1.00 33.16 329 SER A CA 1
ATOM 2490 C C . SER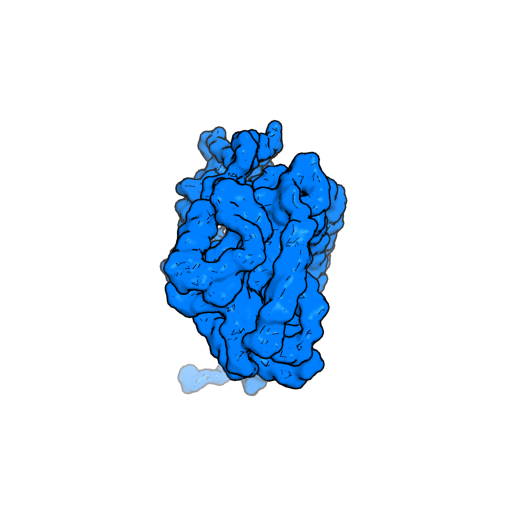 A 1 346 ? 49.655 -18.763 23.547 1.00 39.22 329 SER A C 1
ATOM 2491 O O . SER A 1 346 ? 49.974 -19.727 22.852 1.00 45.61 329 SER A O 1
ATOM 2494 N N . PRO A 1 347 ? 48.545 -18.749 24.306 1.00 40.28 330 PRO A N 1
ATOM 2495 C CA . PRO A 1 347 ? 47.614 -19.887 24.367 1.00 43.03 330 PRO A CA 1
ATOM 2496 C C . PRO A 1 347 ? 46.851 -20.044 23.056 1.00 50.62 330 PRO A C 1
ATOM 2497 O O . PRO A 1 347 ? 45.674 -20.399 23.060 1.00 62.43 330 PRO A O 1
ATOM 2501 N N . ASN A 1 348 ? 47.537 -19.789 21.950 1.00 42.97 331 ASN A N 1
ATOM 2502 C CA . ASN A 1 348 ? 46.922 -19.669 20.650 1.00 54.33 331 ASN A CA 1
ATOM 2503 C C . ASN A 1 348 ? 47.865 -20.285 19.646 1.00 56.15 331 ASN A C 1
ATOM 2504 O O . ASN A 1 348 ? 47.459 -20.711 18.565 1.00 63.17 331 ASN A O 1
ATOM 2509 N N . SER A 1 349 ? 49.140 -20.309 20.019 1.00 52.11 332 SER A N 1
ATOM 2510 C CA . SER A 1 349 ? 50.203 -20.757 19.135 1.00 47.31 332 SER A CA 1
ATOM 2511 C C . SER A 1 349 ? 49.933 -22.174 18.663 1.00 49.70 332 SER A C 1
ATOM 2512 O O . SER A 1 349 ? 50.199 -22.514 17.509 1.00 50.16 332 SER A O 1
ATOM 2515 N N . GLY A 1 350 ? 49.395 -22.993 19.561 1.00 48.57 333 GLY A N 1
ATOM 2516 C CA . GLY A 1 350 ? 49.091 -24.375 19.241 1.00 50.42 333 GLY A CA 1
ATOM 2517 C C . GLY A 1 350 ? 47.869 -24.508 18.357 1.00 45.37 333 GLY A C 1
ATOM 2518 O O . GLY A 1 350 ? 47.714 -25.492 17.637 1.00 40.84 333 GLY A O 1
ATOM 2519 N N . GLU A 1 351 ? 46.995 -23.511 18.414 1.00 48.82 334 GLU A N 1
ATOM 2520 C CA . GLU A 1 351 ? 45.779 -23.522 17.620 1.00 50.94 334 GLU A CA 1
ATOM 2521 C C . GLU A 1 351 ? 46.124 -23.356 16.142 1.00 42.62 334 GLU A C 1
ATOM 2522 O O . GLU A 1 351 ? 45.552 -24.028 15.282 1.00 37.80 334 GLU A O 1
ATOM 2528 N N . ARG A 1 352 ? 47.072 -22.466 15.853 1.00 45.58 335 ARG A N 1
ATOM 2529 C CA . ARG A 1 352 ? 47.565 -22.299 14.485 1.00 48.81 335 ARG A CA 1
ATOM 2530 C C . ARG A 1 352 ? 48.301 -23.545 14.006 1.00 44.45 335 ARG A C 1
ATOM 2531 O O . ARG A 1 352 ? 48.049 -24.041 12.910 1.00 39.39 335 ARG A O 1
ATOM 2539 N N . ILE A 1 353 ? 49.213 -24.037 14.838 1.00 47.22 336 ILE A N 1
ATOM 2540 C CA . ILE A 1 353 ? 50.012 -25.218 14.529 1.00 31.51 336 ILE A CA 1
ATOM 2541 C C . ILE A 1 353 ? 49.148 -26.442 14.244 1.00 34.52 336 ILE A C 1
ATOM 2542 O O . ILE A 1 353 ? 49.381 -27.156 13.269 1.00 33.11 336 ILE A O 1
ATOM 2547 N N . ASN A 1 354 ? 48.145 -26.676 15.086 1.00 36.06 337 ASN A N 1
ATOM 2548 C CA . ASN A 1 354 ? 47.248 -27.813 14.901 1.00 34.73 337 ASN A CA 1
ATOM 2549 C C . ASN A 1 354 ? 46.471 -27.778 13.587 1.00 35.15 337 ASN A C 1
ATOM 2550 O O . ASN A 1 354 ? 46.263 -28.814 12.960 1.00 35.67 337 ASN A O 1
ATOM 2555 N N . GLY A 1 355 ? 46.039 -26.589 13.177 1.00 35.00 338 GLY A N 1
ATOM 2556 C CA . GLY A 1 355 ? 45.415 -26.425 11.875 1.00 36.27 338 GLY A CA 1
ATOM 2557 C C . GLY A 1 355 ? 46.357 -26.910 10.789 1.00 38.78 338 GLY A C 1
ATOM 2558 O O . GLY A 1 355 ? 45.966 -27.674 9.907 1.00 43.53 338 GLY A O 1
ATOM 2559 N N . LEU A 1 356 ? 47.612 -26.477 10.874 1.00 36.68 339 LEU A N 1
ATOM 2560 C CA . LEU A 1 356 ? 48.657 -26.918 9.956 1.00 38.30 339 LEU A CA 1
ATOM 2561 C C . LEU A 1 356 ? 48.930 -28.420 10.098 1.00 39.61 339 LEU A C 1
ATOM 2562 O O . LEU A 1 356 ? 49.132 -29.124 9.106 1.00 39.55 339 LEU A O 1
ATOM 2567 N N . PHE A 1 357 ? 48.927 -28.892 11.343 1.00 38.49 340 PHE A N 1
ATOM 2568 C CA . PHE A 1 357 ? 49.209 -30.284 11.685 1.00 33.84 340 PHE A CA 1
ATOM 2569 C C . PHE A 1 357 ? 48.141 -31.225 11.110 1.00 39.83 340 PHE A C 1
ATOM 2570 O O . PHE A 1 357 ? 48.468 -32.213 10.449 1.00 39.80 340 PHE A O 1
ATOM 2578 N N . LYS A 1 358 ? 46.872 -30.926 11.371 1.00 35.95 341 LYS A N 1
ATOM 2579 C CA . LYS A 1 358 ? 45.780 -31.758 10.877 1.00 37.22 341 LYS A CA 1
ATOM 2580 C C . LYS A 1 358 ? 45.802 -31.850 9.357 1.00 38.37 341 LYS A C 1
ATOM 2581 O O . LYS A 1 358 ? 45.655 -32.934 8.792 1.00 37.86 341 LYS A O 1
ATOM 2587 N N . ASP A 1 359 ? 45.987 -30.706 8.703 1.00 36.51 342 ASP A N 1
ATOM 2588 C CA . ASP A 1 359 ? 46.002 -30.651 7.246 1.00 44.87 342 A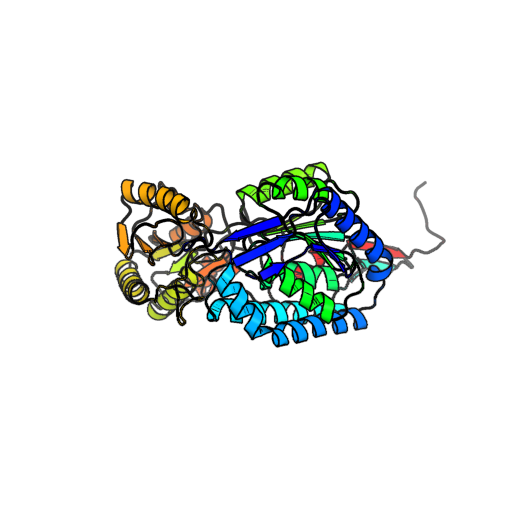SP A CA 1
ATOM 2589 C C . ASP A 1 359 ? 47.073 -31.565 6.663 1.00 41.10 342 ASP A C 1
ATOM 2590 O O . ASP A 1 359 ? 46.796 -32.366 5.770 1.00 36.77 342 ASP A O 1
ATOM 2595 N N . ALA A 1 360 ? 48.293 -31.435 7.176 1.00 37.56 343 ALA A N 1
ATOM 2596 C CA . ALA A 1 360 ? 49.397 -32.295 6.770 1.00 35.78 343 ALA A CA 1
ATOM 2597 C C . ALA A 1 360 ? 49.070 -33.761 7.028 1.00 39.80 343 ALA A C 1
ATOM 2598 O O . ALA A 1 360 ? 49.242 -34.608 6.151 1.00 41.81 343 ALA A O 1
ATOM 2600 N N . ILE A 1 361 ? 48.583 -34.050 8.229 1.00 36.08 344 ILE A N 1
ATOM 2601 C CA . ILE A 1 361 ? 48.315 -35.424 8.633 1.00 44.82 344 ILE A CA 1
ATOM 2602 C C . ILE A 1 361 ? 47.191 -36.085 7.816 1.00 46.16 344 ILE A C 1
ATOM 2603 O O . ILE A 1 361 ? 47.240 -37.290 7.534 1.00 44.64 344 ILE A O 1
ATOM 2608 N N . ASP A 1 362 ? 46.200 -35.291 7.414 1.00 46.17 345 ASP A N 1
ATOM 2609 C CA . ASP A 1 362 ? 45.091 -35.799 6.613 1.00 47.30 345 ASP A CA 1
ATOM 2610 C C . ASP A 1 362 ? 45.529 -36.057 5.179 1.00 46.83 345 ASP A C 1
ATOM 2611 O O . ASP A 1 362 ? 44.883 -36.814 4.457 1.00 53.81 345 ASP A O 1
ATOM 2616 N N . LYS A 1 363 ? 46.632 -35.428 4.778 1.00 42.17 346 LYS A N 1
ATOM 2617 C CA . LYS A 1 363 ? 47.145 -35.548 3.416 1.00 39.09 346 LYS A CA 1
ATOM 2618 C C . LYS A 1 363 ? 48.344 -36.482 3.312 1.00 38.34 346 LYS A C 1
ATOM 2619 O O . LYS A 1 363 ? 49.125 -36.387 2.370 1.00 43.20 346 LYS A O 1
ATOM 2625 N N . GLY A 1 364 ? 48.498 -37.377 4.280 1.00 41.66 347 GLY A N 1
ATOM 2626 C CA . GLY A 1 364 ? 49.511 -38.41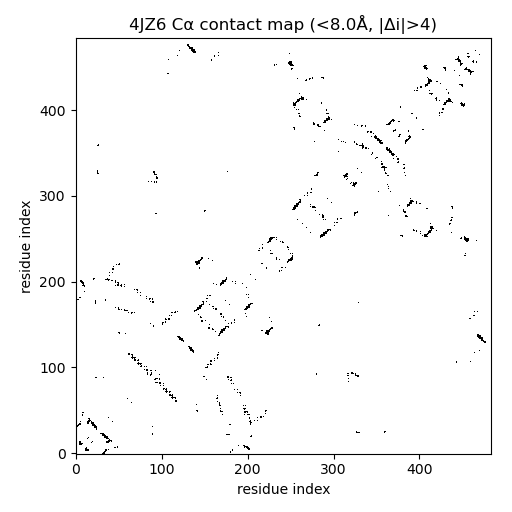1 4.181 1.00 47.36 347 GLY A CA 1
ATOM 2627 C C . GLY A 1 364 ? 50.778 -38.215 4.992 1.00 47.20 347 GLY A C 1
ATOM 2628 O O . GLY A 1 364 ? 51.626 -39.111 5.033 1.00 50.74 347 GLY A O 1
ATOM 2629 N N . ALA A 1 365 ? 50.921 -37.059 5.635 1.00 42.87 348 ALA A N 1
ATOM 2630 C CA . ALA A 1 365 ? 52.101 -36.811 6.459 1.00 41.46 348 ALA A CA 1
ATOM 2631 C C . ALA A 1 365 ? 52.201 -37.837 7.585 1.00 41.83 348 ALA A C 1
ATOM 2632 O O . ALA A 1 365 ? 51.209 -38.461 7.973 1.00 45.50 348 ALA A O 1
ATOM 2634 N N . LYS A 1 366 ? 53.409 -38.006 8.101 1.00 38.22 349 LYS A N 1
ATOM 2635 C CA . LYS A 1 366 ? 53.687 -39.049 9.069 1.00 35.56 349 LYS A CA 1
ATOM 2636 C C . LYS A 1 366 ? 54.388 -38.455 10.292 1.00 38.76 349 LYS A C 1
ATOM 2637 O O . LYS A 1 366 ? 55.487 -37.910 10.184 1.00 35.71 349 LYS A O 1
ATOM 2643 N N . VAL A 1 367 ? 53.732 -38.528 11.448 1.00 38.56 350 VAL A N 1
ATOM 2644 C CA . VAL A 1 367 ? 54.333 -38.067 12.691 1.00 35.55 350 VAL A CA 1
ATOM 2645 C C . VAL A 1 367 ? 55.390 -39.078 13.104 1.00 35.62 350 VAL A C 1
ATOM 2646 O O . VAL A 1 367 ? 55.065 -40.158 13.602 1.00 35.73 350 VAL A O 1
ATOM 2650 N N . VAL A 1 368 ? 56.656 -38.748 12.881 1.00 33.94 351 VAL A N 1
ATOM 2651 C CA . VAL A 1 368 ? 57.720 -39.673 13.256 1.00 34.25 351 VAL A CA 1
ATOM 2652 C C . VAL A 1 368 ? 58.126 -39.484 14.708 1.00 34.15 351 VAL A C 1
ATOM 2653 O O . VAL A 1 368 ? 58.748 -40.364 15.304 1.00 34.64 351 VAL A O 1
ATOM 2657 N N . CYS A 1 369 ? 57.768 -38.333 15.269 1.00 38.93 352 CYS A N 1
ATOM 2658 C CA . CYS A 1 369 ? 57.926 -38.097 16.700 1.00 39.09 352 CYS A CA 1
ATOM 2659 C C . CYS A 1 369 ? 57.088 -36.897 17.135 1.00 39.15 352 CYS A C 1
ATOM 2660 O O . CYS A 1 369 ? 56.783 -36.016 16.329 1.00 40.84 352 CYS A O 1
ATOM 2663 N N . GLY A 1 370 ? 56.707 -36.875 18.408 1.00 39.12 353 GLY A N 1
ATOM 2664 C CA . GLY A 1 370 ? 55.942 -35.768 18.941 1.00 33.65 353 GLY A CA 1
ATOM 2665 C C . GLY A 1 370 ? 54.447 -36.003 18.905 1.00 40.35 353 GLY A C 1
ATOM 2666 O O . GLY A 1 370 ? 53.971 -37.139 18.966 1.00 35.52 353 GLY A O 1
ATOM 2667 N N . GLY A 1 371 ? 53.699 -34.913 18.807 1.00 37.83 354 GLY A N 1
ATOM 2668 C CA . GLY A 1 371 ? 52.250 -34.967 18.848 1.00 35.32 354 GLY A CA 1
ATOM 2669 C C . GLY A 1 371 ? 51.704 -33.568 18.669 1.00 39.85 354 GLY A C 1
ATOM 2670 O O . GLY A 1 371 ? 52.469 -32.629 18.437 1.00 43.40 354 GLY A O 1
ATOM 2671 N N . MET A 1 372 ? 50.389 -33.411 18.765 1.00 40.36 355 MET A N 1
ATOM 2672 C CA . MET A 1 372 ? 49.787 -32.095 18.567 1.00 36.57 355 MET A CA 1
ATOM 2673 C C . MET A 1 372 ? 49.998 -31.205 19.775 1.00 41.03 355 MET A C 1
ATOM 2674 O O . MET A 1 372 ? 50.621 -31.608 20.755 1.00 48.73 355 MET A O 1
ATOM 2679 N N . ALA A 1 373 ? 49.476 -29.989 19.697 1.00 35.06 356 ALA A N 1
ATOM 2680 C CA . ALA A 1 373 ? 49.696 -29.005 20.741 1.00 34.81 356 ALA A CA 1
ATOM 2681 C C . ALA A 1 373 ? 48.420 -28.697 21.512 1.00 35.92 356 ALA A C 1
ATOM 2682 O O . ALA A 1 373 ? 47.333 -29.161 21.169 1.00 41.10 356 ALA A O 1
ATOM 2684 N N . GLN A 1 374 ? 48.572 -27.914 22.570 1.00 36.70 357 GLN A N 1
ATOM 2685 C CA . GLN A 1 374 ? 47.441 -27.421 23.333 1.00 36.91 357 GLN A CA 1
ATOM 2686 C C . GLN A 1 374 ? 47.868 -26.127 24.001 1.00 37.08 357 GLN A C 1
ATOM 2687 O O . GLN A 1 374 ? 48.727 -26.136 24.879 1.00 36.09 357 GLN A O 1
ATOM 2693 N N . GLY A 1 375 ? 47.276 -25.015 23.578 1.00 36.29 358 GLY A N 1
ATOM 2694 C CA . GLY A 1 375 ? 47.700 -23.715 24.059 1.00 35.73 358 GLY A CA 1
ATOM 2695 C C . GLY A 1 375 ? 49.154 -23.494 23.697 1.00 38.07 358 GLY A C 1
ATOM 2696 O O . GLY A 1 375 ? 49.531 -23.592 22.530 1.00 39.05 358 GLY A O 1
ATOM 2697 N N . ALA A 1 376 ? 49.978 -23.217 24.701 1.00 34.08 359 ALA A N 1
ATOM 2698 C CA . ALA A 1 376 ? 51.389 -22.952 24.461 1.00 48.53 359 ALA A CA 1
ATOM 2699 C C . ALA A 1 376 ? 52.264 -24.160 24.774 1.00 32.79 359 ALA A C 1
ATOM 2700 O O . ALA A 1 376 ? 53.488 -24.054 24.803 1.00 59.31 359 ALA A O 1
ATOM 2702 N N . VAL A 1 377 ? 51.635 -25.307 24.997 1.00 33.71 360 VAL A N 1
ATOM 2703 C CA . VAL A 1 377 ? 52.366 -26.523 25.333 1.00 33.82 360 VAL A CA 1
ATOM 2704 C C . VAL A 1 377 ? 52.373 -27.525 24.173 1.00 42.12 360 VAL A C 1
ATOM 2705 O O . VAL A 1 377 ? 51.318 -27.896 23.652 1.00 34.31 360 VAL A O 1
ATOM 2709 N N . MET A 1 378 ? 53.568 -27.956 23.773 1.00 35.18 361 MET A N 1
ATOM 2710 C CA . MET A 1 378 ? 53.728 -28.899 22.668 1.00 32.74 361 MET A CA 1
ATOM 2711 C C . MET A 1 378 ? 55.025 -29.676 22.829 1.00 32.99 361 MET A C 1
ATOM 2712 O O . MET A 1 378 ? 56.051 -29.101 23.187 1.00 32.68 361 MET A O 1
ATOM 2717 N N . PRO A 1 379 ? 54.984 -30.995 22.586 1.00 34.54 362 PRO A N 1
ATOM 2718 C CA . PRO A 1 379 ? 56.223 -31.778 22.550 1.00 32.59 362 PRO A CA 1
ATOM 2719 C C . PRO A 1 379 ? 56.983 -31.512 21.259 1.00 34.93 362 PRO A C 1
ATOM 2720 O O . PRO A 1 379 ? 56.374 -31.080 20.279 1.00 32.98 362 PRO A O 1
ATOM 2724 N N . ALA A 1 380 ? 58.292 -31.746 21.263 1.00 33.37 363 ALA A N 1
ATOM 2725 C CA . ALA A 1 380 ? 59.079 -31.621 20.044 1.00 33.30 363 ALA A CA 1
ATOM 2726 C C . ALA A 1 380 ? 58.517 -32.573 18.994 1.00 39.32 363 ALA A C 1
ATOM 2727 O O . ALA A 1 380 ? 58.402 -33.775 19.230 1.00 31.44 363 ALA A O 1
ATOM 2729 N N . THR A 1 381 ? 58.154 -32.023 17.841 1.00 30.26 364 THR A N 1
ATOM 2730 C CA . THR A 1 381 ? 57.441 -32.782 16.823 1.00 30.75 364 THR A CA 1
ATOM 2731 C C . THR A 1 381 ? 58.135 -32.722 15.457 1.00 30.11 364 THR A C 1
ATOM 2732 O O . THR A 1 381 ? 58.536 -31.654 15.005 1.00 29.30 364 THR A O 1
ATOM 2736 N N . ILE A 1 382 ? 58.278 -33.876 14.812 1.00 30.55 365 ILE A N 1
ATOM 2737 C CA . ILE A 1 382 ? 58.814 -33.943 13.454 1.00 34.26 365 ILE A CA 1
ATOM 2738 C C . ILE A 1 382 ? 57.835 -34.673 12.532 1.00 33.28 365 ILE A C 1
ATOM 2739 O O . ILE A 1 382 ? 57.387 -35.781 12.842 1.00 32.29 365 ILE A O 1
ATOM 2744 N N . LEU A 1 383 ? 57.496 -34.046 11.408 1.00 32.50 366 LEU A N 1
ATOM 2745 C CA . LEU A 1 383 ? 56.642 -34.676 10.405 1.00 31.35 366 LEU A CA 1
ATOM 2746 C C . LEU A 1 383 ? 57.491 -35.083 9.203 1.00 42.50 366 LEU A C 1
ATOM 2747 O O . LEU A 1 383 ? 58.311 -34.297 8.714 1.00 30.32 366 LEU A O 1
ATOM 2752 N N . ASP A 1 384 ? 57.301 -36.318 8.743 1.00 37.76 367 ASP A N 1
ATOM 2753 C CA . ASP A 1 384 ? 58.050 -36.851 7.609 1.00 36.46 367 ASP A CA 1
ATOM 2754 C C . ASP A 1 384 ? 57.128 -37.036 6.405 1.00 40.26 367 ASP A C 1
ATOM 2755 O O . ASP A 1 384 ? 55.905 -37.104 6.559 1.00 42.61 367 ASP A O 1
ATOM 2760 N N . HIS A 1 385 ? 57.724 -37.136 5.216 1.00 36.67 368 HIS A N 1
ATOM 2761 C CA . HIS A 1 385 ? 56.976 -37.276 3.966 1.00 37.36 368 HIS A CA 1
ATOM 2762 C C . HIS A 1 385 ? 55.976 -36.144 3.777 1.00 41.22 368 HIS A C 1
ATOM 2763 O O . HIS A 1 385 ? 54.812 -36.376 3.444 1.00 44.82 368 HIS A O 1
ATOM 2770 N N . VAL A 1 386 ? 56.438 -34.921 4.009 1.00 39.34 369 VAL A N 1
ATOM 2771 C CA . VAL A 1 386 ? 55.638 -33.739 3.746 1.00 38.63 369 VAL A CA 1
ATOM 2772 C C . VAL A 1 386 ? 55.743 -33.385 2.262 1.00 38.10 369 VAL A C 1
ATOM 2773 O O . VAL A 1 386 ? 56.821 -33.447 1.670 1.00 34.04 369 VAL A O 1
ATOM 2777 N N . LYS A 1 387 ? 54.610 -33.041 1.661 1.00 40.76 370 LYS A N 1
ATOM 2778 C CA . LYS A 1 387 ? 54.544 -32.806 0.227 1.00 39.19 370 LYS A CA 1
ATOM 2779 C C . LYS A 1 387 ? 53.952 -31.427 -0.079 1.00 36.73 370 LYS A C 1
ATOM 2780 O O . LYS A 1 387 ? 53.343 -30.791 0.783 1.00 32.09 370 LYS A O 1
ATOM 2786 N N . SER A 1 388 ? 54.120 -30.981 -1.320 1.00 36.66 371 SER A N 1
ATOM 2787 C CA . SER A 1 388 ? 53.805 -29.605 -1.709 1.00 31.89 371 SER A CA 1
ATOM 2788 C C . SER A 1 388 ? 52.327 -29.215 -1.619 1.00 32.61 371 SER A C 1
ATOM 2789 O O . SER A 1 388 ? 51.990 -28.036 -1.725 1.00 32.32 371 SER A O 1
ATOM 2792 N N . ASP A 1 389 ? 51.450 -30.194 -1.419 1.00 37.79 372 ASP A N 1
ATOM 2793 C CA . ASP A 1 389 ? 50.020 -29.909 -1.320 1.00 43.91 372 ASP A CA 1
ATOM 2794 C C . ASP A 1 389 ? 49.583 -29.622 0.116 1.00 49.48 372 ASP A C 1
ATOM 2795 O O . ASP A 1 389 ? 48.452 -29.194 0.357 1.00 51.93 372 ASP A O 1
ATOM 2800 N N . MET A 1 390 ? 50.480 -29.864 1.065 1.00 49.07 373 MET A N 1
ATOM 2801 C CA . MET A 1 390 ? 50.194 -29.602 2.470 1.00 33.28 373 MET A CA 1
ATOM 2802 C C . MET A 1 390 ? 50.528 -28.151 2.809 1.00 35.27 373 MET A C 1
ATOM 2803 O O . MET A 1 390 ? 51.527 -27.612 2.334 1.00 34.28 373 MET A O 1
ATOM 2808 N N . ARG A 1 391 ? 49.683 -27.518 3.618 1.00 32.54 374 ARG A N 1
ATOM 2809 C CA . ARG A 1 391 ? 49.918 -26.139 4.033 1.00 31.73 374 ARG A CA 1
ATOM 2810 C C . ARG A 1 391 ? 51.263 -25.998 4.744 1.00 32.51 374 ARG A C 1
ATOM 2811 O O . ARG A 1 391 ? 51.999 -25.045 4.501 1.00 35.63 374 ARG A O 1
ATOM 2819 N N . ILE A 1 392 ? 51.590 -26.964 5.601 1.00 33.19 375 ILE A N 1
ATOM 2820 C CA . ILE A 1 392 ? 52.811 -26.903 6.404 1.00 31.36 375 ILE A CA 1
ATOM 2821 C C . ILE A 1 392 ? 54.090 -27.011 5.562 1.00 30.60 375 ILE A C 1
ATOM 2822 O O . ILE A 1 392 ? 55.186 -26.714 6.042 1.00 32.46 375 ILE A O 1
ATOM 2827 N N . TYR A 1 393 ? 53.941 -27.418 4.304 1.00 30.12 376 TYR A N 1
ATOM 2828 C CA . TYR A 1 393 ? 55.052 -27.449 3.353 1.00 37.46 376 TYR A CA 1
ATOM 2829 C C . TYR A 1 393 ? 55.784 -26.103 3.253 1.00 38.93 376 TYR A C 1
ATOM 2830 O O . TYR A 1 393 ? 57.010 -26.061 3.193 1.00 38.63 376 TYR A O 1
ATOM 2839 N N . ASP A 1 394 ? 55.044 -25.001 3.251 1.00 27.99 377 ASP A N 1
ATOM 2840 C CA . ASP A 1 394 ? 55.696 -23.704 3.127 1.00 42.27 377 ASP A CA 1
ATOM 2841 C C . ASP A 1 394 ? 55.171 -22.650 4.101 1.00 45.81 377 ASP A C 1
ATOM 2842 O O . ASP A 1 394 ? 55.762 -21.581 4.238 1.00 50.51 377 ASP A O 1
ATOM 2847 N N . GLU A 1 395 ? 54.066 -22.938 4.777 1.00 27.61 378 GLU A N 1
ATOM 2848 C CA . GLU A 1 395 ? 53.556 -22.011 5.783 1.00 32.61 378 GLU A CA 1
ATOM 2849 C C . GLU A 1 395 ? 54.433 -22.027 7.035 1.00 30.84 378 GLU A C 1
ATOM 2850 O O . GLU A 1 395 ? 54.747 -23.090 7.571 1.00 27.06 378 GLU A O 1
ATOM 2856 N N . GLU A 1 396 ? 54.830 -20.846 7.494 1.00 27.65 379 GLU A N 1
ATOM 2857 C CA . GLU A 1 396 ? 55.650 -20.738 8.695 1.00 26.08 379 GLU A CA 1
ATOM 2858 C C . GLU A 1 396 ? 54.874 -21.201 9.921 1.00 27.67 379 GLU A C 1
ATOM 2859 O O . GLU A 1 396 ? 53.713 -20.841 10.100 1.00 31.24 379 GLU A O 1
ATOM 2865 N N . THR A 1 397 ? 55.520 -22.003 10.759 1.00 26.30 380 THR A N 1
ATOM 2866 C CA . THR A 1 397 ? 54.895 -22.511 11.971 1.00 45.51 380 THR A CA 1
ATOM 2867 C C . THR A 1 397 ? 55.768 -22.179 13.175 1.00 42.66 380 THR A C 1
ATOM 2868 O O . THR A 1 397 ? 56.803 -22.800 13.391 1.00 50.91 380 THR A O 1
ATOM 2872 N N . PHE A 1 398 ? 55.354 -21.194 13.959 1.00 40.76 381 PHE A N 1
ATOM 2873 C CA . PHE A 1 398 ? 56.159 -20.736 15.085 1.00 38.87 381 PHE A CA 1
ATOM 2874 C C . PHE A 1 398 ? 56.030 -21.671 16.274 1.00 44.04 381 PHE A C 1
ATOM 2875 O O . PHE A 1 398 ? 55.224 -21.434 17.175 1.00 59.77 381 PHE A O 1
ATOM 2883 N N . GLY A 1 399 ? 56.826 -22.734 16.278 1.00 35.91 382 GLY A N 1
ATOM 2884 C CA . GLY A 1 399 ? 56.736 -23.729 17.331 1.00 29.96 382 GLY A CA 1
ATOM 2885 C C . GLY A 1 399 ? 57.780 -24.824 17.244 1.00 27.11 382 GLY A C 1
ATOM 2886 O O . GLY A 1 399 ? 58.533 -24.894 16.270 1.00 26.54 382 GLY A O 1
ATOM 2887 N N . PRO A 1 400 ? 57.837 -25.678 18.281 1.00 27.68 383 PRO A N 1
ATOM 2888 C CA . PRO A 1 400 ? 58.740 -26.832 18.353 1.00 28.46 383 PRO A CA 1
ATOM 2889 C C . PRO A 1 400 ? 58.273 -27.961 17.430 1.00 32.08 383 PRO A C 1
ATOM 2890 O O . PRO A 1 400 ? 58.095 -29.107 17.858 1.00 28.89 383 PRO A O 1
ATOM 2894 N N . ILE A 1 401 ? 58.064 -27.616 16.165 1.00 28.42 384 ILE A N 1
ATOM 2895 C CA . ILE A 1 401 ? 57.685 -28.579 15.145 1.00 32.21 384 ILE A CA 1
ATOM 2896 C C . ILE A 1 401 ? 58.484 -28.258 13.887 1.00 31.60 384 ILE A C 1
ATOM 2897 O O . ILE A 1 401 ? 58.839 -27.101 13.655 1.00 27.55 384 ILE A O 1
ATOM 2902 N N . THR A 1 402 ? 58.796 -29.284 13.101 1.00 27.75 385 THR A N 1
ATOM 2903 C CA . THR A 1 402 ? 59.534 -29.103 11.859 1.00 28.52 385 THR A CA 1
ATOM 2904 C C . THR A 1 402 ? 59.213 -30.239 10.878 1.00 34.97 385 THR A C 1
ATOM 2905 O O . THR A 1 402 ? 58.780 -31.323 11.290 1.00 28.58 385 THR A O 1
ATOM 2909 N N . VAL A 1 403 ? 59.410 -29.982 9.583 1.00 27.56 386 VAL A N 1
ATOM 2910 C CA . VAL A 1 403 ? 59.009 -30.936 8.548 1.00 28.21 386 VAL A CA 1
ATOM 2911 C C . VAL A 1 403 ? 60.161 -31.463 7.689 1.00 28.08 386 VAL A C 1
ATOM 2912 O O . VAL A 1 403 ? 61.126 -30.749 7.399 1.00 27.29 386 VAL A O 1
ATOM 2916 N N . VAL A 1 404 ? 60.044 -32.726 7.291 1.00 28.76 387 VAL A N 1
ATOM 2917 C CA . VAL A 1 404 ? 61.015 -33.353 6.407 1.00 29.09 387 VAL A CA 1
ATOM 2918 C C . VAL A 1 404 ? 60.442 -33.493 5.001 1.00 30.59 387 VAL A C 1
ATOM 2919 O O . VAL A 1 404 ? 59.402 -34.126 4.805 1.00 30.02 387 VAL A O 1
ATOM 2923 N N . ILE A 1 405 ? 61.115 -32.888 4.026 1.00 28.76 388 ILE A N 1
ATOM 2924 C CA . ILE A 1 405 ? 60.763 -33.097 2.629 1.00 29.24 388 ILE A CA 1
ATOM 2925 C C . ILE A 1 405 ? 61.871 -33.891 1.957 1.00 29.42 388 ILE A C 1
ATOM 2926 O O . ILE A 1 405 ? 63.027 -33.470 1.939 1.00 28.81 388 ILE A O 1
ATOM 2931 N N . ARG A 1 406 ? 61.519 -35.055 1.429 1.00 30.35 389 ARG A N 1
ATOM 2932 C CA . ARG A 1 406 ? 62.494 -35.906 0.771 1.00 30.70 389 ARG A CA 1
ATOM 2933 C C . ARG A 1 406 ? 62.611 -35.512 -0.693 1.00 34.45 389 ARG A C 1
ATOM 2934 O O . ARG A 1 406 ? 61.640 -35.060 -1.303 1.00 31.03 389 ARG A O 1
ATOM 2942 N N . CYS A 1 407 ? 63.806 -35.675 -1.252 1.00 33.18 390 CYS A N 1
ATOM 2943 C CA . CYS A 1 407 ? 64.050 -35.309 -2.641 1.00 31.97 390 CYS A CA 1
ATOM 2944 C C . CYS A 1 407 ? 65.073 -36.228 -3.276 1.00 33.71 390 CYS A C 1
ATOM 2945 O O . CYS A 1 407 ? 65.788 -36.952 -2.584 1.00 39.54 390 CYS A O 1
ATOM 2948 N N . LYS A 1 408 ? 65.135 -36.190 -4.600 1.00 34.07 391 LYS A N 1
ATOM 2949 C CA . LYS A 1 408 ? 66.110 -36.969 -5.345 1.00 41.46 391 LYS A CA 1
ATOM 2950 C C . LYS A 1 408 ? 67.010 -36.057 -6.162 1.00 39.45 391 LYS A C 1
ATOM 2951 O O . LYS A 1 408 ? 66.601 -35.521 -7.190 1.00 45.39 391 LYS A O 1
ATOM 2957 N N . GLY A 1 409 ? 68.236 -35.872 -5.697 1.00 31.57 392 GLY A N 1
ATOM 2958 C CA . GLY A 1 409 ? 69.232 -35.187 -6.492 1.00 31.36 392 GLY A CA 1
ATOM 2959 C C . GLY A 1 409 ? 69.435 -33.728 -6.146 1.00 34.52 392 GLY A C 1
ATOM 2960 O O . GLY A 1 409 ? 68.592 -33.084 -5.513 1.00 30.63 392 GLY A O 1
ATOM 2961 N N . GLU A 1 410 ? 70.573 -33.209 -6.592 1.00 32.18 393 GLU A N 1
ATOM 2962 C CA . GLU A 1 410 ? 70.988 -31.846 -6.318 1.00 33.20 393 GLU A CA 1
ATOM 2963 C C . GLU A 1 410 ? 70.032 -30.825 -6.919 1.00 41.41 393 GLU A C 1
ATOM 2964 O O . GLU A 1 410 ? 69.702 -29.817 -6.285 1.00 28.02 393 GLU A O 1
ATOM 2970 N N . ALA A 1 411 ? 69.582 -31.095 -8.141 1.00 43.32 394 ALA A N 1
ATOM 2971 C CA . ALA A 1 411 ? 68.688 -30.177 -8.837 1.00 37.45 394 ALA A CA 1
ATOM 2972 C C . ALA A 1 411 ? 67.354 -30.029 -8.108 1.00 31.14 394 ALA A C 1
ATOM 2973 O O . ALA A 1 411 ? 66.889 -28.909 -7.884 1.00 28.69 394 ALA A O 1
ATOM 2975 N N . GLU A 1 412 ? 66.753 -31.157 -7.731 1.00 29.87 395 GLU A N 1
ATOM 2976 C CA . GLU A 1 412 ? 65.456 -31.143 -7.056 1.00 33.02 395 GLU A CA 1
ATOM 2977 C C . GLU A 1 412 ? 65.556 -30.467 -5.690 1.00 32.32 395 GLU A C 1
ATOM 2978 O O . GLU A 1 412 ? 64.615 -29.808 -5.246 1.00 33.55 395 GLU A O 1
ATOM 2984 N N . ALA A 1 413 ? 66.704 -30.622 -5.036 1.00 30.14 396 ALA A N 1
ATOM 2985 C CA . ALA A 1 413 ? 66.949 -29.950 -3.764 1.00 29.50 396 ALA A CA 1
ATOM 2986 C C . ALA A 1 413 ? 66.872 -28.435 -3.933 1.00 26.78 396 ALA A C 1
ATOM 2987 O O . ALA A 1 413 ? 66.189 -27.747 -3.173 1.00 28.03 396 ALA A O 1
ATOM 2989 N N . ILE A 1 414 ? 67.573 -27.920 -4.936 1.00 26.76 397 ILE A N 1
ATOM 2990 C CA . ILE A 1 414 ? 67.563 -26.488 -5.210 1.00 26.17 397 ILE A CA 1
ATOM 2991 C C . ILE A 1 414 ? 66.145 -26.014 -5.512 1.00 26.86 397 ILE A C 1
ATOM 2992 O O . ILE A 1 414 ? 65.713 -24.964 -5.026 1.00 27.36 397 ILE A O 1
ATOM 2997 N N . ARG A 1 415 ? 65.421 -26.811 -6.297 1.00 27.24 398 ARG A N 1
ATOM 2998 C CA . ARG A 1 415 ? 64.043 -26.504 -6.668 1.00 27.63 398 ARG A CA 1
ATOM 2999 C C . ARG A 1 415 ? 63.169 -26.338 -5.428 1.00 27.30 398 ARG A C 1
ATOM 3000 O O . ARG A 1 415 ? 62.498 -25.316 -5.262 1.00 26.99 398 ARG A O 1
ATOM 3008 N N . ILE A 1 416 ? 63.198 -27.344 -4.557 1.00 28.55 399 ILE A N 1
ATOM 3009 C CA . ILE A 1 416 ? 62.400 -27.344 -3.335 1.00 28.48 399 ILE A CA 1
ATOM 3010 C C . ILE A 1 416 ? 62.766 -26.187 -2.408 1.00 28.10 399 ILE A C 1
ATOM 3011 O O . ILE A 1 416 ? 61.892 -25.549 -1.825 1.00 28.50 399 ILE A O 1
ATOM 3016 N N . ALA A 1 417 ? 64.054 -25.901 -2.282 1.00 25.70 400 ALA A N 1
ATOM 3017 C CA . ALA A 1 417 ? 64.472 -24.771 -1.467 1.00 29.69 400 ALA A CA 1
ATOM 3018 C C . ALA A 1 417 ? 63.961 -23.477 -2.088 1.00 29.44 400 ALA A C 1
ATOM 3019 O O . ALA A 1 417 ? 63.425 -22.613 -1.399 1.00 30.14 400 ALA A O 1
ATOM 3021 N N . ASN A 1 418 ? 64.114 -23.359 -3.401 1.00 31.45 401 ASN A N 1
ATOM 3022 C CA . ASN A 1 418 ? 63.735 -22.139 -4.100 1.00 30.08 401 ASN A CA 1
ATOM 3023 C C . ASN A 1 418 ? 62.230 -21.955 -4.302 1.00 32.26 401 ASN A C 1
ATOM 3024 O O . ASN A 1 418 ? 61.782 -20.874 -4.695 1.00 34.19 401 ASN A O 1
ATOM 3029 N N . ASP A 1 419 ? 61.446 -22.995 -4.034 1.00 29.83 402 ASP A N 1
ATOM 3030 C CA . ASP A 1 419 ? 60.003 -22.878 -4.232 1.00 35.11 402 ASP A CA 1
ATOM 3031 C C . ASP A 1 419 ? 59.271 -22.311 -3.005 1.00 42.71 402 ASP A C 1
ATOM 3032 O O . ASP A 1 419 ? 58.060 -22.095 -3.033 1.00 49.97 402 ASP A O 1
ATOM 3037 N N . SER A 1 420 ? 60.012 -22.075 -1.929 1.00 37.96 403 SER A N 1
ATOM 3038 C CA . SER A 1 420 ? 59.450 -21.401 -0.767 1.00 32.44 403 SER A CA 1
ATOM 3039 C C . SER A 1 420 ? 59.106 -19.961 -1.111 1.00 25.59 403 SER A C 1
ATOM 3040 O O . SER A 1 420 ? 59.751 -19.335 -1.950 1.00 29.57 403 SER A O 1
ATOM 3043 N N . VAL A 1 421 ? 58.089 -19.437 -0.444 1.00 25.10 404 VAL A N 1
ATOM 3044 C CA . VAL A 1 421 ? 57.697 -18.049 -0.620 1.00 24.92 404 VAL A CA 1
ATOM 3045 C C . VAL A 1 421 ? 58.599 -17.147 0.224 1.00 24.48 404 VAL A C 1
ATOM 3046 O O . VAL A 1 421 ? 58.586 -15.924 0.079 1.00 28.98 404 VAL A O 1
ATOM 3050 N N . TYR A 1 422 ? 59.388 -17.766 1.101 1.00 26.66 405 TYR A N 1
ATOM 3051 C CA . TYR A 1 422 ? 60.334 -17.045 1.954 1.00 29.63 405 TYR A CA 1
ATOM 3052 C C . TYR A 1 422 ? 61.771 -17.289 1.506 1.00 32.50 405 TYR A C 1
ATOM 3053 O O . TYR A 1 422 ? 62.035 -18.133 0.646 1.00 35.63 405 TYR A O 1
ATOM 3062 N N . GLY A 1 423 ? 62.698 -16.563 2.122 1.00 31.80 406 GLY A N 1
ATOM 3063 C CA . GLY A 1 423 ? 64.109 -16.700 1.818 1.00 29.09 406 GLY A CA 1
ATOM 3064 C C . GLY A 1 423 ? 64.979 -16.015 2.854 1.00 25.90 406 GLY A C 1
ATOM 3065 O O . GLY A 1 423 ? 65.743 -15.112 2.526 1.00 25.38 406 GLY A O 1
ATOM 3066 N N . LEU A 1 424 ? 64.870 -16.452 4.105 1.00 28.66 407 LEU A N 1
ATOM 3067 C CA . LEU A 1 424 ? 65.631 -15.846 5.197 1.00 28.41 407 LEU A CA 1
ATOM 3068 C C . LEU A 1 424 ? 66.988 -16.517 5.383 1.00 26.52 407 LEU A C 1
ATOM 3069 O O . LEU A 1 424 ? 68.024 -15.981 4.982 1.00 25.05 407 LEU A O 1
ATOM 3074 N N . SER A 1 425 ? 66.979 -17.689 6.008 1.00 23.70 408 SER A N 1
ATOM 3075 C CA . SER A 1 425 ? 68.214 -18.397 6.294 1.00 20.23 408 SER A CA 1
ATOM 3076 C C . SER A 1 425 ? 68.147 -19.815 5.740 1.00 27.15 408 SER A C 1
ATOM 3077 O O . SER A 1 425 ? 67.067 -20.310 5.417 1.00 24.86 408 SER A O 1
ATOM 3080 N N . SER A 1 426 ? 69.303 -20.461 5.623 1.00 20.78 409 SER A N 1
ATOM 3081 C CA . SER A 1 426 ? 69.363 -21.818 5.096 1.00 21.56 409 SER A CA 1
ATOM 3082 C C . SER A 1 426 ? 70.707 -22.461 5.407 1.00 21.38 409 SER A C 1
ATOM 3083 O O . SER A 1 426 ? 71.704 -21.771 5.645 1.00 21.01 409 SER A O 1
ATOM 3086 N N . GLY A 1 427 ? 70.723 -23.790 5.407 1.00 21.93 410 GLY A N 1
ATOM 3087 C CA . GLY A 1 427 ? 71.952 -24.536 5.605 1.00 25.46 410 GLY A CA 1
ATOM 3088 C C . GLY A 1 427 ? 72.066 -25.631 4.570 1.00 25.39 410 GLY A C 1
ATOM 3089 O O . GLY A 1 427 ? 71.055 -26.216 4.178 1.00 31.45 410 GLY A O 1
ATOM 3090 N N . VAL A 1 428 ? 73.286 -25.906 4.117 1.00 22.89 411 VAL A N 1
ATOM 3091 C CA . VAL A 1 428 ? 73.507 -26.950 3.119 1.00 23.72 411 VAL A CA 1
ATOM 3092 C C . VAL A 1 428 ? 74.589 -27.923 3.567 1.00 23.98 411 VAL A C 1
ATOM 3093 O O . VAL A 1 428 ? 75.762 -27.562 3.626 1.00 27.40 411 VAL A O 1
ATOM 3097 N N . PHE A 1 429 ? 74.202 -29.159 3.870 1.00 30.39 412 PHE A N 1
ATOM 3098 C CA . PHE A 1 429 ? 75.170 -30.161 4.311 1.00 25.10 412 PHE A CA 1
ATOM 3099 C C . PHE A 1 429 ? 75.591 -31.140 3.218 1.00 25.85 412 PHE A C 1
ATOM 3100 O O . PHE A 1 429 ? 74.767 -31.856 2.651 1.00 26.30 412 PHE A O 1
ATOM 3108 N N . GLY A 1 430 ? 76.888 -31.171 2.942 1.00 26.05 413 GLY A N 1
ATOM 3109 C CA . GLY A 1 430 ? 77.445 -32.101 1.980 1.00 26.85 413 GLY A CA 1
ATOM 3110 C C . GLY A 1 430 ? 78.944 -32.198 2.162 1.00 27.13 413 GLY A C 1
ATOM 3111 O O . GLY A 1 430 ? 79.610 -31.189 2.386 1.00 26.80 413 GLY A O 1
ATOM 3112 N N . ARG A 1 431 ? 79.482 -33.409 2.078 1.00 28.00 414 ARG A N 1
ATOM 3113 C CA . ARG A 1 431 ? 80.924 -33.597 2.201 1.00 30.32 414 ARG A CA 1
ATOM 3114 C C . ARG A 1 431 ? 81.717 -33.001 1.028 1.00 28.53 414 ARG A C 1
ATOM 3115 O O . ARG A 1 431 ? 82.843 -32.543 1.219 1.00 28.54 414 ARG A O 1
ATOM 3123 N N . ASP A 1 432 ? 81.136 -33.023 -0.175 1.00 44.85 415 ASP A N 1
ATOM 3124 C CA . ASP A 1 432 ? 81.686 -32.303 -1.330 1.00 28.71 415 ASP A CA 1
ATOM 3125 C C . ASP A 1 432 ? 81.235 -30.859 -1.222 1.00 27.72 415 ASP A C 1
ATOM 3126 O O . ASP A 1 432 ? 80.072 -30.538 -1.475 1.00 27.28 415 ASP A O 1
ATOM 3131 N N . ILE A 1 433 ? 82.163 -29.989 -0.840 1.00 27.31 416 ILE A N 1
ATOM 3132 C CA . ILE A 1 433 ? 81.843 -28.587 -0.654 1.00 26.37 416 ILE A CA 1
ATOM 3133 C C . ILE A 1 433 ? 81.626 -27.861 -1.994 1.00 39.38 416 ILE A C 1
ATOM 3134 O O . ILE A 1 433 ? 80.799 -26.943 -2.086 1.00 25.63 416 ILE A O 1
ATOM 3139 N N . ASN A 1 434 ? 82.343 -28.286 -3.032 1.00 27.07 417 ASN A N 1
ATOM 3140 C CA . ASN A 1 434 ? 82.125 -27.728 -4.362 1.00 27.17 417 ASN A CA 1
ATOM 3141 C C . ASN A 1 434 ? 80.664 -27.853 -4.732 1.00 28.66 417 ASN A C 1
ATOM 3142 O O . ASN A 1 434 ? 80.043 -26.883 -5.165 1.00 27.18 417 ASN A O 1
ATOM 3147 N N . ARG A 1 435 ? 80.111 -29.044 -4.535 1.00 27.47 418 ARG A N 1
ATOM 3148 C CA . ARG A 1 435 ? 78.692 -29.245 -4.776 1.00 31.05 418 ARG A CA 1
ATOM 3149 C C . ARG A 1 435 ? 77.824 -28.406 -3.841 1.00 27.94 418 ARG A C 1
ATOM 3150 O O . ARG A 1 435 ? 76.955 -27.660 -4.298 1.00 26.09 418 ARG A O 1
ATOM 3158 N N . ALA A 1 436 ? 78.055 -28.532 -2.536 1.00 26.75 419 ALA A N 1
ATOM 3159 C CA . ALA A 1 436 ? 77.285 -27.781 -1.549 1.00 25.27 419 ALA A CA 1
ATOM 3160 C C . ALA A 1 436 ? 77.243 -26.293 -1.907 1.00 24.61 419 ALA A C 1
ATOM 3161 O O . ALA A 1 436 ? 76.218 -25.630 -1.740 1.00 24.13 419 ALA A O 1
ATOM 3163 N N . LEU A 1 437 ? 78.358 -25.791 -2.433 1.00 24.68 420 LEU A N 1
ATOM 3164 C CA . LEU A 1 437 ? 78.456 -24.403 -2.874 1.00 24.76 420 LEU A CA 1
ATOM 3165 C C . LEU A 1 437 ? 77.546 -24.099 -4.064 1.00 25.09 420 LEU A C 1
ATOM 3166 O O . LEU A 1 437 ? 76.924 -23.036 -4.108 1.00 27.53 420 LEU A O 1
ATOM 3171 N N . ARG A 1 438 ? 77.473 -25.027 -5.021 1.00 25.97 421 ARG A N 1
ATOM 3172 C CA . ARG A 1 438 ? 76.589 -24.882 -6.180 1.00 25.40 421 ARG A CA 1
ATOM 3173 C C . ARG A 1 438 ? 75.158 -24.625 -5.739 1.00 32.64 421 ARG A C 1
ATOM 3174 O O . ARG A 1 438 ? 74.535 -23.642 -6.147 1.00 24.68 421 ARG A O 1
ATOM 3182 N N . VAL A 1 439 ? 74.638 -25.517 -4.904 1.00 25.06 422 VAL A N 1
ATOM 3183 C CA . VAL A 1 439 ? 73.294 -25.332 -4.378 1.00 38.76 422 VAL A CA 1
ATOM 3184 C C . VAL A 1 439 ? 73.248 -24.090 -3.484 1.00 23.85 422 VAL A C 1
ATOM 3185 O O . VAL A 1 439 ? 72.328 -23.275 -3.584 1.00 27.56 422 VAL A O 1
ATOM 3189 N N . GLY A 1 440 ? 74.262 -23.929 -2.642 1.00 23.50 423 GLY A N 1
ATOM 3190 C CA . GLY A 1 440 ? 74.315 -22.788 -1.749 1.00 23.48 423 GLY A CA 1
ATOM 3191 C C . GLY A 1 440 ? 74.192 -21.483 -2.509 1.00 28.60 423 GLY A C 1
ATOM 3192 O O . GLY A 1 440 ? 73.487 -20.564 -2.093 1.00 23.81 423 GLY A O 1
ATOM 3193 N N . MET A 1 441 ? 74.862 -21.412 -3.650 1.00 31.22 424 MET A N 1
ATOM 3194 C CA . MET A 1 441 ? 74.878 -20.185 -4.424 1.00 29.55 424 MET A CA 1
ATOM 3195 C C . MET A 1 441 ? 73.620 -19.998 -5.269 1.00 30.83 424 MET A C 1
ATOM 3196 O O . MET A 1 441 ? 73.253 -18.871 -5.608 1.00 33.77 424 MET A O 1
ATOM 3201 N N . SER A 1 442 ? 72.949 -21.103 -5.577 1.00 28.74 425 SER A N 1
ATOM 3202 C CA . SER A 1 442 ? 71.766 -21.072 -6.430 1.00 29.30 425 SER A CA 1
ATOM 3203 C C . SER A 1 442 ? 70.463 -20.805 -5.673 1.00 28.48 425 SER A C 1
ATOM 3204 O O . SER A 1 442 ? 69.485 -20.356 -6.271 1.00 32.11 425 SER A O 1
ATOM 3207 N N . ILE A 1 443 ? 70.447 -21.081 -4.370 1.00 26.43 426 ILE A N 1
ATOM 3208 C CA . ILE A 1 443 ? 69.235 -20.887 -3.566 1.00 26.71 426 ILE A CA 1
ATOM 3209 C C . ILE A 1 443 ? 68.995 -19.423 -3.184 1.00 25.23 426 ILE A C 1
ATOM 3210 O O . ILE A 1 443 ? 69.940 -18.652 -2.990 1.00 22.31 426 ILE A O 1
ATOM 3215 N N . GLU A 1 444 ? 67.719 -19.057 -3.079 1.00 25.07 427 GLU A N 1
ATOM 3216 C CA . GLU A 1 444 ? 67.307 -17.663 -2.911 1.00 28.55 427 GLU A CA 1
ATOM 3217 C C . GLU A 1 444 ? 67.138 -17.266 -1.440 1.00 27.36 427 GLU A C 1
ATOM 3218 O O . GLU A 1 444 ? 66.020 -17.080 -0.950 1.00 29.55 427 GLU A O 1
ATOM 3224 N N . TYR A 1 445 ? 68.261 -17.141 -0.739 1.00 24.50 428 TYR A N 1
ATOM 3225 C CA . TYR A 1 445 ? 68.241 -16.919 0.705 1.00 21.57 428 TYR A CA 1
ATOM 3226 C C . TYR A 1 445 ? 69.214 -15.825 1.134 1.00 19.93 428 TYR A C 1
ATOM 3227 O O . TYR A 1 445 ? 70.308 -15.696 0.580 1.00 19.84 428 TYR A O 1
ATOM 3236 N N . GLY A 1 446 ? 68.796 -15.023 2.106 1.00 19.61 429 GLY A N 1
ATOM 3237 C CA . GLY A 1 446 ? 69.642 -13.970 2.628 1.00 19.11 429 GLY A CA 1
ATOM 3238 C C . GLY A 1 446 ? 70.854 -14.530 3.346 1.00 18.98 429 GLY A C 1
ATOM 3239 O O . GLY A 1 446 ? 71.914 -13.905 3.359 1.00 25.61 429 GLY A O 1
ATOM 3240 N N . CYS A 1 447 ? 70.694 -15.705 3.950 1.00 19.24 430 CYS A N 1
ATOM 3241 C CA . CYS A 1 447 ? 71.789 -16.370 4.650 1.00 19.25 430 CYS A CA 1
ATOM 3242 C C . CYS A 1 447 ? 71.912 -17.830 4.219 1.00 25.56 430 CYS A C 1
ATOM 3243 O O . CYS A 1 447 ? 70.937 -18.588 4.285 1.00 26.45 430 CYS A O 1
ATOM 3246 N N . VAL A 1 448 ? 73.108 -18.218 3.777 1.00 21.49 431 VAL A N 1
ATOM 3247 C CA . VAL A 1 448 ? 73.394 -19.605 3.406 1.00 20.37 431 VAL A CA 1
ATOM 3248 C C . VAL A 1 448 ? 74.581 -20.127 4.218 1.00 23.53 431 VAL A C 1
ATOM 3249 O O . VAL A 1 448 ? 75.647 -19.508 4.243 1.00 23.08 431 VAL A O 1
ATOM 3253 N N . HIS A 1 449 ? 74.399 -21.259 4.892 1.00 24.47 432 HIS A N 1
ATOM 3254 C CA . HIS A 1 449 ? 75.465 -21.796 5.732 1.00 22.31 432 HIS A CA 1
ATOM 3255 C C . HIS A 1 449 ? 75.915 -23.178 5.287 1.00 23.10 432 HIS A C 1
ATOM 3256 O O . HIS A 1 449 ? 75.187 -24.165 5.443 1.00 26.25 432 HIS A O 1
ATOM 3263 N N . ILE A 1 450 ? 77.119 -23.240 4.723 1.00 21.89 433 ILE A N 1
ATOM 3264 C CA . ILE A 1 450 ? 77.652 -24.498 4.210 1.00 22.49 433 ILE A CA 1
ATOM 3265 C C . ILE A 1 450 ? 78.143 -25.365 5.363 1.00 23.15 433 ILE A C 1
ATOM 3266 O O . ILE A 1 450 ? 79.109 -25.023 6.051 1.00 22.77 433 ILE A O 1
ATOM 3271 N N . ASN A 1 451 ? 77.460 -26.487 5.561 1.00 23.26 434 ASN A N 1
ATOM 3272 C CA . ASN A 1 451 ? 77.684 -27.352 6.712 1.00 23.64 434 ASN A CA 1
ATOM 3273 C C . ASN A 1 451 ? 77.503 -26.601 8.040 1.00 23.99 434 ASN A C 1
ATOM 3274 O O . ASN A 1 451 ? 78.267 -26.782 8.985 1.00 23.38 434 ASN A O 1
ATOM 3279 N N . GLY A 1 452 ? 76.474 -25.761 8.093 1.00 22.67 435 GLY A N 1
ATOM 3280 C CA . GLY A 1 452 ? 76.121 -25.052 9.308 1.00 23.96 435 GLY A CA 1
ATOM 3281 C C . GLY A 1 452 ? 74.621 -25.025 9.536 1.00 24.45 435 GLY A C 1
ATOM 3282 O O . GLY A 1 452 ? 73.848 -25.340 8.632 1.00 28.96 435 GLY A O 1
ATOM 3283 N N . SER A 1 453 ? 74.201 -24.648 10.740 1.00 22.09 436 SER A N 1
ATOM 3284 C CA . SER A 1 453 ? 72.776 -24.581 11.048 1.00 31.77 436 SER A CA 1
ATOM 3285 C C . SER A 1 453 ? 72.125 -23.395 10.346 1.00 21.57 436 SER A C 1
ATOM 3286 O O . SER A 1 453 ? 72.815 -22.540 9.789 1.00 21.17 436 SER A O 1
ATOM 3289 N N . THR A 1 454 ? 70.796 -23.338 10.387 1.00 21.64 437 THR A N 1
ATOM 3290 C CA . THR A 1 454 ? 70.064 -22.204 9.823 1.00 25.73 437 THR A CA 1
ATOM 3291 C C . THR A 1 454 ? 69.962 -21.045 10.806 1.00 25.01 437 THR A C 1
ATOM 3292 O O . THR A 1 454 ? 69.551 -19.950 10.432 1.00 28.85 437 THR A O 1
ATOM 3296 N N . VAL A 1 455 ? 70.321 -21.291 12.063 1.00 23.07 438 VAL A N 1
ATOM 3297 C CA . VAL A 1 455 ? 70.189 -20.274 13.105 1.00 22.89 438 VAL A CA 1
ATOM 3298 C C . VAL A 1 455 ? 71.535 -19.625 13.443 1.00 22.42 438 VAL A C 1
ATOM 3299 O O . VAL A 1 455 ? 72.231 -20.028 14.391 1.00 23.51 438 VAL A O 1
ATOM 3303 N N . GLN A 1 456 ? 71.910 -18.629 12.645 1.00 21.15 439 GLN A N 1
ATOM 3304 C CA . GLN A 1 456 ? 73.150 -17.889 12.871 1.00 20.02 439 GLN A CA 1
ATOM 3305 C C . GLN A 1 456 ? 72.931 -16.399 12.642 1.00 21.06 439 GLN A C 1
ATOM 3306 O O . GLN A 1 456 ? 72.077 -15.998 11.852 1.00 19.16 439 GLN A O 1
ATOM 3312 N N . ASN A 1 457 ? 73.705 -15.586 13.355 1.00 21.63 440 ASN A N 1
ATOM 3313 C CA . ASN A 1 457 ? 73.672 -14.136 13.204 1.00 18.77 440 ASN A CA 1
ATOM 3314 C C . ASN A 1 457 ? 74.894 -13.525 13.847 1.00 20.49 440 ASN A C 1
ATOM 3315 O O . ASN A 1 457 ? 75.128 -13.692 15.046 1.00 27.62 440 ASN A O 1
ATOM 3320 N N . GLU A 1 458 ? 75.687 -12.827 13.043 1.00 20.67 441 GLU A N 1
ATOM 3321 C CA . GLU A 1 458 ? 76.853 -12.108 13.547 1.00 19.28 441 GLU A CA 1
ATOM 3322 C C . GLU A 1 458 ? 76.662 -10.640 13.163 1.00 20.10 441 GLU A C 1
ATOM 3323 O O . GLU A 1 458 ? 76.081 -10.339 12.128 1.00 24.79 441 GLU A O 1
ATOM 3329 N N . ALA A 1 459 ? 77.120 -9.733 14.012 1.00 20.34 442 ALA A N 1
ATOM 3330 C CA . ALA A 1 459 ? 76.861 -8.318 13.806 1.00 19.41 442 ALA A CA 1
ATOM 3331 C C . ALA A 1 459 ? 77.675 -7.733 12.647 1.00 20.81 442 ALA A C 1
ATOM 3332 O O . ALA A 1 459 ? 77.294 -6.704 12.069 1.00 21.84 442 ALA A O 1
ATOM 3334 N N . GLN A 1 460 ? 78.787 -8.383 12.305 1.00 17.88 443 GLN A N 1
ATOM 3335 C CA . GLN A 1 460 ? 79.613 -7.945 11.175 1.00 19.21 443 GLN A CA 1
ATOM 3336 C C . GLN A 1 460 ? 78.972 -8.334 9.851 1.00 22.90 443 GLN A C 1
ATOM 3337 O O . GLN A 1 460 ? 79.377 -7.854 8.788 1.00 27.78 443 GLN A O 1
ATOM 3343 N N . ALA A 1 461 ? 77.989 -9.224 9.918 1.00 17.50 444 ALA A N 1
ATOM 3344 C CA . ALA A 1 461 ? 77.434 -9.828 8.719 1.00 18.49 444 ALA A CA 1
ATOM 3345 C C . ALA A 1 461 ? 76.006 -9.373 8.532 1.00 17.35 444 ALA A C 1
ATOM 3346 O O . ALA A 1 461 ? 75.226 -9.400 9.477 1.00 20.86 444 ALA A O 1
ATOM 3348 N N . PRO A 1 462 ? 75.657 -8.962 7.304 1.00 17.26 445 PRO A N 1
ATOM 3349 C CA . PRO A 1 462 ? 74.317 -8.448 7.012 1.00 17.19 445 PRO A CA 1
ATOM 3350 C C . PRO A 1 462 ? 73.268 -9.503 7.317 1.00 22.16 445 PRO A C 1
ATOM 3351 O O . PRO A 1 462 ? 73.471 -10.676 6.985 1.00 17.61 445 PRO A O 1
ATOM 3355 N N . TYR A 1 463 ? 72.174 -9.094 7.955 1.00 17.42 446 TYR A N 1
ATOM 3356 C CA . TYR A 1 463 ? 71.097 -10.023 8.262 1.00 17.79 446 TYR A CA 1
ATOM 3357 C C . TYR A 1 463 ? 69.773 -9.584 7.636 1.00 24.61 446 TYR A C 1
ATOM 3358 O O . TYR A 1 463 ? 69.250 -8.505 7.935 1.00 24.97 446 TYR A O 1
ATOM 3367 N N . GLY A 1 464 ? 69.239 -10.439 6.768 1.00 18.06 447 GLY A N 1
ATOM 3368 C CA . GLY A 1 464 ? 67.990 -10.169 6.083 1.00 18.30 447 GLY A CA 1
ATOM 3369 C C . GLY A 1 464 ? 67.625 -11.270 5.106 1.00 18.63 447 GLY A C 1
ATOM 3370 O O . GLY A 1 464 ? 68.400 -12.205 4.903 1.00 18.67 447 GLY A O 1
ATOM 3371 N N . GLY A 1 465 ? 66.447 -11.156 4.495 1.00 18.96 448 GLY A N 1
ATOM 3372 C CA . GLY A 1 465 ? 65.991 -12.146 3.532 1.00 26.07 448 GLY A CA 1
ATOM 3373 C C . GLY A 1 465 ? 65.489 -11.576 2.215 1.00 27.78 448 GLY A C 1
ATOM 3374 O O . GLY A 1 465 ? 65.488 -10.364 2.008 1.00 30.00 448 GLY A O 1
ATOM 3375 N N . THR A 1 466 ? 65.066 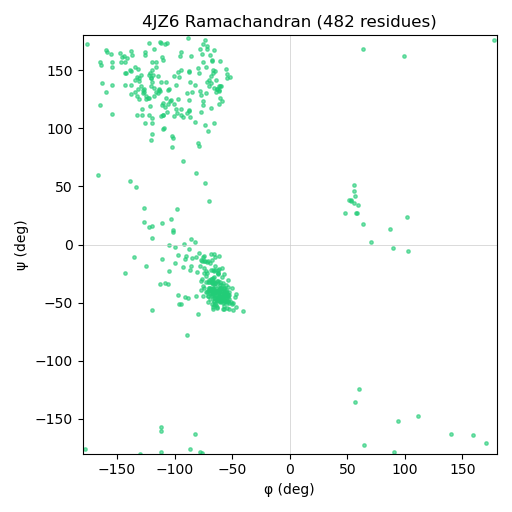-12.465 1.319 1.00 25.33 449 THR A N 1
ATOM 3376 C CA . THR A 1 466 ? 64.482 -12.078 0.039 1.00 26.10 449 THR A CA 1
ATOM 3377 C C . THR A 1 466 ? 63.015 -12.471 0.040 1.00 27.08 449 THR A C 1
ATOM 3378 O O . THR A 1 466 ? 62.548 -13.129 0.970 1.00 25.06 449 THR A O 1
ATOM 3382 N N . LYS A 1 467 ? 62.296 -12.084 -1.009 1.00 29.01 450 LYS A N 1
ATOM 3383 C CA . LYS A 1 467 ? 60.887 -12.452 -1.160 1.00 29.47 450 LYS A CA 1
ATOM 3384 C C . LYS A 1 467 ? 60.033 -12.018 0.026 1.00 22.18 450 LYS A C 1
ATOM 3385 O O . LYS A 1 467 ? 60.167 -10.903 0.516 1.00 26.62 450 LYS A O 1
ATOM 3391 N N . ASN A 1 468 ? 59.163 -12.912 0.488 1.00 26.64 451 ASN A N 1
ATOM 3392 C CA . ASN A 1 468 ? 58.244 -12.591 1.577 1.00 25.08 451 ASN A CA 1
ATOM 3393 C C . ASN A 1 468 ? 58.929 -12.332 2.916 1.00 33.74 451 ASN A C 1
ATOM 3394 O O . ASN A 1 468 ? 58.278 -11.917 3.874 1.00 41.56 451 ASN A O 1
ATOM 3399 N N . THR A 1 469 ? 60.236 -12.581 2.983 1.00 21.66 452 THR A N 1
ATOM 3400 C CA . THR A 1 469 ? 61.012 -12.272 4.183 1.00 25.73 452 THR A CA 1
ATOM 3401 C C . THR A 1 469 ? 61.231 -10.751 4.302 1.00 24.47 452 THR A C 1
ATOM 3402 O O . THR A 1 469 ? 61.600 -10.235 5.354 1.00 28.26 452 THR A O 1
ATOM 3406 N N . GLY A 1 470 ? 60.963 -10.035 3.218 1.00 20.87 453 GLY A N 1
ATOM 3407 C CA . GLY A 1 470 ? 61.048 -8.587 3.223 1.00 20.83 453 GLY A CA 1
ATOM 3408 C C . GLY A 1 470 ? 62.190 -8.043 2.384 1.00 28.96 453 GLY A C 1
ATOM 3409 O O . GLY A 1 470 ? 62.570 -8.619 1.364 1.00 20.28 453 GLY A O 1
ATOM 3410 N N . TYR A 1 471 ? 62.736 -6.917 2.824 1.00 19.79 454 TYR A N 1
ATOM 3411 C CA . TYR A 1 471 ? 63.877 -6.304 2.167 1.00 19.39 454 TYR A CA 1
ATOM 3412 C C . TYR A 1 471 ? 64.567 -5.362 3.138 1.00 24.16 454 TYR A C 1
ATOM 3413 O O . TYR A 1 471 ? 64.020 -5.029 4.191 1.00 27.84 454 TYR A O 1
ATOM 3422 N N . GLY A 1 472 ? 65.765 -4.922 2.788 1.00 18.55 455 GLY A N 1
ATOM 3423 C CA . GLY A 1 472 ? 66.550 -4.133 3.716 1.00 18.16 455 GLY A CA 1
ATOM 3424 C C . GLY A 1 472 ? 67.415 -5.048 4.552 1.00 22.63 455 GLY A C 1
ATOM 3425 O O . GLY A 1 472 ? 67.379 -6.267 4.378 1.00 22.62 455 GLY A O 1
ATOM 3426 N N . ARG A 1 473 ? 68.184 -4.479 5.473 1.00 22.46 456 ARG A N 1
ATOM 3427 C CA . ARG A 1 473 ? 69.156 -5.287 6.195 1.00 20.49 456 ARG A CA 1
ATOM 3428 C C . ARG A 1 473 ? 69.629 -4.674 7.522 1.00 17.27 456 ARG A C 1
ATOM 3429 O O . ARG A 1 473 ? 69.989 -3.497 7.583 1.00 17.13 456 ARG A O 1
ATOM 3437 N N . PHE A 1 474 ? 69.615 -5.480 8.582 1.00 19.16 457 PHE A N 1
ATOM 3438 C CA . PHE A 1 474 ? 70.291 -5.117 9.826 1.00 17.28 457 PHE A CA 1
ATOM 3439 C C . PHE A 1 474 ? 71.690 -5.739 9.822 1.00 20.58 457 PHE A C 1
ATOM 3440 O O . PHE A 1 474 ? 71.978 -6.612 8.997 1.00 22.11 457 PHE A O 1
ATOM 3448 N N . ASP A 1 475 ? 72.551 -5.278 10.732 1.00 22.12 458 ASP A N 1
ATOM 3449 C CA . ASP A 1 475 ? 73.924 -5.793 10.890 1.00 22.92 458 ASP A CA 1
ATOM 3450 C C . ASP A 1 475 ? 74.829 -5.576 9.673 1.00 24.27 458 ASP A C 1
ATOM 3451 O O . ASP A 1 475 ? 74.363 -5.203 8.593 1.00 24.49 458 ASP A O 1
ATOM 3456 N N . GLY A 1 476 ? 76.127 -5.808 9.858 1.00 23.47 459 GLY A N 1
ATOM 3457 C CA . GLY A 1 476 ? 77.094 -5.629 8.786 1.00 16.87 459 GLY A CA 1
ATOM 3458 C C . GLY A 1 476 ? 77.216 -4.185 8.334 1.00 16.71 459 GLY A C 1
ATOM 3459 O O . GLY A 1 476 ? 76.642 -3.283 8.941 1.00 19.04 459 GLY A O 1
ATOM 3460 N N . ARG A 1 477 ? 77.965 -3.951 7.267 1.00 21.17 460 ARG A N 1
ATOM 3461 C CA . ARG A 1 477 ? 78.083 -2.601 6.745 1.00 16.63 460 ARG A CA 1
ATOM 3462 C C . ARG A 1 477 ? 76.779 -2.165 6.075 1.00 16.56 460 ARG A C 1
ATOM 3463 O O . ARG A 1 477 ? 76.486 -0.972 5.987 1.00 16.62 460 ARG A O 1
ATOM 3471 N N . ALA A 1 478 ? 75.989 -3.132 5.618 1.00 16.62 461 ALA A N 1
ATOM 3472 C CA . ALA A 1 478 ? 74.767 -2.833 4.867 1.00 17.93 461 ALA A CA 1
ATOM 3473 C C . ALA A 1 478 ? 73.720 -2.050 5.663 1.00 22.81 461 ALA A C 1
ATOM 3474 O O . ALA A 1 478 ? 72.883 -1.352 5.092 1.00 24.66 461 ALA A O 1
ATOM 3476 N N . VAL A 1 479 ? 73.764 -2.174 6.982 1.00 24.20 462 VAL A N 1
ATOM 3477 C CA . VAL A 1 479 ? 72.767 -1.541 7.822 1.00 21.50 462 VAL A CA 1
ATOM 3478 C C . VAL A 1 479 ? 72.916 -0.013 7.782 1.00 27.86 462 VAL A C 1
ATOM 3479 O O . VAL A 1 479 ? 71.966 0.723 8.058 1.00 26.40 462 VAL A O 1
ATOM 3483 N N . ILE A 1 480 ? 74.104 0.462 7.419 1.00 16.54 463 ILE A N 1
ATOM 3484 C CA . ILE A 1 480 ? 74.382 1.898 7.423 1.00 17.70 463 ILE A CA 1
ATOM 3485 C C . ILE A 1 480 ? 73.498 2.670 6.452 1.00 20.31 463 ILE A C 1
ATOM 3486 O O . ILE A 1 480 ? 72.953 3.715 6.792 1.00 25.04 463 ILE A O 1
ATOM 3491 N N . ASP A 1 481 ? 73.348 2.142 5.246 1.00 23.82 464 ASP A N 1
ATOM 3492 C CA . ASP A 1 481 ? 72.515 2.784 4.245 1.00 19.20 464 ASP A CA 1
ATOM 3493 C C . ASP A 1 481 ? 71.062 2.870 4.700 1.00 18.39 464 ASP A C 1
ATOM 3494 O O . ASP A 1 481 ? 70.305 3.725 4.242 1.00 26.07 464 ASP A O 1
ATOM 3499 N N . GLU A 1 482 ? 70.673 1.981 5.602 1.00 20.80 465 GLU A N 1
ATOM 3500 C CA . GLU A 1 482 ? 69.298 1.950 6.079 1.00 17.66 465 GLU A CA 1
ATOM 3501 C C . GLU A 1 482 ? 68.962 3.169 6.921 1.00 18.95 465 GLU A C 1
ATOM 3502 O O . GLU A 1 482 ? 67.813 3.606 6.965 1.00 17.73 465 GLU A O 1
ATOM 3508 N N . PHE A 1 483 ? 69.967 3.718 7.591 1.00 25.99 466 PHE A N 1
ATOM 3509 C CA . PHE A 1 483 ? 69.729 4.809 8.526 1.00 24.38 466 PHE A CA 1
ATOM 3510 C C . PHE A 1 483 ? 70.599 6.018 8.226 1.00 24.00 466 PHE A C 1
ATOM 3511 O O . PHE A 1 483 ? 70.984 6.755 9.134 1.00 23.94 466 PHE A O 1
ATOM 3519 N N . THR A 1 484 ? 70.907 6.218 6.949 1.00 21.07 467 THR A N 1
ATOM 3520 C CA . THR A 1 484 ? 71.630 7.408 6.530 1.00 17.31 467 THR A CA 1
ATOM 3521 C C . THR A 1 484 ? 71.007 8.024 5.295 1.00 26.35 467 THR A C 1
ATOM 3522 O O . THR A 1 484 ? 70.357 7.338 4.499 1.00 23.83 467 THR A O 1
ATOM 3526 N N . GLU A 1 485 ? 71.189 9.332 5.156 1.00 25.68 468 GLU A N 1
ATOM 3527 C CA . GLU A 1 485 ? 70.912 10.002 3.898 1.00 20.54 468 GLU A CA 1
ATOM 3528 C C . GLU A 1 485 ? 72.195 9.954 3.098 1.00 21.57 468 GLU A C 1
ATOM 3529 O O . GLU A 1 485 ? 73.263 10.287 3.622 1.00 23.68 468 GLU A O 1
ATOM 3535 N N . LEU A 1 486 ? 72.100 9.516 1.847 1.00 17.86 469 LEU A N 1
ATOM 3536 C CA . LEU A 1 486 ? 73.234 9.585 0.936 1.00 19.01 469 LEU A CA 1
ATOM 3537 C C . LEU A 1 486 ? 73.062 10.816 0.063 1.00 18.22 469 LEU A C 1
ATOM 3538 O O . LEU A 1 486 ? 72.108 10.917 -0.703 1.00 18.53 469 LEU A O 1
ATOM 3543 N N . LYS A 1 487 ? 73.983 11.759 0.194 1.00 21.84 470 LYS A N 1
ATOM 3544 C CA . LYS A 1 487 ? 73.878 13.018 -0.522 1.00 18.67 470 LYS A CA 1
ATOM 3545 C C . LYS A 1 487 ? 75.032 13.185 -1.505 1.00 28.62 470 LYS A C 1
ATOM 3546 O O . LYS A 1 487 ? 76.193 12.969 -1.161 1.00 21.86 470 LYS A O 1
ATOM 3552 N N . TRP A 1 488 ? 74.703 13.550 -2.737 1.00 26.00 471 TRP A N 1
ATOM 3553 C CA . TRP A 1 488 ? 75.720 13.845 -3.727 1.00 19.47 471 TRP A CA 1
ATOM 3554 C C . TRP A 1 488 ? 75.955 15.340 -3.690 1.00 20.63 471 TRP A C 1
ATOM 3555 O O . TRP A 1 488 ? 75.045 16.119 -3.977 1.00 25.59 471 TRP A O 1
ATOM 3566 N N . LEU A 1 489 ? 77.170 15.737 -3.315 1.00 19.74 472 LEU A N 1
ATOM 3567 C CA . LEU A 1 489 ? 77.509 17.151 -3.172 1.00 20.96 472 LEU A CA 1
ATOM 3568 C C . LEU A 1 489 ? 78.658 17.563 -4.090 1.00 22.42 472 LEU A C 1
ATOM 3569 O O . LEU A 1 489 ? 79.657 16.850 -4.215 1.00 22.54 472 LEU A O 1
ATOM 3574 N N . THR A 1 490 ? 78.510 18.718 -4.728 1.00 20.96 473 THR A N 1
ATOM 3575 C CA . THR A 1 490 ? 79.569 19.251 -5.566 1.00 21.41 473 THR A CA 1
ATOM 3576 C C . THR A 1 490 ? 79.994 20.619 -5.082 1.00 21.71 473 THR A C 1
ATOM 3577 O O . THR A 1 490 ? 79.182 21.378 -4.543 1.00 21.77 473 THR A O 1
ATOM 3581 N N . ILE A 1 491 ? 81.275 20.922 -5.264 1.00 21.97 474 ILE A N 1
ATOM 3582 C CA . ILE A 1 491 ? 81.790 22.254 -4.982 1.00 24.08 474 ILE A CA 1
ATOM 3583 C C . ILE A 1 491 ? 82.416 22.789 -6.262 1.00 27.85 474 ILE A C 1
ATOM 3584 O O . ILE A 1 491 ? 83.439 22.285 -6.723 1.00 33.79 474 ILE A O 1
ATOM 3589 N N . GLU A 1 492 ? 81.792 23.808 -6.839 1.00 30.94 475 GLU A N 1
ATOM 3590 C CA . GLU A 1 492 ? 82.097 24.197 -8.207 1.00 24.24 475 GLU A CA 1
ATOM 3591 C C . GLU A 1 492 ? 82.697 25.591 -8.268 1.00 24.88 475 GLU A C 1
ATOM 3592 O O . GLU A 1 492 ? 82.511 26.389 -7.348 1.00 24.84 475 GLU A O 1
ATOM 3598 N N . PRO A 1 493 ? 83.445 25.884 -9.349 1.00 25.54 476 PRO A N 1
ATOM 3599 C CA . PRO A 1 493 ? 84.025 27.217 -9.513 1.00 26.25 476 PRO A CA 1
ATOM 3600 C C . PRO A 1 493 ? 82.938 28.254 -9.739 1.00 26.64 476 PRO A C 1
ATOM 3601 O O . PRO A 1 493 ? 81.836 27.899 -10.148 1.00 26.54 476 PRO A O 1
ATOM 3605 N N . PHE A 1 494 ? 83.234 29.517 -9.460 1.00 27.14 477 PHE A N 1
ATOM 3606 C CA . PHE A 1 494 ? 82.261 30.568 -9.699 1.00 31.28 477 PHE A CA 1
ATOM 3607 C C . PHE A 1 494 ? 81.994 30.692 -11.197 1.00 29.03 477 PHE A C 1
ATOM 3608 O O . PHE A 1 494 ? 80.843 30.696 -11.634 1.00 28.46 477 PHE A O 1
ATOM 3616 N N . GLU A 1 495 ? 83.064 30.758 -11.981 1.00 29.45 478 GLU A N 1
ATOM 3617 C CA . GLU A 1 495 ? 82.949 30.888 -13.427 1.00 33.40 478 GLU A CA 1
ATOM 3618 C C . GLU A 1 495 ? 82.837 29.533 -14.120 1.00 29.35 478 GLU A C 1
ATOM 3619 O O . GLU A 1 495 ? 83.769 28.732 -14.086 1.00 48.22 478 GLU A O 1
ATOM 3625 N N . GLN A 1 496 ? 81.686 29.280 -14.736 1.00 29.47 479 GLN A N 1
ATOM 3626 C CA . GLN A 1 496 ? 81.513 28.118 -15.608 1.00 38.25 479 GLN A CA 1
ATOM 3627 C C . GLN A 1 496 ? 80.567 28.428 -16.782 1.00 40.64 479 GLN A C 1
ATOM 3628 O O . GLN A 1 496 ? 79.810 29.398 -16.742 1.00 41.22 479 GLN A O 1
ATOM 3634 N N . GLN A 1 497 ? 80.630 27.608 -17.829 1.00 43.42 480 GLN A N 1
ATOM 3635 C CA . GLN A 1 497 ? 79.879 27.859 -19.058 1.00 37.55 480 GLN A CA 1
ATOM 3636 C C . GLN A 1 497 ? 78.550 27.111 -19.123 1.00 31.85 480 GLN A C 1
ATOM 3637 O O . GLN A 1 497 ? 78.433 25.977 -18.652 1.00 30.38 480 GLN A O 1
ATOM 3643 N N . TYR A 1 498 ? 77.553 27.759 -19.718 1.00 31.90 481 TYR A N 1
ATOM 3644 C CA . TYR A 1 498 ? 76.250 27.142 -19.934 1.00 31.87 481 TYR A CA 1
ATOM 3645 C C . TYR A 1 498 ? 75.827 27.291 -21.397 1.00 33.06 481 TYR A C 1
ATOM 3646 O O . TYR A 1 498 ? 76.141 28.295 -22.036 1.00 35.91 481 TYR A O 1
ATOM 3655 N N . PRO A 1 499 ? 75.111 26.290 -21.928 1.00 33.12 482 PRO A N 1
ATOM 3656 C CA . PRO A 1 499 ? 74.659 26.262 -23.326 1.00 34.28 482 PRO A CA 1
ATOM 3657 C C . PRO A 1 499 ? 73.848 27.484 -23.731 1.00 35.25 482 PRO A C 1
ATOM 3658 O O . PRO A 1 499 ? 74.004 27.979 -24.846 1.00 36.38 482 PRO A O 1
ATOM 3662 N N . PHE A 1 500 ? 72.992 27.963 -22.838 1.00 38.21 483 PHE A N 1
ATOM 3663 C CA . PHE A 1 500 ? 72.200 29.152 -23.129 1.00 39.52 483 PHE A CA 1
ATOM 3664 C C . PHE A 1 500 ? 72.136 30.079 -21.930 1.00 46.76 483 PHE A C 1
ATOM 3665 O O . PHE A 1 500 ? 72.826 29.852 -20.937 1.00 46.85 483 PHE A O 1
#

Radius of gyration: 23.58 Å; Cα contacts (8 Å, |Δi|>4): 1184; chains: 1; bounding box: 44×74×63 Å

Secondary structure (DSSP, 8-state):
-EEE-EEETTEEE--TT--EEEEE-TTT--EEEEEE---HHHHHHHHHHHHHHHHHHTT--HHHHHHHHHHHHHHHHHTHHHHHHHHHHHH---HHHHHHHHHHHHHHHHHHHHGGGT----EE--SSTT-EEEEEEE----EEEE--STTTTHHHHHHHHHHHHTT--EEEE--TT-HHHHHHHHHHHHHHTPPTTSEEEE---TTTHHHHHHHHHS-TT--EEEEES-HHHHHHHHHHHHHTT--EEEE-----EEEE-TT--HHHHHHHHHHHHHGGGG-STTS--EEEEEHHHHHHHHHHHHHHHHHS-BS-TTT-S--SB---SSTTHHHHHHHHHHHHHHTT-EEEE----BTTB---EEEES--TTSGGGTS---SSEEEEEEE-SHHHHHHHHHTSS--SEEEEE-S-HHHHHHHHHHS--SEEEETS-S----TTS-B--SGGGEE--BSTTTHHHHT-EEEEEEE--S------

B-factor: mean 32.15, std 11.5, range [16.5, 104.19]

Sequence (484 aa):
HMKTKLFINNAWIDSSDQQTFERKHPVSSEVMTESANATVTDAIKAAQAAEEAFKTWKDVGPSERRRLLLKVADVMESKTPKFIEVMAMEVGASALWAGFNVHASANVFREAASLATQIQGETIPTDKAETLSMTLRQPVGPILSIVPWNGTAVLAARAIAYPLVCGNTVVFKGSEFSPATHALITQCVQEAGLPAGVLNYLNSSPDRSPEIADALISAKEIRRINFTGSTRVGSIIAQKAAQHLKRCLLELGGKSPLIVLDDADINAAVKAAVFGSFLFQGQICMSTERLVVDEKIADEFVARFVEKTERLSVGDPCLTGDCIIGPMVSPNSGERINGLFKDAIDKGAKVVCGGMAQGAVMPATILDHVKSDMRIYDEETFGPITVVIRCKGEAEAIRIANDSVYGLSSGVFGRDINRALRVGMSIEYGCVHINGSTVQNEAQAPYGGTKNTGYGRFDGRAVIDEFTELKWLTIEPFEQQYPF